Protein AF-R5MAY6-F1 (afdb_monomer)

pLDDT: mean 83.4, std 19.08, range [29.86, 98.5]

Solvent-accessible surface area (backbone atoms only — not comparable to full-atom values): 24246 Å² total; per-residue (Å²): 134,86,83,81,82,76,80,82,77,78,79,78,73,85,70,74,60,52,77,70,72,89,66,58,27,70,66,78,83,77,74,77,62,46,96,58,50,75,48,77,49,68,60,94,51,41,31,40,36,38,34,39,41,46,57,84,64,75,66,62,58,48,32,50,64,57,66,45,57,64,76,48,95,64,72,52,50,49,72,43,61,36,34,41,26,40,38,39,37,28,52,12,89,53,34,30,30,44,37,79,83,39,69,47,51,41,74,50,68,54,96,61,45,48,85,96,42,49,33,41,34,66,45,55,39,28,63,70,51,46,44,49,49,52,45,65,10,47,64,62,12,59,71,52,86,63,40,71,50,52,79,71,50,64,35,63,72,47,44,20,55,47,34,41,77,74,72,44,95,29,51,87,43,50,58,51,49,46,38,53,47,45,23,70,78,68,76,48,85,57,61,24,73,75,64,54,48,69,78,56,47,44,37,50,50,37,65,42,97,66,81,60,87,42,64,61,78,38,64,66,49,53,35,47,54,48,30,48,38,36,44,46,21,33,15,50,32,70,76,51,86,70,74,54,70,44,40,70,34,3,44,38,29,49,42,55,58,36,77,59,36,54,61,50,45,60,64,43,60,74,42,63,41,54,40,68,35,76,37,77,48,68,33,39,33,40,22,31,31,55,73,86,30,48,40,52,53,45,65,47,36,53,30,38,32,38,36,41,35,23,36,46,63,83,52,57,11,37,39,41,38,40,40,27,37,82,87,63,42,67,79,50,82,68,46,79,46,75,47,50,46,70,42,76,50,74,64,80,90,80,92,52,92,63,45,40,85,73,51,69,50,59,71,57,54,52,52,32,47,80,53,79,45,64,29,38,42,33,24,39,75,37,85,88,55,86,90,79,81,85,76,82,76,87,67,79,68,83,82,82,81,71,99,64,90,48,72,61,62,57,52,53,53,53,48,53,59,50,53,55,52,56,63,66,71,69,122

Radius of gyration: 37.01 Å; Cα contacts (8 Å, |Δi|>4): 805; chains: 1; bounding box: 106×39×111 Å

Sequence (427 aa):
MKKILVPVVIALTVVNVSAKGKWDAPYVISKEESSIERNITCEKKDCVETITIPADFKDKELTIKPSIFANENYVSMPGDTRNFSLKIINLSNNDYKYQDNSLYLKPVEDGKNYPGLVSYNNAKIPTFATMYRLYNSEPLKALYDGRNLTDDELKDESIEAKLRELGYSGISELDKYYVEYFNKNYNTNFTSLEDLTTPYINKIWTNISKASQTRETNNNLIEFHQNYFYNVLLTMKYNDKKNLDDNNYSVGAYSRKEGCYQDLNKNFNEITIPKTSETSLGAFSFHLNGPLTRNSYMGFSYGVEVGLTFDKVLKYGDVYVYYIDTLGNLLTDKVTMRNEVDKAYITEEKSFDGYKLVRVDGPKKGSFIEGVQEVYYMYDIDNTKTVSDIVPSDDIYTGITDNHFSLYALIVSFIILIGVKIKYARK

Secondary structure (DSSP, 8-state):
--------------------SSS-----PPPPPPS-EEEEEEETTEEEEEEEE-TT---SEEEE--EESTT------TT-EEEEEEEEEE-SS--EEEPTT--EEEE---SSEEEEEE-TTSPEEETTS-PBPPTT-HHHHHTTTTSPPPTTTTSHHHHHHHHHHTT--SGGGHHHHHHHHHHHHHT----SGGG--HHHHHHHS---SS----B---HHHHHHHHHHIIIIIEEEEES--SSTT-GGGBHHHHHTT-HHHHHHHHHHTT-EE-TTEEEEEEEEEEEE---S-SSSSTT----EEEEEEEEE---EEEEEEEEEETTS-BSSPPEEEEEETT-EEE------TTEEEEEEES-SEEE--SEEEEEEEEEEE-TTS--SS-PPP-------SSS---HHHHHHHHHHHHHHHHHHH--

Nearest PDB structures (foldseek):
  7yl5-assembly2_B  TM=6.125E-01  e=2.446E-08  Lactococcus lactis subsp. lactis
  7yl4-assembly2_B  TM=6.136E-01  e=7.611E-08  Lactococcus lactis subsp. lactis
  7yl6-assembly1_A  TM=6.130E-01  e=6.362E-08  Lactococcus lactis subsp. lactis
  2kvz-assembly1_A  TM=7.533E-01  e=1.545E-03  Listeria monocytogenes
  2kyw-assembly1_A  TM=7.098E-01  e=7.752E-03  Pediococcus pentosaceus ATCC 25745

Mean predicted aligned error: 11.33 Å

Foldseek 3Di:
DDDDDDDPDPPPPPLPAAPDDPLAFAADDADDADPWDWDWDDDPQEIEIEIEADQPDDDQKHKDKDKPLFPDPDFDFAFDKHKYKYKYFFQYQFKWFFDFPFKAKDWDADPAFDPPAAANNRGTHHPLQFFFFFQQQQLLCVLVVNDGHDLVCSDQVNSQVSCVVVPDPGLLCVQVSLQVVCCVPVVDDDSYPNSDDPVSVCSRQPADDDAHDHTRDHRRVRRSLRHCCQQQFKFKDFPDPPPRNDSCRGSSVCSRCHPRVVVVSVVRRPDMDHHSDMDMGGITIIGGNDDRHPYRRGSRRIIMIIMIMIGTDWAKAKEWEFEAELQGDGPDDIDIDMDTFQQKDAADDDDDPQKDFDDKDFDRIDTGDHYYGYIYGYIYGDPVDDPDDDDDDPDPPPPDDDDDPDVSVVSNVVSVVVVVVVVVVPD

Structure (mmCIF, N/CA/C/O backbone):
data_AF-R5MAY6-F1
#
_entry.id   AF-R5MAY6-F1
#
loop_
_atom_site.group_PDB
_atom_site.id
_atom_site.type_symbol
_atom_site.label_atom_id
_atom_site.label_alt_id
_atom_site.label_comp_id
_atom_site.label_asym_id
_atom_site.label_entity_id
_atom_site.label_seq_id
_atom_site.pdbx_PDB_ins_code
_atom_site.Cartn_x
_atom_site.Cartn_y
_atom_site.Cartn_z
_atom_site.occupancy
_atom_site.B_iso_or_equiv
_atom_site.auth_seq_id
_atom_site.auth_comp_id
_atom_site.auth_asym_id
_atom_site.auth_atom_id
_atom_site.pdbx_PDB_model_num
ATOM 1 N N . MET A 1 1 ? -62.553 -17.021 38.258 1.00 41.09 1 MET A N 1
ATOM 2 C CA . MET A 1 1 ? -61.870 -16.968 36.945 1.00 41.09 1 MET A CA 1
ATOM 3 C C . MET A 1 1 ? -60.371 -16.858 37.195 1.00 41.09 1 MET A C 1
ATOM 5 O O . MET A 1 1 ? -59.947 -15.886 37.806 1.00 41.09 1 MET A O 1
ATOM 9 N N . LYS A 1 2 ? -59.588 -17.883 36.833 1.00 32.78 2 LYS A N 1
ATOM 10 C CA . LYS A 1 2 ? -58.120 -17.872 36.959 1.00 32.78 2 LYS A CA 1
ATOM 11 C C . LYS A 1 2 ? -57.539 -16.969 35.864 1.00 32.78 2 LYS A C 1
ATOM 13 O O . LYS A 1 2 ? -57.816 -17.205 34.693 1.00 32.78 2 LYS A O 1
ATOM 18 N N . LYS A 1 3 ? -56.759 -15.949 36.238 1.00 35.44 3 LYS A N 1
ATOM 19 C CA . LYS A 1 3 ? -55.947 -15.175 35.289 1.00 35.44 3 LYS A CA 1
ATOM 20 C C . LYS A 1 3 ? -54.807 -16.071 34.809 1.00 35.44 3 LYS A C 1
ATOM 22 O O . LYS A 1 3 ? -53.979 -16.494 35.610 1.00 35.44 3 LYS A O 1
ATOM 27 N N . ILE A 1 4 ? -54.820 -16.396 33.522 1.00 32.91 4 ILE A N 1
ATOM 28 C CA . ILE A 1 4 ? -53.743 -17.113 32.846 1.00 32.91 4 ILE A CA 1
ATOM 29 C C . ILE A 1 4 ? -52.618 -16.104 32.611 1.00 32.91 4 ILE A C 1
ATOM 31 O O . ILE A 1 4 ? -52.811 -15.101 31.927 1.00 32.91 4 ILE A O 1
ATOM 35 N N . LEU A 1 5 ? -51.467 -16.353 33.233 1.00 32.38 5 LEU A N 1
ATOM 36 C CA . LEU A 1 5 ? -50.219 -15.654 32.957 1.00 32.38 5 LEU A CA 1
ATOM 37 C C . LEU A 1 5 ? -49.676 -16.227 31.640 1.00 32.38 5 LEU A C 1
ATOM 39 O O . LEU A 1 5 ? -49.327 -17.405 31.585 1.00 32.38 5 LEU A O 1
ATOM 43 N N . VAL A 1 6 ? -49.661 -15.430 30.574 1.00 29.89 6 VAL A N 1
ATOM 44 C CA . VAL A 1 6 ? -49.002 -15.804 29.316 1.00 29.89 6 VAL A CA 1
ATOM 45 C C . VAL A 1 6 ? -47.531 -15.407 29.454 1.00 29.89 6 VAL A C 1
ATOM 47 O O . VAL A 1 6 ? -47.264 -14.224 29.681 1.00 29.89 6 VAL A O 1
ATOM 50 N N . PRO A 1 7 ? -46.570 -16.341 29.365 1.00 34.84 7 PRO A N 1
ATOM 51 C CA . PRO A 1 7 ? -45.165 -15.976 29.376 1.00 34.84 7 PRO A CA 1
ATOM 52 C C . PRO A 1 7 ? -44.844 -15.284 28.048 1.00 34.84 7 PRO A C 1
ATOM 54 O O . PRO A 1 7 ? -45.077 -15.834 26.971 1.00 34.84 7 PRO A O 1
ATOM 57 N N . VAL A 1 8 ? -44.336 -14.055 28.128 1.00 32.28 8 VAL A N 1
ATOM 58 C CA . VAL A 1 8 ? -43.764 -13.351 26.979 1.00 32.28 8 VAL A CA 1
ATOM 59 C C . VAL A 1 8 ? -42.488 -14.094 26.601 1.00 32.28 8 VAL A C 1
ATOM 61 O O . VAL A 1 8 ? -41.467 -13.986 27.275 1.00 32.28 8 VAL A O 1
ATOM 64 N N . VAL A 1 9 ? -42.568 -14.896 25.544 1.00 29.86 9 VAL A N 1
ATOM 65 C CA . VAL A 1 9 ? -41.399 -15.482 24.891 1.00 29.86 9 VAL A CA 1
ATOM 66 C C . VAL A 1 9 ? -40.720 -14.346 24.134 1.00 29.86 9 VAL A C 1
ATOM 68 O O . VAL A 1 9 ? -41.188 -13.929 23.077 1.00 29.86 9 VAL A O 1
ATOM 71 N N . ILE A 1 10 ? -39.646 -13.800 24.706 1.00 37.09 10 ILE A N 1
ATOM 72 C CA . ILE A 1 10 ? -38.734 -12.920 23.976 1.00 37.09 10 ILE A CA 1
ATOM 73 C C . ILE A 1 10 ? -38.050 -13.815 22.946 1.00 37.09 10 ILE A C 1
ATOM 75 O O . ILE A 1 10 ? -37.197 -14.633 23.287 1.00 37.09 10 ILE A O 1
ATOM 79 N N . ALA A 1 11 ? -38.486 -13.718 21.693 1.00 31.45 11 ALA A N 1
ATOM 80 C CA . ALA A 1 11 ? -37.792 -14.342 20.585 1.00 31.45 11 ALA A CA 1
ATOM 81 C C . ALA A 1 11 ? -36.409 -13.686 20.479 1.00 31.45 11 ALA A C 1
ATOM 83 O O . ALA A 1 11 ? -36.288 -12.568 19.982 1.00 31.45 11 ALA A O 1
ATOM 84 N N . LEU A 1 12 ? -35.375 -14.366 20.981 1.00 36.62 12 LEU A N 1
ATOM 85 C CA . LEU A 1 12 ? -33.990 -14.071 20.633 1.00 36.62 12 LEU A CA 1
ATOM 86 C C . LEU A 1 12 ? -33.839 -14.363 19.139 1.00 36.62 12 LEU A C 1
ATOM 88 O O . LEU A 1 12 ? -33.581 -15.495 18.730 1.00 36.62 12 LEU A O 1
ATOM 92 N N . THR A 1 13 ? -34.056 -13.349 18.306 1.00 39.53 13 THR A N 1
ATOM 93 C CA . THR A 1 13 ? -33.547 -13.361 16.939 1.00 39.53 13 THR A CA 1
ATOM 94 C C . THR A 1 13 ? -32.044 -13.564 17.032 1.00 39.53 13 THR A C 1
ATOM 96 O O . THR A 1 13 ? -31.349 -12.765 17.656 1.00 39.53 13 THR A O 1
ATOM 99 N N . VAL A 1 14 ? -31.551 -14.660 16.458 1.00 39.59 14 VAL A N 1
ATOM 100 C CA . VAL A 1 14 ? -30.120 -14.941 16.354 1.00 39.59 14 VAL A CA 1
ATOM 101 C C . VAL A 1 14 ? -29.529 -13.894 15.414 1.00 39.59 14 VAL A C 1
ATOM 103 O O . VAL A 1 14 ? -29.540 -14.060 14.197 1.00 39.59 14 VAL A O 1
ATOM 106 N N . VAL A 1 15 ? -29.084 -12.770 15.971 1.00 41.41 15 VAL A N 1
ATOM 107 C CA . VAL A 1 15 ? -28.281 -11.795 15.239 1.00 41.41 15 VAL A CA 1
ATOM 108 C C . VAL A 1 15 ? -26.881 -12.388 15.158 1.00 41.41 15 VAL A C 1
ATOM 110 O O . VAL A 1 15 ? -26.143 -12.396 16.141 1.00 41.41 15 VAL A O 1
ATOM 113 N N . ASN A 1 16 ? -26.530 -12.937 13.996 1.00 41.28 16 ASN A N 1
ATOM 114 C CA . ASN A 1 16 ? -25.130 -13.177 13.669 1.00 41.28 16 ASN A CA 1
ATOM 115 C C . ASN A 1 16 ? -24.493 -11.807 13.437 1.00 41.28 16 ASN A C 1
ATOM 117 O O . ASN A 1 16 ? -24.582 -11.256 12.341 1.00 41.28 16 ASN A O 1
ATOM 121 N N . VAL A 1 17 ? -23.893 -11.249 14.486 1.00 47.84 17 VAL A N 1
ATOM 122 C CA . VAL A 1 17 ? -23.102 -10.021 14.403 1.00 47.84 17 VAL A CA 1
ATOM 123 C C . VAL A 1 17 ? -21.831 -10.365 13.632 1.00 47.84 17 VAL A C 1
ATOM 125 O O . VAL A 1 17 ? -20.884 -10.932 14.163 1.00 47.84 17 VAL A O 1
ATOM 128 N N . SER A 1 18 ? -21.856 -10.102 12.329 1.00 47.84 18 SER A N 1
ATOM 129 C CA . SER A 1 18 ? -20.727 -10.296 11.423 1.00 47.84 18 SER A CA 1
ATOM 130 C C . SER A 1 18 ? -20.177 -8.931 11.046 1.00 47.84 18 SER A C 1
ATOM 132 O O . SER A 1 18 ? -20.906 -8.134 10.468 1.00 47.84 18 SER A O 1
ATOM 134 N N . ALA A 1 19 ? -18.902 -8.664 11.315 1.00 52.28 19 ALA A N 1
ATOM 135 C CA . ALA A 1 19 ? -18.221 -7.451 10.859 1.00 52.28 19 ALA A CA 1
ATOM 136 C C . ALA A 1 19 ? -17.808 -7.536 9.373 1.00 52.28 19 ALA A C 1
ATOM 138 O O . ALA A 1 19 ? -16.688 -7.185 9.040 1.00 52.28 19 ALA A O 1
ATOM 139 N N . LYS A 1 20 ? -18.651 -8.090 8.487 1.00 55.72 20 LYS A N 1
ATOM 140 C CA . LYS A 1 20 ? -18.225 -8.433 7.116 1.00 55.72 20 LYS A CA 1
ATOM 141 C C . LYS A 1 20 ? -19.002 -7.689 6.048 1.00 55.72 20 LYS A C 1
ATOM 143 O O . LYS A 1 20 ? -20.234 -7.687 6.065 1.00 55.72 20 LYS A O 1
ATOM 148 N N . GLY A 1 21 ? -18.267 -7.189 5.056 1.00 65.31 21 GLY A N 1
ATOM 149 C CA . GLY A 1 21 ? -18.788 -6.826 3.742 1.00 65.31 21 GLY A CA 1
ATOM 150 C C . GLY A 1 21 ? -18.798 -5.334 3.437 1.00 65.31 21 GLY A C 1
ATOM 151 O O . GLY A 1 21 ? -18.724 -4.973 2.263 1.00 65.31 21 GLY A O 1
ATOM 152 N N . LYS A 1 22 ? -18.866 -4.447 4.439 1.00 78.06 22 LYS A N 1
ATOM 153 C CA . LYS A 1 22 ? -18.925 -2.999 4.168 1.00 78.06 22 LYS A CA 1
ATOM 154 C C . LYS A 1 22 ? -17.562 -2.434 3.789 1.00 78.06 22 LYS A C 1
ATOM 156 O O . LYS A 1 22 ? -17.477 -1.542 2.947 1.00 78.06 22 LYS A O 1
ATOM 161 N N . TRP A 1 23 ? -16.512 -2.925 4.437 1.00 86.75 23 TRP A N 1
ATOM 162 C CA . TRP A 1 23 ? -15.150 -2.422 4.271 1.00 86.75 23 TRP A CA 1
ATOM 163 C C . TRP A 1 23 ? -14.224 -3.378 3.522 1.00 86.75 23 TRP A C 1
ATOM 165 O O . TRP A 1 23 ? -13.060 -3.037 3.298 1.00 86.75 23 TRP A O 1
ATOM 175 N N . ASP A 1 24 ? -14.746 -4.524 3.091 1.00 89.62 24 ASP A N 1
ATOM 176 C CA . ASP A 1 24 ? -13.968 -5.586 2.472 1.00 89.62 24 ASP A CA 1
ATOM 177 C C . ASP A 1 24 ? -13.213 -5.088 1.234 1.00 89.62 24 ASP A C 1
ATOM 179 O O . ASP A 1 24 ? -13.765 -4.456 0.329 1.00 89.62 24 ASP A O 1
ATOM 183 N N . ALA A 1 25 ? -11.923 -5.397 1.195 1.00 90.69 25 ALA A N 1
ATOM 184 C CA . ALA A 1 25 ? -11.033 -5.117 0.084 1.00 90.69 25 ALA A CA 1
ATOM 185 C C . ALA A 1 25 ? -10.332 -6.408 -0.367 1.00 90.69 25 ALA A C 1
ATOM 187 O O . ALA A 1 25 ? -10.109 -7.319 0.440 1.00 90.69 25 ALA A O 1
ATOM 188 N N . PRO A 1 26 ? -9.933 -6.508 -1.645 1.00 88.25 26 PRO A N 1
ATOM 189 C CA . PRO A 1 26 ? -9.077 -7.597 -2.090 1.00 88.25 26 PRO A CA 1
ATOM 190 C C . PRO A 1 26 ? -7.760 -7.619 -1.309 1.00 88.25 26 PRO A C 1
ATOM 192 O O . PRO A 1 26 ? -7.149 -6.576 -1.065 1.00 88.25 26 PRO A O 1
ATOM 195 N N . TYR A 1 27 ? -7.292 -8.817 -0.961 1.00 90.12 27 TYR A N 1
ATOM 196 C CA . TYR A 1 27 ? -5.951 -8.969 -0.409 1.00 90.12 27 TYR A CA 1
ATOM 197 C C . TYR A 1 27 ? -4.897 -8.674 -1.468 1.00 90.12 27 TYR A C 1
ATOM 199 O O . TYR A 1 27 ? -4.999 -9.132 -2.609 1.00 90.12 27 TYR A O 1
ATOM 207 N N . VAL A 1 28 ? -3.851 -7.958 -1.064 1.00 87.75 28 VAL A N 1
ATOM 208 C CA . VAL A 1 28 ? -2.689 -7.690 -1.906 1.00 87.75 28 VAL A CA 1
ATOM 209 C C . VAL A 1 28 ? -1.516 -8.517 -1.397 1.00 87.75 28 VAL A C 1
ATOM 211 O O . VAL A 1 28 ? -0.995 -8.293 -0.301 1.00 87.75 28 VAL A O 1
ATOM 214 N N . ILE A 1 29 ? -1.090 -9.478 -2.219 1.00 87.94 29 ILE A N 1
ATOM 215 C CA . ILE A 1 29 ? 0.169 -10.189 -2.006 1.00 87.94 29 ILE A CA 1
ATOM 216 C C . ILE A 1 29 ? 1.286 -9.203 -2.310 1.00 87.94 29 ILE A C 1
ATOM 218 O O . ILE A 1 29 ? 1.374 -8.671 -3.417 1.00 87.94 29 ILE A O 1
ATOM 222 N N . SER A 1 30 ? 2.132 -8.952 -1.320 1.00 87.38 30 SER A N 1
ATOM 223 C CA . SER A 1 30 ? 3.231 -8.026 -1.497 1.00 87.38 30 SER A CA 1
ATOM 224 C C . SER A 1 30 ? 4.297 -8.640 -2.403 1.00 87.38 30 SER A C 1
ATOM 226 O O . SER A 1 30 ? 4.744 -9.764 -2.170 1.00 87.38 30 SER A O 1
ATOM 228 N N . LYS A 1 31 ? 4.690 -7.912 -3.457 1.00 90.31 31 LYS A N 1
ATOM 229 C CA . LYS A 1 31 ? 5.794 -8.326 -4.339 1.00 90.31 31 LYS A CA 1
ATOM 230 C C . LYS A 1 31 ? 7.089 -8.438 -3.530 1.00 90.31 31 LYS A C 1
ATOM 232 O O . LYS A 1 31 ? 7.216 -7.811 -2.479 1.00 90.31 31 LYS A O 1
ATOM 237 N N . GLU A 1 32 ? 8.044 -9.243 -3.974 1.00 92.12 32 GLU A N 1
ATOM 238 C CA . GLU A 1 32 ? 9.363 -9.256 -3.341 1.00 92.12 32 GLU A CA 1
ATOM 239 C C . GLU A 1 32 ? 10.028 -7.889 -3.533 1.00 92.12 32 GLU A C 1
ATOM 241 O O . GLU A 1 32 ? 9.921 -7.281 -4.599 1.00 92.12 32 GLU A O 1
ATOM 246 N N . GLU A 1 33 ? 10.635 -7.365 -2.471 1.00 93.12 33 GLU A N 1
ATOM 247 C CA . GLU A 1 33 ? 11.358 -6.105 -2.573 1.00 93.12 33 GLU A CA 1
ATOM 248 C C . GLU A 1 33 ? 12.656 -6.320 -3.346 1.00 93.12 33 GLU A C 1
ATOM 250 O O . GLU A 1 33 ? 13.331 -7.334 -3.168 1.00 93.12 33 GLU A O 1
ATOM 255 N N . SER A 1 34 ? 13.015 -5.363 -4.198 1.00 95.50 34 SER A N 1
ATOM 256 C CA . SER A 1 34 ? 14.278 -5.429 -4.923 1.00 95.50 34 SER A CA 1
ATOM 257 C C . SER A 1 34 ? 15.474 -5.415 -3.963 1.00 95.50 34 SER A C 1
ATOM 259 O O . SER A 1 34 ? 15.400 -4.911 -2.844 1.00 95.50 34 SER A O 1
ATOM 261 N N . SER A 1 35 ? 16.617 -5.940 -4.407 1.00 93.94 35 SER A N 1
ATOM 262 C CA . SER A 1 35 ? 17.871 -5.856 -3.645 1.00 93.94 35 SER A CA 1
ATOM 263 C C . SER A 1 35 ? 18.442 -4.433 -3.701 1.00 93.94 35 SER A C 1
ATOM 265 O O . SER A 1 35 ? 19.289 -4.124 -4.537 1.00 93.94 35 SER A O 1
ATOM 267 N N . ILE A 1 36 ? 17.933 -3.558 -2.832 1.00 94.31 36 ILE A N 1
ATOM 268 C CA . ILE A 1 36 ? 18.268 -2.130 -2.743 1.00 94.31 36 ILE A CA 1
ATOM 269 C C . ILE A 1 36 ? 18.676 -1.743 -1.320 1.00 94.31 36 ILE A C 1
ATOM 271 O O . ILE A 1 36 ? 18.209 -2.324 -0.337 1.00 94.31 36 ILE A O 1
ATOM 275 N N . GLU A 1 37 ? 19.540 -0.738 -1.202 1.00 94.62 37 GLU A N 1
ATOM 276 C CA . GLU A 1 37 ? 19.915 -0.180 0.097 1.00 94.62 37 GLU A CA 1
ATOM 277 C C . GLU A 1 37 ? 18.907 0.884 0.525 1.00 94.62 37 GLU A C 1
ATOM 279 O O . GLU A 1 37 ? 18.407 1.657 -0.297 1.00 94.62 37 GLU A O 1
ATOM 284 N N . ARG A 1 38 ? 18.616 0.937 1.826 1.00 93.19 38 ARG A N 1
ATOM 285 C CA . ARG A 1 38 ? 17.640 1.865 2.400 1.00 93.19 38 ARG A CA 1
ATOM 286 C C . ARG A 1 38 ? 18.192 2.509 3.653 1.00 93.19 38 ARG A C 1
ATOM 288 O O . ARG A 1 38 ? 18.801 1.843 4.490 1.00 93.19 38 ARG A O 1
ATOM 295 N N . ASN A 1 39 ? 17.936 3.799 3.794 1.00 94.12 39 ASN A N 1
ATOM 296 C CA . ASN A 1 39 ? 18.241 4.545 4.999 1.00 94.12 39 ASN A CA 1
ATOM 297 C C . ASN A 1 39 ? 17.124 5.544 5.282 1.00 94.12 39 ASN A C 1
ATOM 299 O O . ASN A 1 39 ? 16.858 6.427 4.468 1.00 94.12 39 ASN A O 1
ATOM 303 N N . ILE A 1 40 ? 16.506 5.440 6.453 1.00 91.31 40 ILE A N 1
ATOM 304 C CA . ILE A 1 40 ? 15.440 6.344 6.873 1.00 91.31 40 ILE A CA 1
ATOM 305 C C . ILE A 1 40 ? 15.969 7.351 7.889 1.00 91.31 40 ILE A C 1
ATOM 307 O O . ILE A 1 40 ? 16.591 6.994 8.887 1.00 91.31 40 ILE A O 1
ATOM 311 N N . THR A 1 41 ? 15.710 8.630 7.632 1.00 91.94 41 THR A N 1
ATOM 312 C CA . THR A 1 41 ? 15.956 9.710 8.591 1.00 91.94 41 THR A CA 1
ATOM 313 C C . THR A 1 41 ? 14.626 10.332 8.966 1.00 91.94 41 THR A C 1
ATOM 315 O O . THR A 1 41 ? 13.885 10.759 8.085 1.00 91.94 41 THR A O 1
ATOM 318 N N . CYS A 1 42 ? 14.336 10.412 10.260 1.00 88.44 42 CYS A N 1
ATOM 319 C CA . CYS A 1 42 ? 13.127 11.054 10.759 1.00 88.44 42 CYS A CA 1
ATOM 320 C C . CYS A 1 42 ? 13.482 12.246 11.645 1.00 88.44 42 CYS A C 1
ATOM 322 O O . CYS A 1 42 ? 14.201 12.103 12.634 1.00 88.44 42 CYS A O 1
ATOM 324 N N . GLU A 1 43 ? 12.921 13.409 11.328 1.00 87.75 43 GLU A N 1
ATOM 325 C CA . GLU A 1 43 ? 12.894 14.562 12.217 1.00 87.75 43 GLU A CA 1
ATOM 326 C C . GLU A 1 43 ? 11.456 14.762 12.710 1.00 87.75 43 GLU A C 1
ATOM 328 O O . GLU A 1 43 ? 10.561 15.179 11.976 1.00 87.75 43 GLU A O 1
ATOM 333 N N . LYS A 1 44 ? 11.212 14.449 13.986 1.00 84.50 44 LYS A N 1
ATOM 334 C CA . LYS A 1 44 ? 9.875 14.480 14.603 1.00 84.50 44 LYS A CA 1
ATOM 335 C C . LYS A 1 44 ? 8.860 13.607 13.849 1.00 84.50 44 LYS A C 1
ATOM 337 O O . LYS A 1 44 ? 8.838 12.402 14.052 1.00 84.50 44 LYS A O 1
ATOM 342 N N . LYS A 1 45 ? 7.976 14.225 13.061 1.00 85.12 45 LYS A N 1
ATOM 343 C CA . LYS A 1 45 ? 6.854 13.591 12.352 1.00 85.12 45 LYS A CA 1
ATOM 344 C C . LYS A 1 45 ? 7.092 13.525 10.843 1.00 85.12 45 LYS A C 1
ATOM 346 O O . LYS A 1 45 ? 6.203 13.093 10.114 1.00 85.12 45 LYS A O 1
ATOM 351 N N . ASP A 1 46 ? 8.264 13.954 10.392 1.00 90.81 46 ASP A N 1
ATOM 352 C CA . ASP A 1 46 ? 8.653 14.014 8.995 1.00 90.81 46 ASP A CA 1
ATOM 353 C C . ASP A 1 46 ? 9.823 13.050 8.781 1.00 90.81 46 ASP A C 1
ATOM 355 O O . ASP A 1 46 ? 10.911 13.233 9.326 1.00 90.81 46 ASP A O 1
ATOM 359 N N . CYS A 1 47 ? 9.579 11.995 8.014 1.00 91.75 47 CYS A N 1
ATOM 360 C CA . CYS A 1 47 ? 10.567 10.998 7.643 1.00 91.75 47 CYS A CA 1
ATOM 361 C C . CYS A 1 47 ? 10.892 11.111 6.156 1.00 91.75 47 CYS A C 1
ATOM 363 O O . CYS A 1 47 ? 10.012 11.318 5.315 1.00 91.75 47 CYS A O 1
ATOM 365 N N . VAL A 1 48 ? 12.167 10.938 5.831 1.00 94.69 48 VAL A N 1
ATOM 366 C CA . VAL A 1 48 ? 12.647 10.776 4.464 1.00 94.69 48 VAL A CA 1
ATOM 367 C C . VAL A 1 48 ? 13.394 9.459 4.403 1.00 94.69 48 VAL A C 1
ATOM 369 O O . VAL A 1 48 ? 14.399 9.273 5.094 1.00 94.69 48 VAL A O 1
ATOM 372 N N . GLU A 1 49 ? 12.908 8.547 3.573 1.00 94.69 49 GLU A N 1
ATOM 373 C CA . GLU A 1 49 ? 13.630 7.326 3.257 1.00 94.69 49 GLU A CA 1
ATOM 374 C C . GLU A 1 49 ? 14.431 7.522 1.975 1.00 94.69 49 GLU A C 1
ATOM 376 O O . GLU A 1 49 ? 13.900 7.859 0.916 1.00 94.69 49 GLU A O 1
ATOM 381 N N . THR A 1 50 ? 15.741 7.350 2.104 1.00 96.75 50 THR A N 1
ATOM 382 C CA . THR A 1 50 ? 16.673 7.335 0.987 1.00 96.75 50 THR A CA 1
ATOM 383 C C . THR A 1 50 ? 16.848 5.901 0.521 1.00 96.75 50 THR A C 1
ATOM 385 O O . THR A 1 50 ? 17.280 5.045 1.292 1.00 96.75 50 THR A O 1
ATOM 388 N N . ILE A 1 51 ? 16.523 5.659 -0.740 1.00 96.81 51 ILE A N 1
ATOM 389 C CA . ILE A 1 51 ? 16.671 4.383 -1.428 1.00 96.81 51 ILE A CA 1
ATOM 390 C C . ILE A 1 51 ? 17.829 4.520 -2.404 1.00 96.81 51 ILE A C 1
ATOM 392 O O . ILE A 1 51 ? 17.809 5.415 -3.247 1.00 96.81 51 ILE A O 1
ATOM 396 N N . THR A 1 52 ? 18.802 3.620 -2.332 1.00 97.88 52 THR A N 1
ATOM 397 C CA . THR A 1 52 ? 19.919 3.574 -3.276 1.00 97.88 52 THR A CA 1
ATOM 398 C C . THR A 1 52 ? 19.809 2.315 -4.126 1.00 97.88 52 THR A C 1
ATOM 400 O O . THR A 1 52 ? 19.915 1.194 -3.625 1.00 97.88 52 THR A O 1
ATOM 403 N N . ILE A 1 53 ? 19.603 2.506 -5.429 1.00 97.94 53 ILE A N 1
ATOM 404 C CA . ILE A 1 53 ? 19.635 1.433 -6.426 1.00 97.94 53 ILE A CA 1
ATOM 405 C C . ILE A 1 53 ? 21.105 1.209 -6.801 1.00 97.94 53 ILE A C 1
ATOM 407 O O . ILE A 1 53 ? 21.742 2.159 -7.273 1.00 97.94 53 ILE A O 1
ATOM 411 N N . PRO A 1 54 ? 21.662 -0.001 -6.612 1.00 97.12 54 PRO A N 1
ATOM 412 C CA . PRO A 1 54 ? 23.080 -0.241 -6.839 1.00 97.12 54 PRO A CA 1
ATOM 413 C C . PRO A 1 54 ? 23.437 -0.208 -8.332 1.00 97.12 54 PRO A C 1
ATOM 415 O O . PRO A 1 54 ? 22.597 -0.416 -9.210 1.00 97.12 54 PRO A O 1
ATOM 418 N N . ALA A 1 55 ? 24.706 0.072 -8.637 1.00 96.12 55 ALA A N 1
ATOM 419 C CA . ALA A 1 55 ? 25.172 0.267 -10.013 1.00 96.12 55 ALA A CA 1
ATOM 420 C C . ALA A 1 55 ? 25.023 -0.985 -10.898 1.00 96.12 55 ALA A C 1
ATOM 422 O O . ALA A 1 55 ? 24.827 -0.878 -12.110 1.00 96.12 55 ALA A O 1
ATOM 423 N N . ASP A 1 56 ? 25.099 -2.171 -10.295 1.00 93.69 56 ASP A N 1
ATOM 424 C CA . ASP A 1 56 ? 24.972 -3.475 -10.943 1.00 93.69 56 ASP A CA 1
ATOM 425 C C . ASP A 1 56 ? 23.536 -4.027 -10.950 1.00 93.69 56 ASP A C 1
ATOM 427 O O . ASP A 1 56 ? 23.321 -5.133 -11.454 1.00 93.69 56 ASP A O 1
ATOM 431 N N . PHE A 1 57 ? 22.554 -3.256 -10.468 1.00 94.75 57 PHE A N 1
ATOM 432 C CA . PHE A 1 57 ? 21.141 -3.627 -10.495 1.00 94.75 57 PHE A CA 1
ATOM 433 C C . PHE A 1 57 ? 20.641 -3.790 -11.940 1.00 94.75 57 PHE A C 1
ATOM 435 O O . PHE A 1 57 ? 20.733 -2.870 -12.761 1.00 94.75 57 PHE A O 1
ATOM 442 N N . LYS A 1 58 ? 20.128 -4.983 -12.266 1.00 89.25 58 LYS A N 1
ATOM 443 C CA . LYS A 1 58 ? 19.775 -5.405 -13.639 1.00 89.25 58 LYS A CA 1
ATOM 444 C C . LYS A 1 58 ? 18.330 -5.859 -13.804 1.00 89.25 58 LYS A C 1
ATOM 446 O O . LYS A 1 58 ? 17.946 -6.196 -14.930 1.00 89.25 58 LYS A O 1
ATOM 451 N N . ASP A 1 59 ? 17.561 -5.888 -12.723 1.00 93.31 59 ASP A N 1
ATOM 452 C CA . ASP A 1 59 ? 16.212 -6.434 -12.742 1.00 93.31 59 ASP A CA 1
ATOM 453 C C . ASP A 1 59 ? 15.296 -5.593 -13.634 1.00 93.31 59 ASP A C 1
ATOM 455 O O . ASP A 1 59 ? 15.485 -4.390 -13.834 1.00 93.31 59 ASP A O 1
ATOM 459 N N . LYS A 1 60 ? 14.304 -6.261 -14.227 1.00 93.88 60 LYS A N 1
ATOM 460 C CA . LYS A 1 60 ? 13.314 -5.599 -15.085 1.00 93.88 60 LYS A CA 1
ATOM 461 C C . LYS A 1 60 ? 12.286 -4.808 -14.281 1.00 93.88 60 LYS A C 1
ATOM 463 O O . LYS A 1 60 ? 11.663 -3.913 -14.839 1.00 93.88 60 LYS A O 1
ATOM 468 N N . GLU A 1 61 ? 12.140 -5.131 -13.003 1.00 96.31 61 GLU A N 1
ATOM 469 C CA . GLU A 1 61 ? 11.239 -4.471 -12.070 1.00 96.31 61 GLU A CA 1
ATOM 470 C C . GLU A 1 61 ? 12.044 -3.985 -10.860 1.00 96.31 61 GLU A C 1
ATOM 472 O O . GLU A 1 61 ? 12.820 -4.735 -10.267 1.00 96.31 61 GLU A O 1
ATOM 477 N N . LEU A 1 62 ? 11.831 -2.728 -10.487 1.00 97.12 62 LEU A N 1
ATOM 478 C CA . LEU A 1 62 ? 12.258 -2.149 -9.223 1.00 97.12 62 LEU A CA 1
ATOM 479 C C . LEU A 1 62 ? 11.033 -2.077 -8.311 1.00 97.12 62 LEU A C 1
ATOM 481 O O . LEU A 1 62 ? 10.134 -1.275 -8.551 1.00 97.12 62 LEU A O 1
ATOM 485 N N . THR A 1 63 ? 10.994 -2.896 -7.266 1.00 97.25 63 THR A N 1
ATOM 486 C CA . THR A 1 63 ? 9.934 -2.876 -6.255 1.00 97.25 63 THR A CA 1
ATOM 487 C C . THR A 1 63 ? 10.469 -2.271 -4.965 1.00 97.25 63 THR A C 1
ATOM 489 O O . THR A 1 63 ? 11.477 -2.729 -4.430 1.00 97.25 63 THR A O 1
ATOM 492 N N . ILE A 1 64 ? 9.772 -1.251 -4.469 1.00 95.56 64 ILE A N 1
ATOM 493 C CA . ILE A 1 64 ? 10.081 -0.493 -3.253 1.00 95.56 64 ILE A CA 1
ATOM 494 C C . ILE A 1 64 ? 8.961 -0.746 -2.242 1.00 95.56 64 ILE A C 1
ATOM 496 O O . ILE A 1 64 ? 7.789 -0.549 -2.579 1.00 95.56 64 ILE A O 1
ATOM 500 N N . LYS A 1 65 ? 9.307 -1.180 -1.020 1.00 93.50 65 LYS A N 1
ATOM 501 C CA . LYS A 1 65 ? 8.324 -1.573 0.006 1.00 93.50 65 LYS A CA 1
ATOM 502 C C . LYS A 1 65 ? 8.612 -1.003 1.398 1.00 93.50 65 LYS A C 1
ATOM 504 O O . LYS A 1 65 ? 8.928 -1.757 2.325 1.00 93.50 65 LYS A O 1
ATOM 509 N N . PRO A 1 66 ? 8.503 0.316 1.591 1.00 87.81 66 PRO A N 1
ATOM 510 C CA . PRO A 1 66 ? 8.645 0.899 2.911 1.00 87.81 66 PRO A CA 1
ATOM 511 C C . PRO A 1 66 ? 7.502 0.452 3.830 1.00 87.81 66 PRO A C 1
ATOM 513 O O . PRO A 1 66 ? 6.319 0.496 3.482 1.00 87.81 66 PRO A O 1
ATOM 516 N N . SER A 1 67 ? 7.873 0.025 5.034 1.00 83.62 67 SER A N 1
ATOM 517 C CA . SER A 1 67 ? 6.936 -0.209 6.132 1.00 83.62 67 SER A CA 1
ATOM 518 C C . SER A 1 67 ? 6.992 0.984 7.067 1.00 83.62 67 SER A C 1
ATOM 520 O O . SER A 1 67 ? 7.993 1.201 7.747 1.00 83.62 67 SER A O 1
ATOM 522 N N . ILE A 1 68 ? 5.919 1.764 7.091 1.00 84.12 68 ILE A N 1
ATOM 523 C CA . ILE A 1 68 ? 5.866 3.018 7.833 1.00 84.12 68 ILE A CA 1
ATOM 524 C C . ILE A 1 68 ? 5.075 2.793 9.119 1.00 84.12 68 ILE A C 1
ATOM 526 O O . ILE A 1 68 ? 4.032 2.132 9.117 1.00 84.12 68 ILE A O 1
ATOM 530 N N . PHE A 1 69 ? 5.576 3.339 10.223 1.00 78.75 69 PHE A N 1
ATOM 531 C CA . PHE A 1 69 ? 4.966 3.266 11.551 1.00 78.75 69 PHE A CA 1
ATOM 532 C C . PHE A 1 69 ? 4.980 1.888 12.226 1.00 78.75 69 PHE A C 1
ATOM 534 O O . PHE A 1 69 ? 4.553 1.769 13.371 1.00 78.75 69 PHE A O 1
ATOM 541 N N . ALA A 1 70 ? 5.558 0.865 11.585 1.00 73.19 70 ALA A N 1
ATOM 542 C CA . ALA A 1 70 ? 5.637 -0.490 12.124 1.00 73.19 70 ALA A CA 1
ATOM 543 C C . ALA A 1 70 ? 6.325 -0.525 13.504 1.00 73.19 70 ALA A C 1
ATOM 545 O O . ALA A 1 70 ? 7.536 -0.341 13.614 1.00 73.19 70 ALA A O 1
ATOM 546 N N . ASN A 1 71 ? 5.546 -0.810 14.554 1.00 64.88 71 ASN A N 1
ATOM 547 C CA . ASN A 1 71 ? 6.015 -0.924 15.941 1.00 64.88 71 ASN A CA 1
ATOM 548 C C . ASN A 1 71 ? 6.737 0.325 16.476 1.00 64.88 71 ASN A C 1
ATOM 550 O O . ASN A 1 71 ? 7.668 0.223 17.280 1.00 64.88 71 ASN A O 1
ATOM 554 N N . GLU A 1 72 ? 6.309 1.517 16.063 1.00 63.84 72 GLU A N 1
ATOM 555 C CA . GLU A 1 72 ? 6.838 2.744 16.647 1.00 63.84 72 GLU A CA 1
ATOM 556 C C . GLU A 1 72 ? 6.416 2.873 18.119 1.00 63.84 72 GLU A C 1
ATOM 558 O O . GLU A 1 72 ? 5.231 2.874 18.448 1.00 63.84 72 GLU A O 1
ATOM 563 N N . ASN A 1 73 ? 7.384 3.077 19.021 1.00 61.69 73 ASN A N 1
ATOM 564 C CA . ASN A 1 73 ? 7.142 3.405 20.438 1.00 61.69 73 ASN A CA 1
ATOM 565 C C . ASN A 1 73 ? 6.522 4.809 20.635 1.00 61.69 73 ASN A C 1
ATOM 567 O O . ASN A 1 73 ? 6.574 5.374 21.730 1.00 61.69 73 ASN A O 1
ATOM 571 N N . TYR A 1 74 ? 5.983 5.412 19.572 1.00 68.50 74 TYR A N 1
ATOM 572 C CA . TYR A 1 74 ? 5.437 6.756 19.577 1.00 68.50 74 TYR A CA 1
ATOM 573 C C . TYR A 1 74 ? 3.923 6.731 19.782 1.00 68.50 74 TYR A C 1
ATOM 575 O O . TYR A 1 74 ? 3.163 6.129 19.024 1.00 68.50 74 TYR A O 1
ATOM 583 N N . VAL A 1 75 ? 3.464 7.478 20.782 1.00 69.06 75 VAL A N 1
ATOM 584 C CA . VAL A 1 75 ? 2.038 7.664 21.046 1.00 69.06 75 VAL A CA 1
ATOM 585 C C . VAL A 1 75 ? 1.455 8.635 20.024 1.00 69.06 75 VAL A C 1
ATOM 587 O O . VAL A 1 75 ? 1.693 9.838 20.104 1.00 69.06 75 VAL A O 1
ATOM 590 N N . SER A 1 76 ? 0.679 8.124 19.071 1.00 75.69 76 SER A N 1
ATOM 591 C CA . SER A 1 76 ? -0.022 8.970 18.102 1.00 75.69 76 SER A CA 1
ATOM 592 C C . SER A 1 76 ? -1.376 9.436 18.645 1.00 75.69 76 SER A C 1
ATOM 594 O O . SER A 1 76 ? -2.090 8.670 19.295 1.00 75.69 76 SER A O 1
ATOM 596 N N . MET A 1 77 ? -1.721 10.699 18.395 1.00 76.12 77 MET A N 1
ATOM 597 C CA . MET A 1 77 ? -2.994 11.308 18.805 1.00 76.12 77 MET A CA 1
ATOM 598 C C . MET A 1 77 ? -3.856 11.665 17.587 1.00 76.12 77 MET A C 1
ATOM 600 O O . MET A 1 77 ? -3.300 11.949 16.529 1.00 76.12 77 MET A O 1
ATOM 604 N N . PRO A 1 78 ? -5.194 11.717 17.714 1.00 79.00 78 PRO A N 1
ATOM 605 C CA . PRO A 1 78 ? -6.042 12.300 16.677 1.00 79.00 78 PRO A CA 1
ATOM 606 C C . PRO A 1 78 ? -5.576 13.711 16.289 1.00 79.00 78 PRO A C 1
ATOM 608 O O . PRO A 1 78 ? -5.197 14.503 17.156 1.00 79.00 78 PRO A O 1
ATOM 611 N N . GLY A 1 79 ? -5.571 14.003 14.991 1.00 83.25 79 GLY A N 1
ATOM 612 C CA . GLY A 1 79 ? -4.991 15.212 14.403 1.00 83.25 79 GLY A CA 1
ATOM 613 C C . GLY A 1 79 ? -3.492 15.110 14.096 1.00 83.25 79 GLY A C 1
ATOM 614 O O . GLY A 1 79 ? -2.941 15.968 13.398 1.00 83.25 79 GLY A O 1
ATOM 615 N N . ASP A 1 80 ? -2.804 14.067 14.571 1.00 86.50 80 ASP A N 1
ATOM 616 C CA . ASP A 1 80 ? -1.418 13.835 14.191 1.00 86.50 80 ASP A CA 1
ATOM 617 C C . ASP A 1 80 ? -1.312 13.519 12.706 1.00 86.50 80 ASP A C 1
ATOM 619 O O . ASP A 1 80 ? -1.964 12.618 12.188 1.00 86.50 80 ASP A O 1
ATOM 623 N N . THR A 1 81 ? -0.397 14.223 12.046 1.00 90.44 81 THR A N 1
ATOM 624 C CA . THR A 1 81 ? 0.027 13.900 10.686 1.00 90.44 81 THR A CA 1
ATOM 625 C C . THR A 1 81 ? 1.473 13.452 10.721 1.00 90.44 81 THR A C 1
ATOM 627 O O . THR A 1 81 ? 2.301 14.086 11.380 1.00 90.44 81 THR A O 1
ATOM 630 N N . ARG A 1 82 ? 1.776 12.370 10.017 1.00 89.81 82 ARG A N 1
ATOM 631 C CA . ARG A 1 82 ? 3.128 11.918 9.722 1.00 89.81 82 ARG A CA 1
ATOM 632 C C . ARG A 1 82 ? 3.375 12.049 8.237 1.00 89.81 82 ARG A C 1
ATOM 634 O O . ARG A 1 82 ? 2.551 11.621 7.439 1.00 89.81 82 ARG A O 1
ATOM 641 N N . ASN A 1 83 ? 4.499 12.638 7.875 1.00 93.31 83 ASN A N 1
ATOM 642 C CA . ASN A 1 83 ? 4.895 12.771 6.486 1.00 93.31 83 ASN A CA 1
ATOM 643 C C . ASN A 1 83 ? 6.029 11.796 6.211 1.00 93.31 83 ASN A C 1
ATOM 645 O O . ASN A 1 83 ? 6.987 11.720 6.976 1.00 93.31 83 ASN A O 1
ATOM 649 N N . PHE A 1 84 ? 5.919 11.075 5.109 1.00 93.25 84 PHE A N 1
ATOM 650 C CA . PHE A 1 84 ? 6.935 10.156 4.639 1.00 93.25 84 PHE A CA 1
ATOM 651 C C . PHE A 1 84 ? 7.251 10.484 3.183 1.00 93.25 84 PHE A C 1
ATOM 653 O O . PHE A 1 84 ? 6.365 10.427 2.337 1.00 93.25 84 PHE A O 1
ATOM 660 N N . SER A 1 85 ? 8.487 10.872 2.892 1.00 95.25 85 SER A N 1
ATOM 661 C CA . SER A 1 85 ? 8.943 11.174 1.528 1.00 95.25 85 SER A CA 1
ATOM 662 C C . SER A 1 85 ? 9.989 10.158 1.089 1.00 95.25 85 SER A C 1
ATOM 664 O O . SER A 1 85 ? 10.699 9.598 1.926 1.00 95.25 85 SER A O 1
ATOM 666 N N . LEU A 1 86 ? 10.123 9.961 -0.221 1.00 95.56 86 LEU A N 1
ATOM 667 C CA . LEU A 1 86 ? 11.139 9.075 -0.784 1.00 95.56 86 LEU A CA 1
ATOM 668 C C . LEU A 1 86 ? 12.173 9.886 -1.554 1.00 95.56 86 LEU A C 1
ATOM 670 O O . LEU A 1 86 ? 11.831 10.713 -2.398 1.00 95.56 86 LEU A O 1
ATOM 674 N N . LYS A 1 87 ? 13.444 9.591 -1.310 1.00 97.19 87 LYS A N 1
ATOM 675 C CA . LYS A 1 87 ? 14.568 10.053 -2.119 1.00 97.19 87 LYS A CA 1
ATOM 676 C C . LYS A 1 87 ? 15.217 8.835 -2.757 1.00 97.19 87 LYS A C 1
ATOM 678 O O . LYS A 1 87 ? 15.781 8.003 -2.062 1.00 97.19 87 LYS A O 1
ATOM 683 N N . ILE A 1 88 ? 15.138 8.722 -4.073 1.00 97.81 88 ILE A N 1
ATOM 684 C CA . ILE A 1 88 ? 15.671 7.586 -4.821 1.00 97.81 88 ILE A CA 1
ATOM 685 C C . ILE A 1 88 ? 16.955 8.021 -5.521 1.00 97.81 88 ILE A C 1
ATOM 687 O O . ILE A 1 88 ? 16.931 8.891 -6.388 1.00 97.81 88 ILE A O 1
ATOM 691 N N . ILE A 1 89 ? 18.072 7.403 -5.154 1.00 98.31 89 ILE A N 1
ATOM 692 C CA . ILE A 1 89 ? 19.379 7.562 -5.786 1.00 98.31 89 ILE A CA 1
ATOM 693 C C . ILE A 1 89 ? 19.585 6.360 -6.706 1.00 98.31 89 ILE A C 1
ATOM 695 O O . ILE A 1 89 ? 19.779 5.234 -6.249 1.00 98.31 89 ILE A O 1
ATOM 699 N N . ASN A 1 90 ? 19.537 6.588 -8.014 1.00 98.19 90 ASN A N 1
ATOM 700 C CA . ASN A 1 90 ? 19.736 5.544 -9.007 1.00 98.19 90 ASN A CA 1
ATOM 701 C C . ASN A 1 90 ? 21.183 5.542 -9.494 1.00 98.19 90 ASN A C 1
ATOM 703 O O . ASN A 1 90 ? 21.545 6.372 -10.324 1.00 98.19 90 ASN A O 1
ATOM 707 N N . LEU A 1 91 ? 22.007 4.609 -9.011 1.00 97.94 91 LEU A N 1
ATOM 708 C CA . LEU A 1 91 ? 23.389 4.451 -9.481 1.00 97.94 91 LEU A CA 1
ATOM 709 C C . LEU A 1 91 ? 23.496 3.522 -10.697 1.00 97.94 91 LEU A C 1
ATOM 711 O O . LEU A 1 91 ? 24.557 3.443 -11.316 1.00 97.94 91 LEU A O 1
ATOM 715 N N . SER A 1 92 ? 22.419 2.810 -11.040 1.00 95.69 92 SER A N 1
ATOM 716 C CA . SER A 1 92 ? 22.396 1.913 -12.195 1.00 95.69 92 SER A CA 1
ATOM 717 C C . SER A 1 92 ? 22.396 2.695 -13.512 1.00 95.69 92 SER A C 1
ATOM 719 O O . SER A 1 92 ? 22.029 3.871 -13.574 1.00 95.69 92 SER A O 1
ATOM 721 N N . ASN A 1 93 ? 22.764 2.015 -14.600 1.00 91.38 93 ASN A N 1
ATOM 722 C CA . ASN A 1 93 ? 22.671 2.558 -15.961 1.00 91.38 93 ASN A CA 1
ATOM 723 C C . ASN A 1 93 ? 21.272 2.357 -16.589 1.00 91.38 93 ASN A C 1
ATOM 725 O O . ASN A 1 93 ? 21.123 2.443 -17.807 1.00 91.38 93 ASN A O 1
ATOM 729 N N . ASN A 1 94 ? 20.253 2.055 -15.780 1.00 93.38 94 ASN A N 1
ATOM 730 C CA . ASN A 1 94 ? 18.894 1.782 -16.238 1.00 93.38 94 ASN A CA 1
ATOM 731 C C . ASN A 1 94 ? 17.949 2.908 -15.819 1.00 93.38 94 ASN A C 1
ATOM 733 O O . ASN A 1 94 ? 17.982 3.354 -14.673 1.00 93.38 94 ASN A O 1
ATOM 737 N N . ASP A 1 95 ? 17.088 3.327 -16.740 1.00 95.81 95 ASP A N 1
ATOM 738 C CA . ASP A 1 95 ? 15.949 4.186 -16.432 1.00 95.81 95 ASP A CA 1
ATOM 739 C C . ASP A 1 95 ? 14.778 3.312 -15.959 1.00 95.81 95 ASP A C 1
ATOM 741 O O . ASP A 1 95 ? 14.566 2.218 -16.492 1.00 95.81 95 ASP A O 1
ATOM 745 N N . TYR A 1 96 ? 13.991 3.800 -15.001 1.00 97.88 96 TYR A N 1
ATOM 746 C CA . TYR A 1 96 ? 12.756 3.151 -14.555 1.00 97.88 96 TYR A CA 1
ATOM 747 C C . TYR A 1 96 ? 11.572 4.109 -14.674 1.00 97.88 96 TYR A C 1
ATOM 749 O O . TYR A 1 96 ? 11.723 5.324 -14.548 1.00 97.88 96 TYR A O 1
ATOM 757 N N . LYS A 1 97 ? 10.381 3.568 -14.902 1.00 97.88 97 LYS A N 1
ATOM 758 C CA . LYS A 1 97 ? 9.115 4.313 -14.912 1.00 97.88 97 LYS A CA 1
ATOM 759 C C . LYS A 1 97 ? 8.117 3.629 -13.997 1.00 97.88 97 LYS A C 1
ATOM 761 O O . LYS A 1 97 ? 8.153 2.410 -13.885 1.00 97.88 97 LYS A O 1
ATOM 766 N N . TYR A 1 98 ? 7.240 4.385 -13.351 1.00 97.88 98 TYR A N 1
ATOM 767 C CA . TYR A 1 98 ? 6.222 3.794 -12.486 1.00 97.88 98 TYR A CA 1
ATOM 768 C C . TYR A 1 98 ? 5.358 2.788 -13.263 1.00 97.88 98 TYR A C 1
ATOM 770 O O . TYR A 1 98 ? 4.957 3.037 -14.403 1.00 97.88 98 TYR A O 1
ATOM 778 N N . GLN A 1 99 ? 5.117 1.630 -12.650 1.00 96.69 99 GLN A N 1
ATOM 779 C CA . GLN A 1 99 ? 4.213 0.613 -13.164 1.00 96.69 99 GLN A CA 1
ATOM 780 C C . GLN A 1 99 ? 2.787 1.024 -12.795 1.00 96.69 99 GLN A C 1
ATOM 782 O O . GLN A 1 99 ? 2.458 1.149 -11.613 1.00 96.69 99 GLN A O 1
ATOM 787 N N . ASP A 1 100 ? 1.947 1.229 -13.808 1.00 95.00 100 ASP A N 1
ATOM 788 C CA . ASP A 1 100 ? 0.563 1.666 -13.627 1.00 95.00 100 ASP A CA 1
ATOM 789 C C . ASP A 1 100 ? -0.192 0.759 -12.641 1.00 95.00 100 ASP A C 1
ATOM 791 O O . ASP A 1 100 ? -0.100 -0.470 -12.707 1.00 95.00 100 ASP A O 1
ATOM 795 N N . ASN A 1 101 ? -0.939 1.373 -11.718 1.00 92.06 101 ASN A N 1
ATOM 796 C CA . ASN A 1 101 ? -1.685 0.698 -10.652 1.00 92.06 101 ASN A CA 1
ATOM 797 C C . ASN A 1 101 ? -0.834 -0.168 -9.697 1.00 92.06 101 ASN A C 1
ATOM 799 O O . ASN A 1 101 ? -1.384 -1.050 -9.027 1.00 92.06 101 ASN A O 1
ATOM 803 N N . SER A 1 102 ? 0.485 0.053 -9.620 1.00 94.50 102 SER A N 1
ATOM 804 C CA . SER A 1 102 ? 1.357 -0.702 -8.707 1.00 94.50 102 SER A CA 1
ATOM 805 C C . SER A 1 102 ? 1.330 -0.204 -7.263 1.00 94.50 102 SER A C 1
ATOM 807 O O . SER A 1 102 ? 1.684 -0.974 -6.370 1.00 94.50 102 SER A O 1
ATOM 809 N N . LEU A 1 103 ? 0.878 1.034 -7.013 1.00 94.19 103 LEU A N 1
ATOM 810 C CA . LEU A 1 103 ? 0.665 1.525 -5.657 1.00 94.19 103 LEU A CA 1
ATOM 811 C C . LEU A 1 103 ? -0.336 0.622 -4.941 1.00 94.19 103 LEU A C 1
ATOM 813 O O . LEU A 1 103 ? -1.493 0.501 -5.360 1.00 94.19 103 LEU A O 1
ATOM 817 N N . TYR A 1 104 ? 0.093 0.079 -3.810 1.00 92.81 104 TYR A N 1
ATOM 818 C CA . TYR A 1 104 ? -0.794 -0.534 -2.838 1.00 92.81 104 TYR A CA 1
ATOM 819 C C . TYR A 1 104 ? -0.456 -0.061 -1.429 1.00 92.81 104 TYR A C 1
ATOM 821 O O . TYR A 1 104 ? 0.684 0.289 -1.119 1.00 92.81 104 TYR A O 1
ATOM 829 N N . LEU A 1 105 ? -1.473 -0.086 -0.575 1.00 93.44 105 LEU A N 1
ATOM 830 C CA . LEU A 1 105 ? -1.350 0.124 0.857 1.00 93.44 105 LEU A CA 1
ATOM 831 C C . LEU A 1 105 ? -1.971 -1.079 1.545 1.00 93.44 105 LEU A C 1
ATOM 833 O O . LEU A 1 105 ? -3.039 -1.540 1.143 1.00 93.44 105 LEU A O 1
ATOM 837 N N . LYS A 1 106 ? -1.333 -1.580 2.593 1.00 91.38 106 LYS A N 1
ATOM 838 C CA . LYS A 1 106 ? -1.967 -2.561 3.469 1.00 91.38 106 LYS A CA 1
ATOM 839 C C . LYS A 1 106 ? -1.478 -2.422 4.905 1.00 91.38 106 LYS A C 1
ATOM 841 O O . LYS A 1 106 ? -0.384 -1.898 5.116 1.00 91.38 106 LYS A O 1
ATOM 846 N N . PRO A 1 107 ? -2.252 -2.893 5.895 1.00 92.25 107 PRO A N 1
ATOM 847 C CA . PRO A 1 107 ? -1.745 -3.047 7.250 1.00 92.25 107 PRO A CA 1
ATOM 848 C C . PRO A 1 107 ? -0.466 -3.892 7.259 1.00 92.25 107 PRO A C 1
ATOM 850 O O . PRO A 1 107 ? -0.359 -4.867 6.512 1.00 92.25 107 PRO A O 1
ATOM 853 N N . VAL A 1 108 ? 0.489 -3.529 8.113 1.00 91.12 108 VAL A N 1
ATOM 854 C CA . VAL A 1 108 ? 1.670 -4.363 8.371 1.00 91.12 108 VAL A CA 1
ATOM 855 C C . VAL A 1 108 ? 1.234 -5.664 9.041 1.00 91.12 108 VAL A C 1
ATOM 857 O O . VAL A 1 108 ? 0.443 -5.656 9.984 1.00 91.12 108 VAL A O 1
ATOM 860 N N . GLU A 1 109 ? 1.783 -6.778 8.566 1.00 89.12 109 GLU A N 1
ATOM 861 C CA . GLU A 1 109 ? 1.561 -8.113 9.119 1.00 89.12 109 GLU A CA 1
ATOM 862 C C . GLU A 1 109 ? 2.788 -8.569 9.920 1.00 89.12 109 GLU A C 1
ATOM 864 O O . GLU A 1 109 ? 3.914 -8.158 9.648 1.00 89.12 109 GLU A O 1
ATOM 869 N N . ASP A 1 110 ? 2.578 -9.440 10.907 1.00 85.81 110 ASP A N 1
ATOM 870 C CA . ASP A 1 110 ? 3.648 -10.024 11.724 1.00 85.81 110 ASP A CA 1
ATOM 871 C C . ASP A 1 110 ? 3.362 -11.508 12.006 1.00 85.81 110 ASP A C 1
ATOM 873 O O . ASP A 1 110 ? 2.217 -11.978 11.954 1.00 85.81 110 ASP A O 1
ATOM 877 N N . GLY A 1 111 ? 4.413 -12.264 12.328 1.00 87.44 111 GLY A N 1
ATOM 878 C CA . GLY A 1 111 ? 4.325 -13.659 12.746 1.00 87.44 111 GLY A CA 1
ATOM 879 C C . GLY A 1 111 ? 3.496 -13.851 14.020 1.00 87.44 111 GLY A C 1
ATOM 880 O O . GLY A 1 111 ? 2.853 -14.892 14.165 1.00 87.44 111 GLY A O 1
ATOM 881 N N . LYS A 1 112 ? 3.446 -12.850 14.912 1.00 92.25 112 LYS A N 1
ATOM 882 C CA . LYS A 1 112 ? 2.562 -12.838 16.088 1.00 92.25 112 LYS A CA 1
ATOM 883 C C . LYS A 1 112 ? 1.226 -12.171 15.746 1.00 92.25 112 LYS A C 1
ATOM 885 O O . LYS A 1 112 ? 1.088 -10.950 15.784 1.00 92.25 112 LYS A O 1
ATOM 890 N N . ASN A 1 113 ? 0.229 -12.990 15.427 1.00 94.00 113 ASN A N 1
ATOM 891 C CA . ASN A 1 113 ? -1.115 -12.563 15.028 1.00 94.00 113 ASN A CA 1
ATOM 892 C C . ASN A 1 113 ? -2.207 -13.367 15.746 1.00 94.00 113 ASN A C 1
ATOM 894 O O . ASN A 1 113 ? -1.935 -14.403 16.356 1.00 94.00 113 ASN A O 1
ATOM 898 N N . TYR A 1 114 ? -3.439 -12.865 15.679 1.00 92.75 114 TYR A N 1
ATOM 899 C CA . TYR A 1 114 ? -4.619 -13.576 16.165 1.00 92.75 114 TYR A CA 1
ATOM 900 C C . TYR A 1 114 ? -4.984 -14.722 15.204 1.00 92.75 114 TYR A C 1
ATOM 902 O O . TYR A 1 114 ? -5.265 -14.462 14.030 1.00 92.75 114 TYR A O 1
ATOM 910 N N . PRO A 1 115 ? -5.000 -15.990 15.660 1.00 91.44 115 PRO A N 1
ATOM 911 C CA . PRO A 1 115 ? -5.289 -17.125 14.789 1.00 91.44 115 PRO A CA 1
ATOM 912 C C . PRO A 1 115 ? -6.679 -17.029 14.152 1.00 91.44 115 PRO A C 1
ATOM 914 O O . PRO A 1 115 ? -7.683 -16.922 14.850 1.00 91.44 115 PRO A O 1
ATOM 917 N N . GLY A 1 116 ? -6.734 -17.105 12.821 1.00 88.69 116 GLY A N 1
ATOM 918 C CA . GLY A 1 116 ? -7.989 -17.095 12.060 1.00 88.69 116 GLY A CA 1
ATOM 919 C C . GLY A 1 116 ? -8.680 -15.733 11.956 1.00 88.69 116 GLY A C 1
ATOM 920 O O . GLY A 1 116 ? -9.725 -15.659 11.314 1.00 88.69 116 GLY A O 1
ATOM 921 N N . LEU A 1 117 ? -8.106 -14.675 12.538 1.00 91.56 117 LEU A N 1
ATOM 922 C CA . LEU A 1 117 ? -8.643 -13.320 12.460 1.00 91.56 117 LEU A CA 1
ATOM 923 C C . LEU A 1 117 ? -7.945 -12.527 11.353 1.00 91.56 117 LEU A C 1
ATOM 925 O O . LEU A 1 117 ? -6.710 -12.496 11.275 1.00 91.56 117 LEU A O 1
ATOM 929 N N . VAL A 1 118 ? -8.735 -11.866 10.512 1.00 91.25 118 VAL A N 1
ATOM 930 C CA . VAL A 1 118 ? -8.239 -11.077 9.382 1.00 91.25 118 VAL A CA 1
ATOM 931 C C . VAL A 1 118 ? -8.862 -9.688 9.378 1.00 91.25 118 VAL A C 1
ATOM 933 O O . VAL A 1 118 ? -9.967 -9.500 9.866 1.00 91.25 118 VAL A O 1
ATOM 936 N N . SER A 1 119 ? -8.135 -8.708 8.850 1.00 90.75 119 SER A N 1
ATOM 937 C CA . SER A 1 119 ? -8.627 -7.340 8.681 1.00 90.75 119 SER A CA 1
ATOM 938 C C . SER A 1 119 ? -9.445 -7.200 7.391 1.00 90.75 119 SER A C 1
ATOM 940 O O . SER A 1 119 ? -9.557 -8.140 6.607 1.00 90.75 119 SER A O 1
ATOM 942 N N . TYR A 1 120 ? -9.963 -6.000 7.140 1.00 91.19 120 TYR A N 1
ATOM 943 C CA . TYR A 1 120 ? -10.823 -5.634 6.014 1.00 91.19 120 TYR A CA 1
ATOM 944 C C . TYR A 1 120 ? -10.273 -6.056 4.641 1.00 91.19 120 TYR A C 1
ATOM 946 O O . TYR A 1 120 ? -11.036 -6.294 3.717 1.00 91.19 120 TYR A O 1
ATOM 954 N N . ASN A 1 121 ? -8.954 -6.164 4.474 1.00 90.88 121 ASN A N 1
ATOM 955 C CA . ASN A 1 121 ? -8.325 -6.613 3.231 1.00 90.88 121 ASN A CA 1
ATOM 956 C C . ASN A 1 121 ? -7.857 -8.079 3.272 1.00 90.88 121 ASN A C 1
ATOM 958 O O . ASN A 1 121 ? -7.021 -8.477 2.471 1.00 90.88 121 ASN A O 1
ATOM 962 N N . ASN A 1 122 ? -8.353 -8.883 4.212 1.00 91.19 122 ASN A N 1
ATOM 963 C CA . ASN A 1 122 ? -7.925 -10.253 4.518 1.00 91.19 122 ASN A CA 1
ATOM 964 C C . ASN A 1 122 ? -6.468 -10.411 5.014 1.00 91.19 122 ASN A C 1
ATOM 966 O O . ASN A 1 122 ? -5.962 -11.534 5.065 1.00 91.19 122 ASN A O 1
ATOM 970 N N . ALA A 1 123 ? -5.783 -9.327 5.398 1.00 91.44 123 ALA A N 1
ATOM 971 C CA . ALA A 1 123 ? -4.468 -9.409 6.041 1.00 91.44 123 ALA A CA 1
ATOM 972 C C . ALA A 1 123 ? -4.585 -9.942 7.478 1.00 91.44 123 ALA A C 1
ATOM 974 O O . ALA A 1 123 ? -5.571 -9.666 8.167 1.00 91.44 123 ALA A O 1
ATOM 975 N N . LYS A 1 124 ? -3.573 -10.672 7.962 1.00 93.12 124 LYS A N 1
ATOM 976 C CA . LYS A 1 124 ? -3.557 -11.150 9.356 1.00 93.12 124 LYS A CA 1
ATOM 977 C C . LYS A 1 124 ? -3.477 -9.973 10.321 1.00 93.12 124 LYS A C 1
ATOM 979 O O . LYS A 1 124 ? -2.683 -9.063 10.107 1.00 93.12 124 LYS A O 1
ATOM 984 N N . ILE A 1 125 ? -4.230 -10.022 11.420 1.00 92.12 125 ILE A N 1
ATOM 985 C CA . ILE A 1 125 ? -4.186 -8.965 12.442 1.00 92.12 125 ILE A CA 1
ATOM 986 C C . ILE A 1 125 ? -3.073 -9.254 13.460 1.00 92.12 125 ILE A C 1
ATOM 988 O O . ILE A 1 125 ? -3.170 -10.245 14.196 1.00 92.12 125 ILE A O 1
ATOM 992 N N . PRO A 1 126 ? -2.035 -8.402 13.565 1.00 91.44 126 PRO A N 1
ATOM 993 C CA . PRO A 1 126 ? -0.976 -8.578 14.552 1.00 91.44 126 PRO A CA 1
ATOM 994 C C . PRO A 1 126 ? -1.462 -8.353 15.985 1.00 91.44 126 PRO A C 1
ATOM 996 O O . PRO A 1 126 ? -2.253 -7.448 16.249 1.00 91.44 126 PRO A O 1
ATOM 999 N N . THR A 1 127 ? -0.909 -9.088 16.952 1.00 89.75 127 THR A N 1
ATOM 1000 C CA . THR A 1 127 ? -1.276 -8.928 18.376 1.00 89.75 127 THR A CA 1
ATOM 1001 C C . THR A 1 127 ? -0.785 -7.617 18.993 1.00 89.75 127 THR A C 1
ATOM 1003 O O . THR A 1 127 ? -1.244 -7.218 20.063 1.00 89.75 127 THR A O 1
ATOM 1006 N N . PHE A 1 128 ? 0.186 -6.940 18.367 1.00 85.56 128 PHE A N 1
ATOM 1007 C CA . PHE A 1 128 ? 0.597 -5.607 18.817 1.00 85.56 128 PHE A CA 1
ATOM 1008 C C . PHE A 1 128 ? -0.497 -4.569 18.549 1.00 85.56 128 PHE A C 1
ATOM 1010 O O . PHE A 1 128 ? -0.658 -3.636 19.338 1.00 85.56 128 PHE A O 1
ATOM 1017 N N . ALA A 1 129 ? -1.292 -4.782 17.500 1.00 86.00 129 ALA A N 1
ATOM 1018 C CA . ALA A 1 129 ? -2.299 -3.864 17.008 1.00 86.00 129 ALA A CA 1
ATOM 1019 C C . ALA A 1 129 ? -3.669 -4.148 17.652 1.00 86.00 129 ALA A C 1
ATOM 1021 O O . ALA A 1 129 ? -4.698 -4.281 16.997 1.00 86.00 129 ALA A O 1
ATOM 1022 N N . THR A 1 130 ? -3.685 -4.260 18.977 1.00 87.38 130 THR A N 1
ATOM 1023 C CA . THR A 1 130 ? -4.908 -4.481 19.756 1.00 87.38 130 THR A CA 1
ATOM 1024 C C . THR A 1 130 ? -5.257 -3.207 20.499 1.00 87.38 130 THR A C 1
ATOM 1026 O O . THR A 1 130 ? -4.451 -2.710 21.287 1.00 87.38 130 THR A O 1
ATOM 1029 N N . MET A 1 131 ? -6.458 -2.682 20.263 1.00 85.62 131 MET A N 1
ATOM 1030 C CA . MET A 1 131 ? -6.970 -1.540 21.023 1.00 85.62 131 MET A CA 1
ATOM 1031 C C . MET A 1 131 ? -7.327 -1.934 22.462 1.00 85.62 131 MET A C 1
ATOM 1033 O O . MET A 1 131 ? -7.554 -3.105 22.780 1.00 85.62 131 MET A O 1
ATOM 1037 N N . TYR A 1 132 ? -7.394 -0.933 23.335 1.00 87.25 132 TYR A N 1
ATOM 1038 C CA . TYR A 1 132 ? -7.754 -1.104 24.739 1.00 87.25 132 TYR A CA 1
ATOM 1039 C C . TYR A 1 132 ? -9.260 -0.940 24.953 1.00 87.25 132 TYR A C 1
ATOM 1041 O O . TYR A 1 132 ? -9.897 -0.084 24.334 1.00 87.25 132 TYR A O 1
ATOM 1049 N N . ARG A 1 133 ? -9.824 -1.701 25.894 1.00 89.88 133 ARG A N 1
ATOM 1050 C CA . ARG A 1 133 ? -11.172 -1.437 26.413 1.00 89.88 133 ARG A CA 1
ATOM 1051 C C . ARG A 1 133 ? -11.168 -0.143 27.197 1.00 89.88 133 ARG A C 1
ATOM 1053 O O . ARG A 1 133 ? -10.235 0.110 27.953 1.00 89.88 133 ARG A O 1
ATOM 1060 N N . LEU A 1 134 ? -12.208 0.669 27.072 1.00 88.75 134 LEU A N 1
ATOM 1061 C CA . LEU A 1 134 ? -12.262 1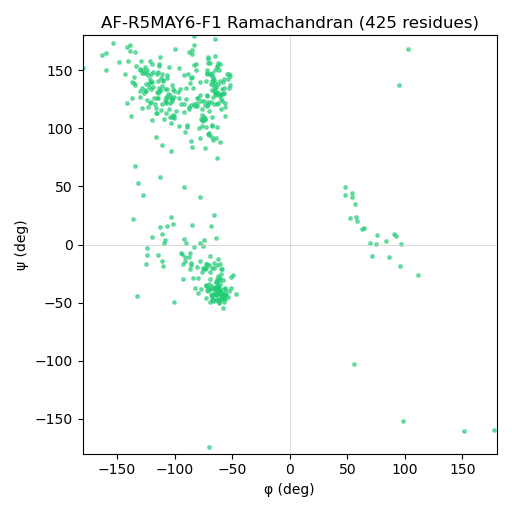.944 27.781 1.00 88.75 134 LEU A CA 1
ATOM 1062 C C . LEU A 1 134 ? -13.141 1.844 29.023 1.00 88.75 134 LEU A C 1
ATOM 1064 O O . LEU A 1 134 ? -14.287 1.408 28.949 1.00 88.75 134 LEU A O 1
ATOM 1068 N N . TYR A 1 135 ? -12.627 2.333 30.153 1.00 89.12 135 TYR A N 1
ATOM 1069 C CA . TYR A 1 135 ? -13.348 2.356 31.430 1.00 89.12 135 TYR A CA 1
ATOM 1070 C C . TYR A 1 135 ? -14.661 3.144 31.384 1.00 89.12 135 TYR A C 1
ATOM 1072 O O . TYR A 1 135 ? -15.522 2.981 32.245 1.00 89.12 135 TYR A O 1
ATOM 1080 N N . ASN A 1 136 ? -14.795 4.048 30.416 1.00 90.00 136 ASN A N 1
ATOM 1081 C CA . ASN A 1 136 ? -15.970 4.878 30.209 1.00 90.00 136 ASN A CA 1
ATOM 1082 C C . ASN A 1 136 ? -16.729 4.550 28.911 1.00 90.00 136 ASN A C 1
ATOM 1084 O O . ASN A 1 136 ? -17.591 5.335 28.514 1.00 90.00 136 ASN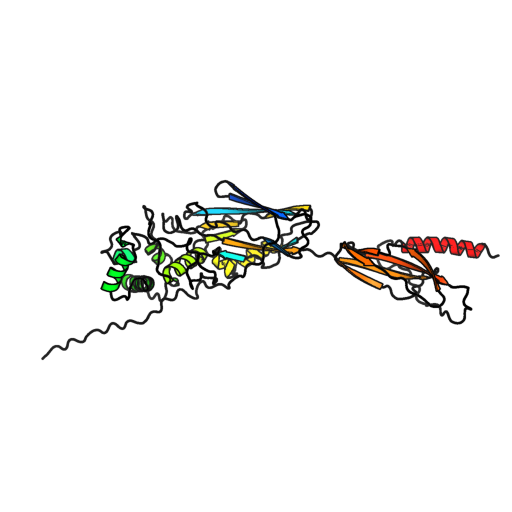 A O 1
ATOM 1088 N N . SER A 1 137 ? -16.447 3.402 28.285 1.00 92.69 137 SER A N 1
ATOM 1089 C CA . SER A 1 137 ? -17.243 2.874 27.173 1.00 92.69 137 SER A CA 1
ATOM 1090 C C . SER A 1 137 ? -18.702 2.721 27.604 1.00 92.69 137 SER A C 1
ATOM 1092 O O . SER A 1 137 ? -18.992 2.027 28.576 1.00 92.69 137 SER A O 1
ATOM 1094 N N . GLU A 1 138 ? -19.629 3.381 26.913 1.00 95.50 138 GLU A N 1
ATOM 1095 C CA . GLU A 1 138 ? -21.030 3.476 27.334 1.00 95.50 138 GLU A CA 1
ATOM 1096 C C . GLU A 1 138 ? -21.713 2.105 27.522 1.00 95.50 138 GLU A C 1
ATOM 1098 O O . GLU A 1 138 ? -22.308 1.903 28.586 1.00 95.50 138 GLU A O 1
ATOM 1103 N N . PRO A 1 139 ? -21.564 1.127 26.600 1.00 97.12 139 PRO A N 1
ATOM 1104 C CA . PRO A 1 139 ? -22.103 -0.215 26.813 1.00 97.12 139 PRO A CA 1
ATOM 1105 C C . PRO A 1 139 ? -21.478 -0.920 28.025 1.00 97.12 139 PRO A C 1
ATOM 1107 O O . PRO A 1 139 ? -22.196 -1.558 28.793 1.00 97.12 139 PRO A O 1
ATOM 1110 N N . LEU A 1 140 ? -20.165 -0.787 28.254 1.00 96.62 140 LEU A N 1
ATOM 1111 C CA . LEU A 1 140 ? -19.508 -1.407 29.415 1.00 96.62 140 LEU A CA 1
ATOM 1112 C C . LEU A 1 140 ? -19.954 -0.769 30.728 1.00 96.62 140 LEU A C 1
ATOM 1114 O O . LEU A 1 140 ? -20.262 -1.477 31.682 1.00 96.62 140 LEU A O 1
ATOM 1118 N N . LYS A 1 141 ? -20.061 0.562 30.775 1.00 97.00 141 LYS A N 1
ATOM 1119 C CA . LYS A 1 141 ? -20.588 1.282 31.940 1.00 97.00 141 LYS A CA 1
ATOM 1120 C C . LYS A 1 141 ? -21.988 0.804 32.308 1.00 97.00 141 LYS A C 1
ATOM 1122 O O . LYS A 1 141 ? -22.307 0.715 33.488 1.00 97.00 141 LYS A O 1
ATOM 1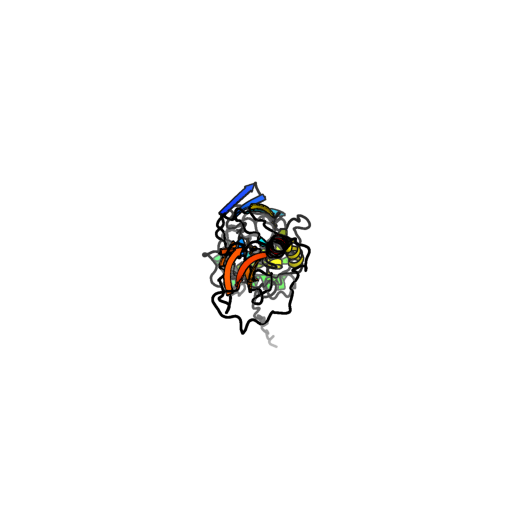127 N N . ALA A 1 142 ? -22.825 0.487 31.323 1.00 97.69 142 ALA A N 1
ATOM 1128 C CA . ALA A 1 142 ? -24.177 0.001 31.573 1.00 97.69 142 ALA A CA 1
ATOM 1129 C C . ALA A 1 142 ? -24.229 -1.372 32.271 1.00 97.69 142 ALA A C 1
ATOM 1131 O O . ALA A 1 142 ? -25.227 -1.660 32.925 1.00 97.69 142 ALA A O 1
ATOM 1132 N N . LEU A 1 143 ? -23.156 -2.174 32.214 1.00 97.31 143 LEU A N 1
ATOM 1133 C CA . LEU A 1 143 ? -23.016 -3.402 33.014 1.00 97.31 143 LEU A CA 1
ATOM 1134 C C . LEU A 1 143 ? -22.746 -3.119 34.507 1.00 97.31 143 LEU A C 1
ATOM 1136 O O . LEU A 1 143 ? -22.903 -4.008 35.343 1.00 97.31 143 LEU A O 1
ATOM 1140 N N . TYR A 1 144 ? -22.343 -1.888 34.838 1.00 96.94 144 TYR A N 1
ATOM 1141 C CA . TYR A 1 144 ? -21.932 -1.440 36.170 1.00 96.94 144 TYR A CA 1
ATOM 1142 C C . TYR A 1 144 ? -22.629 -0.125 36.547 1.00 96.94 144 TYR A C 1
ATOM 1144 O O . TYR A 1 144 ? -21.977 0.862 36.883 1.00 96.94 144 TYR A O 1
ATOM 1152 N N . ASP A 1 145 ? -23.959 -0.083 36.452 1.00 94.25 145 ASP A N 1
ATOM 1153 C CA . ASP A 1 145 ? -24.798 1.039 36.915 1.00 94.25 145 ASP A CA 1
ATOM 1154 C C . ASP A 1 145 ? -24.463 2.412 36.294 1.00 94.25 145 ASP A C 1
ATOM 1156 O O . ASP A 1 145 ? -24.736 3.468 36.866 1.00 94.25 145 ASP A O 1
ATOM 1160 N N . GLY A 1 146 ? -23.843 2.431 35.113 1.00 94.44 146 GLY A N 1
ATOM 1161 C CA . GLY A 1 146 ? -23.527 3.657 34.379 1.00 94.44 146 GLY A CA 1
ATOM 1162 C C . GLY A 1 146 ? -22.333 4.450 34.924 1.00 94.44 146 GLY A C 1
ATOM 1163 O O . GLY A 1 146 ? -22.074 5.557 34.434 1.00 94.44 146 GLY A O 1
ATOM 1164 N N . ARG A 1 147 ? -21.577 3.920 35.896 1.00 94.75 147 ARG A N 1
ATOM 1165 C CA . ARG A 1 147 ? -20.325 4.538 36.375 1.00 94.75 147 ARG A CA 1
ATOM 1166 C C . ARG A 1 147 ? -19.119 4.087 35.556 1.00 94.75 147 ARG A C 1
ATOM 1168 O O . ARG A 1 147 ? -19.185 3.134 34.795 1.00 94.75 147 ARG A O 1
ATOM 1175 N N . ASN A 1 148 ? -18.010 4.803 35.714 1.00 93.50 148 ASN A N 1
ATOM 1176 C CA . ASN A 1 148 ? -16.728 4.399 35.145 1.00 93.50 148 ASN A CA 1
ATOM 1177 C C . ASN A 1 148 ? -16.231 3.104 35.811 1.00 93.50 148 ASN A C 1
ATOM 1179 O O . ASN A 1 148 ? -16.37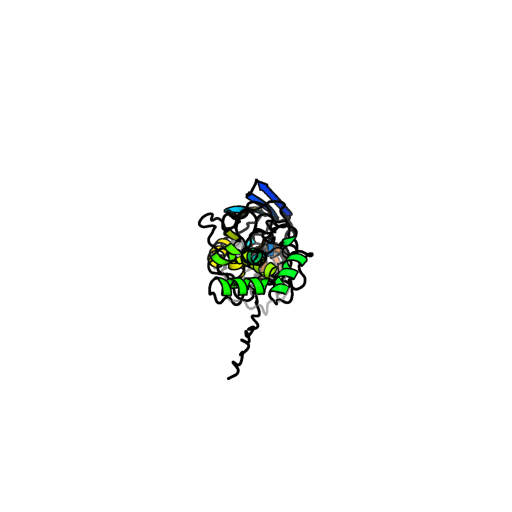7 2.934 37.027 1.00 93.50 148 ASN A O 1
ATOM 1183 N N . LEU A 1 149 ? -15.634 2.225 35.010 1.00 93.81 149 LEU A N 1
ATOM 1184 C CA . LEU A 1 149 ? -15.073 0.952 35.452 1.00 93.81 149 LEU A CA 1
ATOM 1185 C C . LEU A 1 149 ? -13.653 1.130 36.008 1.00 93.81 149 LEU A C 1
ATOM 1187 O O . LEU A 1 149 ? -12.922 2.059 35.657 1.00 93.81 149 LEU A O 1
ATOM 1191 N N . THR A 1 150 ? -13.256 0.215 36.880 1.00 93.06 150 THR A N 1
ATOM 1192 C CA . THR A 1 150 ? -11.866 0.035 37.316 1.00 93.06 150 THR A CA 1
ATOM 1193 C C . THR A 1 150 ? -11.091 -0.860 36.344 1.00 93.06 150 THR A C 1
ATOM 1195 O O . THR A 1 150 ? -11.678 -1.535 35.499 1.00 93.06 150 THR A O 1
ATOM 1198 N N . ASP A 1 151 ? -9.762 -0.896 36.472 1.00 89.62 151 ASP A N 1
ATOM 1199 C CA . ASP A 1 151 ? -8.919 -1.746 35.618 1.00 89.62 151 ASP A CA 1
ATOM 1200 C C . ASP A 1 151 ? -9.229 -3.249 35.832 1.00 89.62 151 ASP A C 1
ATOM 1202 O O . ASP A 1 151 ? -9.174 -4.027 34.882 1.00 89.62 151 ASP A O 1
ATOM 1206 N N . ASP A 1 152 ? -9.639 -3.650 37.045 1.00 94.50 152 ASP A N 1
ATOM 1207 C CA . ASP A 1 152 ? -10.083 -5.019 37.355 1.00 94.50 152 ASP A CA 1
ATOM 1208 C C . ASP A 1 152 ? -11.464 -5.349 36.771 1.00 94.50 152 ASP A C 1
ATOM 1210 O O . ASP A 1 152 ? -11.699 -6.468 36.316 1.00 94.50 152 ASP A O 1
ATOM 1214 N N . GLU A 1 153 ? -12.379 -4.379 36.731 1.00 96.38 153 GLU A N 1
ATOM 1215 C CA . GLU A 1 153 ? -13.710 -4.558 36.133 1.00 96.38 153 GLU A CA 1
ATOM 1216 C C . GLU A 1 153 ? -13.671 -4.627 34.605 1.00 96.38 153 GLU A C 1
ATOM 1218 O O . GLU A 1 153 ? -14.594 -5.155 33.997 1.00 96.38 153 GLU A O 1
ATOM 1223 N N . LEU A 1 154 ? -12.605 -4.125 33.975 1.00 94.75 154 LEU A N 1
ATOM 1224 C CA . LEU A 1 154 ? -12.399 -4.233 32.530 1.00 94.75 154 LEU A CA 1
ATOM 1225 C C . LEU A 1 154 ? -11.903 -5.612 32.076 1.00 94.75 154 LEU A C 1
ATOM 1227 O O . LEU A 1 154 ? -11.908 -5.879 30.871 1.00 94.75 154 LEU A O 1
ATOM 1231 N N . LYS A 1 155 ? -11.433 -6.460 32.999 1.00 96.44 155 LYS A N 1
ATOM 1232 C CA . LYS A 1 155 ? -10.938 -7.808 32.686 1.00 96.44 155 LYS A CA 1
ATOM 1233 C C . LYS A 1 155 ? -12.074 -8.732 32.248 1.00 96.44 155 LYS A C 1
ATOM 1235 O O . LYS A 1 155 ? -13.236 -8.518 32.598 1.00 96.44 155 LYS A O 1
ATOM 1240 N N . ASP A 1 156 ? -11.716 -9.765 31.490 1.00 97.94 156 ASP A N 1
ATOM 1241 C CA . ASP A 1 156 ? -12.664 -10.715 30.901 1.00 97.94 156 ASP A CA 1
ATOM 1242 C C . ASP A 1 156 ? -13.560 -11.355 31.957 1.00 97.94 156 ASP A C 1
ATOM 1244 O O . ASP A 1 156 ? -14.769 -11.405 31.763 1.00 97.94 156 ASP A O 1
ATOM 1248 N N . GLU A 1 157 ? -13.001 -11.771 33.096 1.00 97.38 157 GLU A N 1
ATOM 1249 C CA . GLU A 1 157 ? -13.750 -12.471 34.144 1.00 97.38 157 GLU A CA 1
ATOM 1250 C C . GLU A 1 157 ? -14.859 -11.592 34.740 1.00 97.38 157 GLU A C 1
ATOM 1252 O O . GLU A 1 157 ? -15.974 -12.057 34.990 1.00 97.38 157 GLU A O 1
ATOM 1257 N N . SER A 1 158 ? -14.561 -10.306 34.936 1.00 97.94 158 SER A N 1
ATOM 1258 C CA . SER A 1 158 ? -15.488 -9.323 35.497 1.00 97.94 158 SER A CA 1
ATOM 1259 C C . SER A 1 158 ? -16.629 -9.012 34.526 1.00 97.94 158 SER A C 1
ATOM 1261 O O . SER A 1 158 ? -17.801 -9.082 34.907 1.00 97.94 158 SER A O 1
ATOM 1263 N N . ILE A 1 159 ? -16.295 -8.708 33.266 1.00 98.25 159 ILE A N 1
ATOM 1264 C CA . ILE A 1 159 ? -17.283 -8.413 32.219 1.00 98.25 159 ILE A CA 1
ATOM 1265 C C . ILE A 1 159 ? -18.140 -9.648 31.940 1.00 98.25 159 ILE A C 1
ATOM 1267 O O . ILE A 1 159 ? -19.362 -9.542 31.845 1.00 98.25 159 ILE A O 1
ATOM 1271 N N . GLU A 1 160 ? -17.524 -10.826 31.850 1.00 98.38 160 GLU A N 1
ATOM 1272 C CA . GLU A 1 160 ? -18.222 -12.082 31.602 1.00 98.38 160 GLU A CA 1
ATOM 1273 C C . GLU A 1 160 ? -19.279 -12.368 32.671 1.00 98.38 160 GLU A C 1
ATOM 1275 O O . GLU A 1 160 ? -20.402 -12.738 32.324 1.00 98.38 160 GLU A O 1
ATOM 1280 N N . ALA A 1 161 ? -18.968 -12.155 33.953 1.00 98.31 161 ALA A N 1
ATOM 1281 C CA . ALA A 1 161 ? -19.945 -12.328 35.024 1.00 98.31 161 ALA A CA 1
ATOM 1282 C C . ALA A 1 161 ? -21.199 -11.463 34.793 1.00 98.31 161 ALA A C 1
ATOM 1284 O O . ALA A 1 161 ? -22.321 -11.960 34.906 1.00 98.31 161 ALA A O 1
ATOM 1285 N N . LYS A 1 162 ? -21.019 -10.202 34.376 1.00 98.38 162 LYS A N 1
ATOM 1286 C CA . LYS A 1 162 ? -22.130 -9.292 34.058 1.00 98.38 162 LYS A CA 1
ATOM 1287 C C . LYS A 1 162 ? -22.887 -9.660 32.790 1.00 98.38 162 LYS A C 1
ATOM 1289 O O . LYS A 1 162 ? -24.112 -9.577 32.768 1.00 98.38 162 LYS A O 1
ATOM 1294 N N . LEU A 1 163 ? -22.195 -10.127 31.759 1.00 98.50 163 LEU A N 1
ATOM 1295 C CA . LEU A 1 163 ? -22.836 -10.642 30.551 1.00 98.50 163 LEU A CA 1
ATOM 1296 C C . LEU A 1 163 ? -23.716 -11.864 30.863 1.00 98.50 163 LEU A C 1
ATOM 1298 O O . LEU A 1 163 ? -24.853 -11.944 30.395 1.00 98.50 163 LEU A O 1
ATOM 1302 N N . ARG A 1 164 ? -23.241 -12.781 31.714 1.00 98.25 164 ARG A N 1
ATOM 1303 C CA . ARG A 1 164 ? -24.008 -13.965 32.135 1.00 98.25 164 ARG A CA 1
ATOM 1304 C C . ARG A 1 164 ? -25.263 -13.604 32.932 1.00 98.25 164 ARG A C 1
ATOM 1306 O O . ARG A 1 164 ? -26.302 -14.220 32.709 1.00 98.25 164 ARG A O 1
ATOM 1313 N N . GLU A 1 165 ? -25.205 -12.589 33.800 1.00 97.94 165 GLU A N 1
ATOM 1314 C CA . GLU A 1 165 ? -26.388 -12.055 34.507 1.00 97.94 165 GLU A CA 1
ATOM 1315 C C . GLU A 1 165 ? -27.480 -11.564 33.534 1.00 97.94 165 GLU A C 1
ATOM 1317 O O . GLU A 1 165 ? -28.669 -11.660 33.836 1.00 97.94 165 GLU A O 1
ATOM 1322 N N . LEU A 1 166 ? -27.085 -11.079 32.351 1.00 97.25 166 LEU A N 1
ATOM 1323 C CA . LEU A 1 166 ? -27.984 -10.608 31.292 1.00 97.25 166 LEU A CA 1
ATOM 1324 C C . LEU A 1 166 ? -28.399 -11.700 30.288 1.00 97.25 166 LEU A C 1
ATOM 1326 O O . LEU A 1 166 ? -29.155 -11.412 29.361 1.00 97.25 166 LEU A O 1
ATOM 1330 N N . GLY A 1 167 ? -27.945 -12.944 30.473 1.00 97.62 167 GLY A N 1
ATOM 1331 C CA . GLY A 1 167 ? -28.315 -14.091 29.638 1.00 97.62 167 GLY A CA 1
ATOM 1332 C C . GLY A 1 167 ? -27.403 -14.357 28.435 1.00 97.62 167 GLY A C 1
ATOM 1333 O O . GLY A 1 167 ? -27.740 -15.210 27.615 1.00 97.62 167 GLY A O 1
ATOM 1334 N N . TYR A 1 168 ? -26.258 -13.680 28.329 1.00 98.00 168 TYR A N 1
ATOM 1335 C CA . TYR A 1 168 ? -25.240 -13.988 27.320 1.00 98.00 168 TYR A CA 1
ATOM 1336 C C . TYR A 1 168 ? -24.360 -15.171 27.758 1.00 98.00 168 TYR A C 1
ATOM 1338 O O . TYR A 1 168 ? -24.188 -15.463 28.944 1.00 98.00 168 TYR A O 1
ATOM 1346 N N . SER A 1 169 ? -23.772 -15.856 26.783 1.00 96.50 169 SER A N 1
ATOM 1347 C CA . SER A 1 169 ? -22.941 -17.052 26.967 1.00 96.50 169 SER A CA 1
ATOM 1348 C C . SER A 1 169 ? -21.551 -16.777 27.546 1.00 96.50 169 SER A C 1
ATOM 1350 O O . SER A 1 169 ? -20.967 -17.694 28.130 1.00 96.50 169 SER A O 1
ATOM 1352 N N . GLY A 1 170 ? -21.037 -15.549 27.432 1.00 96.00 170 GLY A N 1
ATOM 1353 C CA . GLY A 1 170 ? -19.772 -15.109 28.024 1.00 96.00 170 GLY A CA 1
ATOM 1354 C C . GLY A 1 170 ? -19.093 -13.993 27.228 1.00 96.00 170 GLY A C 1
ATOM 1355 O O . GLY A 1 170 ? -19.742 -13.324 26.421 1.00 96.00 170 GLY A O 1
ATOM 1356 N N . ILE A 1 171 ? -17.783 -13.803 27.431 1.00 96.50 171 ILE A N 1
ATOM 1357 C CA . ILE A 1 171 ? -17.009 -12.722 26.783 1.00 96.50 171 ILE A CA 1
ATOM 1358 C C . ILE A 1 171 ? -17.011 -12.785 25.242 1.00 96.50 171 ILE A C 1
ATOM 1360 O O . ILE A 1 171 ? -16.896 -11.762 24.561 1.00 96.50 171 ILE A O 1
ATOM 1364 N N . SER A 1 172 ? -17.209 -13.975 24.671 1.00 95.38 172 SER A N 1
ATOM 1365 C CA . SER A 1 172 ? -17.311 -14.182 23.222 1.00 95.38 172 SER A CA 1
ATOM 1366 C C . SER A 1 172 ? -18.535 -13.524 22.579 1.00 95.38 172 SER A C 1
ATOM 1368 O O . SER A 1 172 ? -18.551 -13.406 21.364 1.00 95.38 172 SER A O 1
ATOM 1370 N N . GLU A 1 173 ? -19.543 -13.115 23.360 1.00 96.94 173 GLU A N 1
ATOM 1371 C CA . GLU A 1 173 ? -20.728 -12.382 22.877 1.00 96.94 173 GLU A CA 1
ATOM 1372 C C . GLU A 1 173 ? -20.710 -10.888 23.267 1.00 96.94 173 GLU A C 1
ATOM 1374 O O . GLU A 1 173 ? -21.742 -10.216 23.211 1.00 96.94 173 GLU A O 1
ATOM 1379 N N . LEU A 1 174 ? -19.560 -10.335 23.673 1.00 97.69 174 LEU A N 1
ATOM 1380 C CA . LEU A 1 174 ? -19.444 -8.915 24.035 1.00 97.69 174 LEU A CA 1
ATOM 1381 C C . LEU A 1 174 ? -19.807 -7.969 22.870 1.00 97.69 174 LEU A C 1
ATOM 1383 O O . LEU A 1 174 ? -20.460 -6.947 23.071 1.00 97.69 174 LEU A O 1
ATOM 1387 N N . ASP A 1 175 ? -19.423 -8.326 21.649 1.00 96.25 175 ASP A N 1
ATOM 1388 C CA . ASP A 1 175 ? -19.793 -7.652 20.402 1.00 96.25 175 ASP A CA 1
ATOM 1389 C C . ASP A 1 175 ? -21.311 -7.633 20.176 1.00 96.25 175 ASP A C 1
ATOM 1391 O O . ASP A 1 175 ? -21.891 -6.587 19.871 1.00 96.25 175 ASP A O 1
ATOM 1395 N N . LYS A 1 176 ? -21.972 -8.774 20.395 1.00 96.94 176 LYS A N 1
ATOM 1396 C CA . LYS A 1 176 ? -23.428 -8.891 20.315 1.00 96.94 176 LYS A CA 1
ATOM 1397 C C . LYS A 1 176 ? -24.113 -8.031 21.366 1.00 96.94 176 LYS A C 1
ATOM 1399 O O . LYS A 1 176 ? -25.044 -7.297 21.035 1.00 96.94 176 LYS A O 1
ATOM 1404 N N . TYR A 1 177 ? -23.602 -8.046 22.597 1.00 98.31 177 TYR A N 1
ATOM 1405 C CA . TYR A 1 177 ? -24.078 -7.158 23.651 1.00 98.31 177 TYR A CA 1
ATOM 1406 C C . TYR A 1 177 ? -23.988 -5.681 23.241 1.00 98.31 177 TYR A C 1
ATOM 1408 O O . TYR A 1 177 ? -24.940 -4.939 23.472 1.00 98.31 177 TYR A O 1
ATOM 1416 N N . TYR A 1 178 ? -22.905 -5.237 22.591 1.00 97.62 178 TYR A N 1
ATOM 1417 C CA . TYR A 1 178 ? -22.788 -3.843 22.134 1.00 97.62 178 TYR A CA 1
ATOM 1418 C C . TYR A 1 178 ? -23.873 -3.474 21.117 1.00 97.62 178 TYR A C 1
ATOM 1420 O O . TYR A 1 178 ? -24.520 -2.435 21.262 1.00 97.62 178 TYR A O 1
ATOM 1428 N N . VAL A 1 179 ? -24.099 -4.320 20.109 1.00 97.00 179 VAL A N 1
ATOM 1429 C CA . VAL A 1 179 ? -25.130 -4.090 19.083 1.00 97.00 179 VAL A CA 1
ATOM 1430 C C . VAL A 1 179 ? -26.525 -4.043 19.713 1.00 97.00 179 VAL A C 1
ATOM 1432 O O . VAL A 1 179 ? -27.277 -3.087 19.501 1.00 97.00 179 VAL A O 1
ATOM 1435 N N . GLU A 1 180 ? -26.862 -5.034 20.540 1.00 97.69 180 GLU A N 1
ATOM 1436 C CA . GLU A 1 180 ? -28.161 -5.112 21.217 1.00 97.69 180 GLU A CA 1
ATOM 1437 C C . GLU A 1 180 ? -28.370 -3.957 22.206 1.00 97.69 180 GLU A C 1
ATOM 1439 O O . GLU A 1 180 ? -29.473 -3.407 22.293 1.00 97.69 180 GLU A O 1
ATOM 1444 N N . TYR A 1 181 ? -27.313 -3.532 22.904 1.00 98.12 181 TYR A N 1
ATOM 1445 C CA . TYR A 1 181 ? -27.330 -2.366 23.782 1.00 98.12 181 TYR A CA 1
ATOM 1446 C C . TYR A 1 181 ? -27.752 -1.106 23.024 1.00 98.12 181 TYR A C 1
ATOM 1448 O O . TYR A 1 181 ? -28.647 -0.389 23.484 1.00 98.12 181 TYR A O 1
ATOM 1456 N N . PHE A 1 182 ? -27.144 -0.825 21.868 1.00 98.25 182 PHE A N 1
ATOM 1457 C CA . PHE A 1 182 ? -27.495 0.368 21.100 1.00 98.25 182 PHE A CA 1
ATOM 1458 C C . PHE A 1 182 ? -28.908 0.280 20.527 1.00 98.25 182 PHE A C 1
ATOM 1460 O O . PHE A 1 182 ? -29.679 1.225 20.697 1.00 98.25 182 PHE A O 1
ATOM 1467 N N . ASN A 1 183 ? -29.291 -0.867 19.963 1.00 97.81 183 ASN A N 1
ATOM 1468 C CA . ASN A 1 183 ? -30.645 -1.084 19.447 1.00 97.81 183 ASN A CA 1
ATOM 1469 C C . ASN A 1 183 ? -31.712 -0.845 20.508 1.00 97.81 183 ASN A C 1
ATOM 1471 O O . ASN A 1 183 ? -32.667 -0.103 20.276 1.00 97.81 183 ASN A O 1
ATOM 1475 N N . LYS A 1 184 ? -31.509 -1.396 21.705 1.00 97.31 184 LYS A N 1
ATOM 1476 C CA . LYS A 1 184 ? -32.439 -1.240 22.821 1.00 97.31 184 LYS A CA 1
ATOM 1477 C C . LYS A 1 184 ? -32.511 0.197 23.335 1.00 97.31 184 LYS A C 1
ATOM 1479 O O . LYS A 1 184 ? -33.607 0.704 23.553 1.00 97.31 184 LYS A O 1
ATOM 1484 N N . ASN A 1 185 ? -31.369 0.842 23.575 1.00 97.50 185 ASN A N 1
ATOM 1485 C CA . ASN A 1 185 ? -31.336 2.135 24.272 1.00 97.50 185 ASN A CA 1
ATOM 1486 C C . ASN A 1 185 ? -31.531 3.341 23.347 1.00 97.50 185 ASN A C 1
ATOM 1488 O O . ASN A 1 185 ? -31.921 4.407 23.816 1.00 97.50 185 ASN A O 1
ATOM 1492 N N . TYR A 1 186 ? -31.282 3.178 22.048 1.00 97.62 186 TYR A N 1
ATOM 1493 C CA . TYR A 1 186 ? -31.375 4.251 21.058 1.00 97.62 186 TYR A CA 1
ATOM 1494 C C . TYR A 1 186 ? -32.401 3.981 19.957 1.00 97.62 186 TYR A C 1
ATOM 1496 O O . TYR A 1 186 ? -32.497 4.778 19.024 1.00 97.62 186 TYR A O 1
ATOM 1504 N N . ASN A 1 187 ? -33.181 2.899 20.067 1.00 96.31 187 ASN A N 1
ATOM 1505 C CA . ASN A 1 187 ? -34.194 2.511 19.086 1.00 96.31 187 ASN A CA 1
ATOM 1506 C C . ASN A 1 187 ? -33.613 2.408 17.659 1.00 96.31 187 ASN A C 1
ATOM 1508 O O . ASN A 1 187 ? -34.179 2.928 16.695 1.00 96.31 187 ASN A O 1
ATOM 1512 N N . THR A 1 188 ? -32.439 1.780 17.554 1.00 96.56 188 THR A N 1
ATOM 1513 C CA . THR A 1 188 ? -31.736 1.497 16.293 1.00 96.56 188 THR A CA 1
ATOM 1514 C C . THR A 1 188 ? -31.959 0.052 15.845 1.00 96.56 188 THR A C 1
ATOM 1516 O O . THR A 1 188 ? -32.452 -0.770 16.612 1.00 96.56 188 THR A O 1
ATOM 1519 N N . ASN A 1 189 ? -31.574 -0.261 14.603 1.00 94.88 189 ASN A N 1
ATOM 1520 C CA . ASN A 1 189 ? -31.713 -1.591 13.996 1.00 94.88 189 ASN A CA 1
ATOM 1521 C C . ASN A 1 189 ? -30.376 -2.098 13.426 1.00 94.88 189 ASN A C 1
ATOM 1523 O O . ASN A 1 189 ? -30.322 -2.594 12.304 1.00 94.88 189 ASN A O 1
ATOM 1527 N N . PHE A 1 190 ? -29.282 -1.910 14.163 1.00 94.12 190 PHE A N 1
ATOM 1528 C CA . PHE A 1 190 ? -27.968 -2.414 13.778 1.00 94.12 190 PHE A CA 1
ATOM 1529 C C . PHE A 1 190 ? -27.953 -3.941 13.803 1.00 94.12 190 PHE A C 1
ATOM 1531 O O . PHE A 1 190 ? -28.478 -4.563 14.727 1.00 94.12 190 PHE A O 1
ATOM 1538 N N . THR A 1 191 ? -27.341 -4.542 12.795 1.00 90.50 191 THR A N 1
ATOM 1539 C CA . THR A 1 191 ? -27.191 -5.996 12.659 1.00 90.50 191 THR A CA 1
ATOM 1540 C C . THR A 1 191 ? -25.744 -6.441 12.843 1.00 90.50 191 THR A C 1
ATOM 1542 O O . THR A 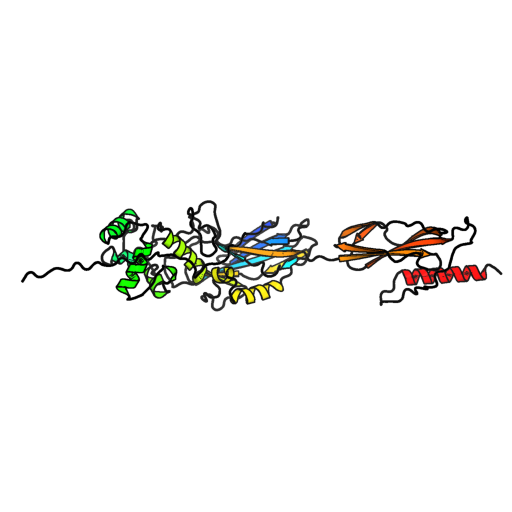1 191 ? -25.490 -7.601 13.155 1.00 90.50 191 THR A O 1
ATOM 1545 N N . SER A 1 192 ? -24.799 -5.508 12.717 1.00 90.94 192 SER A N 1
ATOM 1546 C CA . SER A 1 192 ? -23.372 -5.716 12.924 1.00 90.94 192 SER A CA 1
ATOM 1547 C C . SER A 1 192 ? -22.707 -4.529 13.628 1.00 90.94 192 SER A C 1
ATOM 1549 O O . SER A 1 192 ? -23.288 -3.448 13.748 1.00 90.94 192 SER A O 1
ATOM 1551 N N . LEU A 1 193 ? -21.451 -4.708 14.050 1.00 91.81 193 LEU A N 1
ATOM 1552 C CA . LEU A 1 193 ? -20.613 -3.598 14.515 1.00 91.81 193 LEU A CA 1
ATOM 1553 C C . LEU A 1 193 ? -20.321 -2.578 13.395 1.00 91.81 193 LEU A C 1
ATOM 1555 O O . LEU A 1 193 ? -20.235 -1.385 13.671 1.00 91.81 193 LEU A O 1
ATOM 1559 N N . GLU A 1 194 ? -20.218 -3.007 12.131 1.00 89.38 194 GLU A N 1
ATOM 1560 C CA . GLU A 1 194 ? -19.939 -2.118 10.986 1.00 89.38 194 GLU A CA 1
ATOM 1561 C C . GLU A 1 194 ? -21.125 -1.212 10.605 1.00 89.38 194 GLU A C 1
ATOM 1563 O O . GLU A 1 194 ? -20.946 -0.192 9.918 1.00 89.38 194 GLU A O 1
ATOM 1568 N N . ASP A 1 195 ? -22.330 -1.546 11.079 1.00 91.31 195 ASP A N 1
ATOM 1569 C CA . ASP A 1 195 ? -23.525 -0.713 10.918 1.00 91.31 195 ASP A CA 1
ATOM 1570 C C . ASP A 1 195 ? -23.508 0.509 11.849 1.00 91.31 195 ASP A C 1
ATOM 1572 O O . ASP A 1 195 ? -24.206 1.495 11.589 1.00 91.31 195 ASP A O 1
ATOM 1576 N N . LEU A 1 196 ? -22.709 0.468 12.923 1.00 91.06 196 LEU A N 1
ATOM 1577 C CA . LEU A 1 196 ? -22.590 1.572 13.866 1.00 91.06 196 LEU A CA 1
ATOM 1578 C C . LEU A 1 196 ? -22.075 2.822 13.144 1.00 91.06 196 LEU A C 1
ATOM 1580 O O . LEU A 1 196 ? -21.041 2.820 12.475 1.00 91.06 196 LEU A O 1
ATOM 1584 N N .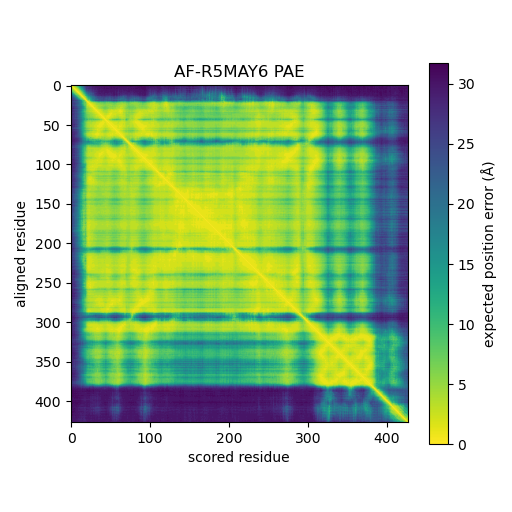 THR A 1 197 ? -22.790 3.932 13.306 1.00 89.69 197 THR A N 1
ATOM 1585 C CA . THR A 1 197 ? -22.346 5.234 12.797 1.00 89.69 197 THR A CA 1
ATOM 1586 C C . THR A 1 197 ? -21.414 5.918 13.799 1.00 89.69 197 THR A C 1
ATOM 1588 O O . THR A 1 197 ? -21.384 5.566 14.983 1.00 89.69 197 THR A O 1
ATOM 1591 N N . THR A 1 198 ? -20.668 6.934 13.352 1.00 85.69 198 THR A N 1
ATOM 1592 C CA . THR A 1 198 ? -19.699 7.675 14.182 1.00 85.69 198 THR A CA 1
ATOM 1593 C C . THR A 1 198 ? -20.241 8.091 15.561 1.00 85.69 198 THR A C 1
ATOM 1595 O O . THR A 1 198 ? -19.526 7.898 16.542 1.00 85.69 198 THR A O 1
ATOM 1598 N N . PRO A 1 199 ? -21.490 8.585 15.718 1.00 89.00 199 PRO A N 1
ATOM 1599 C CA . PRO A 1 199 ? -22.052 8.879 17.038 1.00 89.00 199 PRO A CA 1
ATOM 1600 C C . PRO A 1 199 ? -22.069 7.700 18.022 1.00 89.00 199 PRO A C 1
ATOM 1602 O O . PRO A 1 199 ? -21.813 7.916 19.203 1.00 89.00 199 PRO A O 1
ATOM 1605 N N . TYR A 1 200 ? -22.349 6.475 17.570 1.00 92.31 200 TYR A N 1
ATOM 1606 C CA . TYR A 1 200 ? -22.395 5.281 18.430 1.00 92.31 200 TYR A CA 1
ATOM 1607 C C . TYR A 1 200 ? -21.007 4.713 18.680 1.00 92.31 200 TYR A C 1
ATOM 1609 O O . TYR A 1 200 ? -20.668 4.332 19.797 1.00 92.31 200 TYR A O 1
ATOM 1617 N N . ILE A 1 201 ? -20.160 4.757 17.659 1.00 89.94 201 ILE A N 1
ATOM 1618 C CA . ILE A 1 201 ? -18.751 4.406 17.779 1.00 89.94 201 ILE A CA 1
ATOM 1619 C C . ILE A 1 201 ? -18.058 5.292 18.826 1.00 89.94 201 ILE A C 1
ATOM 1621 O O . ILE A 1 201 ? -17.367 4.790 19.712 1.00 89.94 201 ILE A O 1
ATOM 1625 N N . ASN A 1 202 ? -18.333 6.599 18.821 1.00 86.44 202 ASN A N 1
ATOM 1626 C CA . ASN A 1 202 ? -17.821 7.541 19.819 1.00 86.44 202 ASN A CA 1
ATOM 1627 C C . ASN A 1 202 ? -18.308 7.246 21.247 1.00 86.44 202 ASN A C 1
ATOM 1629 O O . ASN A 1 202 ? -17.704 7.739 22.197 1.00 86.44 202 ASN A O 1
ATOM 1633 N N . LYS A 1 203 ? -19.379 6.459 21.419 1.00 90.50 203 LYS A N 1
ATOM 1634 C CA . LYS A 1 203 ? -19.856 5.987 22.730 1.00 90.50 203 LYS A CA 1
ATOM 1635 C C . LYS A 1 203 ? -19.113 4.744 23.205 1.00 90.50 203 LYS A C 1
ATOM 1637 O O . LYS A 1 203 ? -18.962 4.560 24.409 1.00 90.50 203 LYS A O 1
ATOM 1642 N N . ILE A 1 204 ? -18.617 3.915 22.288 1.00 90.06 204 ILE A N 1
ATOM 1643 C CA . ILE A 1 204 ? -17.698 2.819 22.622 1.00 90.06 204 ILE A CA 1
ATOM 1644 C C . ILE A 1 204 ? -16.320 3.401 22.962 1.00 90.06 204 ILE A C 1
ATOM 1646 O O . ILE A 1 204 ? -15.728 3.051 23.985 1.00 90.06 204 ILE A O 1
ATOM 1650 N N . TRP A 1 205 ? -15.844 4.326 22.126 1.00 83.94 205 TRP A N 1
ATOM 1651 C CA . TRP A 1 205 ? -14.505 4.910 22.165 1.00 83.94 205 TRP A CA 1
ATOM 1652 C C . TRP A 1 205 ? -14.520 6.391 22.537 1.00 83.94 205 TRP A C 1
ATOM 1654 O O . TRP A 1 205 ? -14.079 7.260 21.784 1.00 83.94 205 TRP A O 1
ATOM 1664 N N . THR A 1 206 ? -15.070 6.684 23.710 1.00 78.00 206 THR A N 1
ATOM 1665 C CA . THR A 1 206 ? -15.183 8.059 24.207 1.00 78.00 206 THR A CA 1
ATOM 1666 C C . THR A 1 206 ? -13.816 8.696 24.480 1.00 78.00 206 THR A C 1
ATOM 1668 O O . THR A 1 206 ? -12.814 8.010 24.654 1.00 78.00 206 THR A O 1
ATOM 1671 N N . ASN A 1 207 ? -13.775 10.026 24.584 1.00 74.75 207 ASN A N 1
ATOM 1672 C CA . ASN A 1 207 ? -12.603 10.751 25.079 1.00 74.75 207 ASN A CA 1
ATOM 1673 C C . ASN A 1 207 ? -12.385 10.458 26.571 1.00 74.75 207 ASN A C 1
ATOM 1675 O O . ASN A 1 207 ? -13.344 10.512 27.347 1.00 74.75 207 ASN A O 1
ATOM 1679 N N . ILE A 1 208 ? -11.155 10.155 26.993 1.00 70.44 208 ILE A N 1
ATOM 1680 C CA . ILE A 1 208 ? -10.884 9.709 28.366 1.00 70.44 208 ILE A CA 1
ATOM 1681 C C . ILE A 1 208 ? -9.653 10.428 28.942 1.00 70.44 208 ILE A C 1
ATOM 1683 O O . ILE A 1 208 ? -8.683 10.690 28.251 1.00 70.44 208 ILE A O 1
ATOM 1687 N N . SER A 1 209 ? -9.629 10.747 30.234 1.00 67.62 209 SER A N 1
ATOM 1688 C CA . SER A 1 209 ? -8.493 11.467 30.840 1.00 67.62 209 SER A CA 1
ATOM 1689 C C . SER A 1 209 ? -7.337 10.561 31.295 1.00 67.62 209 SER A C 1
ATOM 1691 O O . SER A 1 209 ? -6.231 11.065 31.486 1.00 67.62 209 SER A O 1
ATOM 1693 N N . LYS A 1 210 ? -7.565 9.247 31.450 1.00 76.12 210 LYS A N 1
ATOM 1694 C CA . LYS A 1 210 ? -6.604 8.243 31.966 1.00 76.12 210 LYS A CA 1
ATOM 1695 C C . LYS A 1 210 ? -6.368 7.121 30.949 1.00 76.12 210 LYS A C 1
ATOM 1697 O O . LYS A 1 210 ? -7.334 6.613 30.408 1.00 76.12 210 LYS A O 1
ATOM 1702 N N . ALA A 1 211 ? -5.133 6.687 30.701 1.00 76.50 211 ALA A N 1
ATOM 1703 C CA . ALA A 1 211 ? -4.889 5.551 29.802 1.00 76.50 211 ALA A CA 1
ATOM 1704 C C . ALA A 1 211 ? -5.523 4.251 30.337 1.00 76.50 211 ALA A C 1
ATOM 1706 O O . ALA A 1 211 ? -5.438 3.971 31.535 1.00 76.50 211 ALA A O 1
ATOM 1707 N N . SER A 1 212 ? -6.141 3.468 29.448 1.00 81.31 212 SER A N 1
ATOM 1708 C CA . SER A 1 212 ? -6.566 2.104 29.771 1.00 81.31 212 SER A CA 1
ATOM 1709 C C . SER A 1 212 ? -5.394 1.134 29.644 1.00 81.31 212 SER A C 1
ATOM 1711 O O . SER A 1 212 ? -4.486 1.356 28.845 1.00 81.31 212 SER A O 1
ATOM 1713 N N . GLN A 1 213 ? -5.414 0.069 30.443 1.00 83.94 213 GLN A N 1
ATOM 1714 C CA . GLN A 1 213 ? -4.371 -0.961 30.469 1.00 83.94 213 GLN A CA 1
ATOM 1715 C C . GLN A 1 213 ? -4.872 -2.332 29.998 1.00 83.94 213 GLN A C 1
ATOM 1717 O O . GLN A 1 213 ? -4.068 -3.233 29.767 1.00 83.94 213 GLN A O 1
ATOM 1722 N N . THR A 1 214 ? -6.184 -2.490 29.810 1.00 89.69 214 THR A N 1
ATOM 1723 C CA . THR A 1 214 ? -6.793 -3.773 29.447 1.00 89.69 214 THR A CA 1
ATOM 1724 C C . THR A 1 214 ? -7.043 -3.830 27.946 1.00 89.69 214 THR A C 1
ATOM 1726 O O . THR A 1 214 ? -7.825 -3.042 27.411 1.00 89.69 214 THR A O 1
ATOM 1729 N N . ARG A 1 215 ? -6.355 -4.745 27.255 1.00 89.44 215 ARG A N 1
ATOM 1730 C CA . ARG A 1 215 ? -6.538 -4.985 25.815 1.00 89.44 215 ARG A CA 1
ATOM 1731 C C . ARG A 1 215 ? -7.868 -5.684 25.546 1.00 89.44 215 ARG A C 1
ATOM 1733 O O . ARG A 1 215 ? -8.348 -6.439 26.386 1.00 89.44 215 ARG A O 1
ATOM 1740 N N . GLU A 1 216 ? -8.444 -5.437 24.375 1.00 92.94 216 GLU A N 1
ATOM 1741 C CA . GLU A 1 216 ? -9.599 -6.204 23.909 1.00 92.94 216 GLU A CA 1
ATOM 1742 C C . GLU A 1 216 ? -9.217 -7.668 23.630 1.00 92.94 216 GLU A C 1
ATOM 1744 O O . GLU A 1 216 ? -8.116 -7.954 23.152 1.00 92.94 216 GLU A O 1
ATOM 1749 N N . THR A 1 217 ? -10.136 -8.585 23.928 1.00 94.69 217 THR A N 1
ATOM 1750 C CA . THR A 1 217 ? -9.985 -10.036 23.726 1.00 94.69 217 THR A CA 1
ATOM 1751 C C . THR A 1 217 ? -11.109 -10.638 22.883 1.00 94.69 217 THR A C 1
ATOM 1753 O O . THR A 1 217 ? -10.940 -11.727 22.340 1.00 94.69 217 THR A O 1
ATOM 1756 N N . ASN A 1 218 ? -12.238 -9.939 22.716 1.00 95.56 218 ASN A N 1
ATOM 1757 C CA . ASN A 1 218 ? -13.305 -10.376 21.824 1.00 95.56 218 ASN A CA 1
ATOM 1758 C C . ASN A 1 218 ? -12.866 -10.211 20.358 1.00 95.56 218 ASN A C 1
ATOM 1760 O O . ASN A 1 218 ? -12.591 -9.102 19.901 1.00 95.56 218 ASN A O 1
ATOM 1764 N N . ASN A 1 219 ? -12.822 -11.321 19.618 1.00 93.69 219 ASN A N 1
ATOM 1765 C CA . ASN A 1 219 ? -12.324 -11.363 18.240 1.00 93.69 219 ASN A CA 1
ATOM 1766 C C . ASN A 1 219 ? -13.064 -10.405 17.293 1.00 93.69 219 ASN A C 1
ATOM 1768 O O . ASN A 1 219 ? -12.414 -9.692 16.532 1.00 93.69 219 ASN A O 1
ATOM 1772 N N . ASN A 1 220 ? -14.397 -10.347 17.365 1.00 93.06 220 ASN A N 1
ATOM 1773 C CA . ASN A 1 220 ? -15.202 -9.497 16.482 1.00 93.06 220 ASN A CA 1
ATOM 1774 C C . ASN A 1 220 ? -14.969 -8.009 16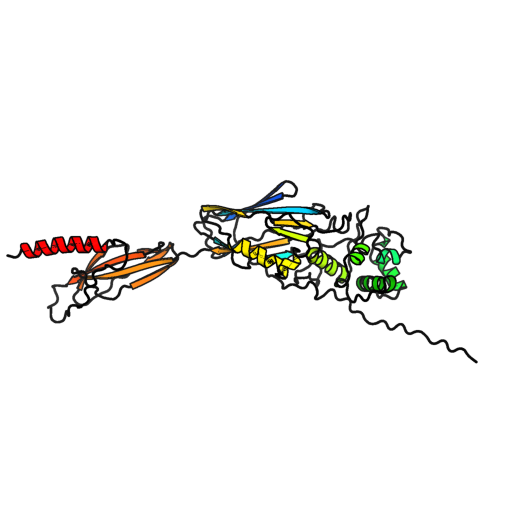.768 1.00 93.06 220 ASN A C 1
ATOM 1776 O O . ASN A 1 220 ? -14.922 -7.202 15.841 1.00 93.06 220 ASN A O 1
ATOM 1780 N N . LEU A 1 221 ? -14.764 -7.640 18.036 1.00 93.62 221 LEU A N 1
ATOM 1781 C CA . LEU A 1 221 ? -14.355 -6.286 18.398 1.00 93.62 221 LEU A CA 1
ATOM 1782 C C . LEU A 1 221 ? -12.930 -5.989 17.922 1.00 93.62 221 LEU A C 1
ATOM 1784 O O . LEU A 1 221 ? -12.718 -4.935 17.339 1.00 93.62 221 LEU A O 1
ATOM 1788 N N . ILE A 1 222 ? -11.968 -6.904 18.078 1.00 92.50 222 ILE A N 1
ATOM 1789 C CA . ILE A 1 222 ? -10.596 -6.718 17.561 1.00 92.50 222 ILE A CA 1
ATOM 1790 C C . ILE A 1 222 ? -10.602 -6.478 16.043 1.00 92.50 222 ILE A C 1
ATOM 1792 O O . ILE A 1 222 ? -9.950 -5.546 15.568 1.00 92.50 222 ILE A O 1
ATOM 1796 N N . GLU A 1 223 ? -11.347 -7.288 15.291 1.00 92.31 223 GLU A N 1
ATOM 1797 C CA . GLU A 1 223 ? -11.514 -7.140 13.841 1.00 92.31 223 GLU A CA 1
ATOM 1798 C C . GLU A 1 223 ? -12.173 -5.802 13.488 1.00 92.31 223 GLU A C 1
ATOM 1800 O O . GLU A 1 223 ? -11.622 -5.025 12.707 1.00 92.31 223 GLU A O 1
ATOM 1805 N N . PHE A 1 224 ? -13.292 -5.467 14.133 1.00 91.88 224 PHE A N 1
ATOM 1806 C CA . PHE A 1 224 ? -13.982 -4.194 13.927 1.00 91.88 224 PHE A CA 1
ATOM 1807 C C . PHE A 1 224 ? -13.085 -2.983 14.224 1.00 91.88 224 PHE A C 1
ATOM 1809 O O . PHE A 1 224 ? -13.065 -2.018 13.462 1.00 91.88 224 PHE A O 1
ATOM 1816 N N . HIS A 1 225 ? -12.310 -3.040 15.308 1.00 89.44 225 HIS A N 1
ATOM 1817 C CA . HIS A 1 225 ? -11.374 -1.995 15.715 1.00 89.44 225 HIS A CA 1
ATOM 1818 C C . HIS A 1 225 ? -10.321 -1.740 14.629 1.00 89.44 225 HIS A C 1
ATOM 1820 O O . HIS A 1 225 ? -10.060 -0.592 14.259 1.00 89.44 225 HIS A O 1
ATOM 1826 N N . GLN A 1 226 ? -9.748 -2.817 14.095 1.00 90.12 226 GLN A N 1
ATOM 1827 C CA . GLN A 1 226 ? -8.791 -2.764 12.996 1.00 90.12 226 GLN A CA 1
ATOM 1828 C C . GLN A 1 226 ? -9.403 -2.199 11.722 1.00 90.12 226 GLN A C 1
ATOM 1830 O O . GLN A 1 226 ? -8.840 -1.295 11.097 1.00 90.12 226 GLN A O 1
ATOM 1835 N N . ASN A 1 227 ? -10.578 -2.704 11.354 1.00 91.75 227 ASN A N 1
ATOM 1836 C CA . ASN A 1 227 ? -11.241 -2.297 10.130 1.00 91.75 227 ASN A CA 1
ATOM 1837 C C . ASN A 1 227 ? -11.616 -0.819 10.208 1.00 91.75 227 ASN A C 1
ATOM 1839 O O . ASN A 1 227 ? -11.259 -0.061 9.311 1.00 91.75 227 ASN A O 1
ATOM 1843 N N . TYR A 1 228 ? -12.231 -0.367 11.299 1.00 90.50 228 TYR A N 1
ATOM 1844 C CA . TYR A 1 228 ? -12.572 1.042 11.462 1.00 90.50 228 TYR A CA 1
ATOM 1845 C C . TYR A 1 228 ? -11.335 1.947 11.438 1.00 90.50 228 TYR A C 1
ATOM 1847 O O . TYR A 1 228 ? -11.361 3.006 10.810 1.00 90.50 228 TYR A O 1
ATOM 1855 N N . PHE A 1 229 ? -10.228 1.523 12.057 1.00 90.19 229 PHE A N 1
ATOM 1856 C CA . PHE A 1 229 ? -8.994 2.301 12.038 1.00 90.19 229 PHE A CA 1
ATOM 1857 C C . PHE A 1 229 ? -8.496 2.560 10.613 1.00 90.19 229 PHE A C 1
ATOM 1859 O O . PHE A 1 229 ? -8.341 3.715 10.224 1.00 90.19 229 PHE A O 1
ATOM 1866 N N . TYR A 1 230 ? -8.308 1.519 9.801 1.00 92.56 230 TYR A N 1
ATOM 1867 C CA . TYR A 1 230 ? -7.774 1.698 8.447 1.00 92.56 230 TYR A CA 1
ATOM 1868 C C . TYR A 1 230 ? -8.794 2.241 7.440 1.00 92.56 230 TYR A C 1
ATOM 1870 O O . TYR A 1 230 ? -8.392 2.837 6.442 1.00 92.56 230 TYR A O 1
ATOM 1878 N N . ASN A 1 231 ? -10.096 2.058 7.677 1.00 91.44 231 ASN A N 1
ATOM 1879 C CA . ASN A 1 231 ? -11.151 2.500 6.758 1.00 91.44 231 ASN A CA 1
ATOM 1880 C C . ASN A 1 231 ? -11.707 3.890 7.054 1.00 91.44 231 ASN A C 1
ATOM 1882 O O . ASN A 1 231 ? -12.379 4.467 6.202 1.00 91.44 231 ASN A O 1
ATOM 1886 N N . VAL A 1 232 ? -11.472 4.421 8.253 1.00 89.31 232 VAL A N 1
ATOM 1887 C CA . VAL A 1 232 ? -12.058 5.699 8.670 1.00 89.31 232 VAL A CA 1
ATOM 1888 C C . VAL A 1 232 ? -11.020 6.619 9.294 1.00 89.31 232 VAL A C 1
ATOM 1890 O O . VAL A 1 232 ? -10.991 7.804 8.963 1.00 89.31 232 VAL A O 1
ATOM 1893 N N . LEU A 1 233 ? -10.170 6.093 10.178 1.00 88.94 233 LEU A N 1
ATOM 1894 C CA . LEU A 1 233 ? -9.322 6.925 11.034 1.00 88.94 233 LEU A CA 1
ATOM 1895 C C . LEU A 1 233 ? -7.941 7.215 10.462 1.00 88.94 233 LEU A C 1
ATOM 1897 O O . LEU A 1 233 ? -7.373 8.252 10.765 1.00 88.94 233 LEU A O 1
ATOM 1901 N N . LEU A 1 234 ? -7.376 6.323 9.655 1.00 91.62 234 LEU A N 1
ATOM 1902 C CA . LEU A 1 234 ? -6.080 6.553 9.032 1.00 91.62 234 LEU A CA 1
ATOM 1903 C C . LEU A 1 234 ? -6.278 6.938 7.571 1.00 91.62 234 LEU A C 1
ATOM 1905 O O . LEU A 1 234 ? -6.555 6.086 6.723 1.00 91.62 234 LEU A O 1
ATOM 1909 N N . THR A 1 235 ? -6.116 8.224 7.283 1.00 93.38 235 THR A N 1
ATOM 1910 C CA . THR A 1 235 ? -6.099 8.750 5.919 1.00 93.38 235 THR A CA 1
ATOM 1911 C C . THR A 1 235 ? -4.671 8.891 5.423 1.00 93.38 235 THR A C 1
ATOM 1913 O O . THR A 1 235 ? -3.730 9.055 6.201 1.00 93.38 235 THR A O 1
ATOM 1916 N N . MET A 1 236 ? -4.496 8.792 4.111 1.00 93.50 236 MET A N 1
ATOM 1917 C CA . MET A 1 236 ? -3.233 9.063 3.441 1.00 93.50 236 MET A CA 1
ATOM 1918 C C . MET A 1 236 ? -3.494 10.039 2.302 1.00 93.50 236 MET A C 1
ATOM 1920 O O . MET A 1 236 ? -4.436 9.866 1.536 1.00 93.50 236 MET A O 1
ATOM 1924 N N . LYS A 1 237 ? -2.662 11.063 2.162 1.00 93.31 237 LYS A N 1
ATOM 1925 C CA . LYS A 1 237 ? -2.632 11.912 0.969 1.00 93.31 237 LYS A CA 1
ATOM 1926 C C . LYS A 1 237 ? -1.214 12.046 0.456 1.00 93.31 237 LYS A C 1
ATOM 1928 O O . LYS A 1 237 ? -0.274 12.023 1.237 1.00 93.31 237 LYS A O 1
ATOM 1933 N N . TYR A 1 238 ? -1.057 12.228 -0.846 1.00 93.31 238 TYR A N 1
ATOM 1934 C CA . TYR A 1 238 ? 0.244 12.468 -1.458 1.00 93.31 238 TYR A CA 1
ATOM 1935 C C . TYR A 1 238 ? 0.351 13.915 -1.918 1.00 93.31 238 TYR A C 1
ATOM 1937 O O . TYR A 1 238 ? -0.488 14.375 -2.692 1.00 93.31 238 TYR A O 1
ATOM 1945 N N . ASN A 1 239 ? 1.379 14.626 -1.454 1.00 92.25 239 ASN A N 1
ATOM 1946 C CA . ASN A 1 239 ? 1.636 16.028 -1.799 1.00 92.25 239 ASN A CA 1
ATOM 1947 C C . ASN A 1 239 ? 0.446 16.983 -1.588 1.00 92.25 239 ASN A C 1
ATOM 1949 O O . ASN A 1 239 ? 0.408 18.075 -2.153 1.00 92.25 239 ASN A O 1
ATOM 1953 N N . ASP A 1 240 ? -0.496 16.610 -0.723 1.00 89.38 240 ASP A N 1
ATOM 1954 C CA . ASP A 1 240 ? -1.651 17.417 -0.353 1.00 89.38 240 ASP A CA 1
ATOM 1955 C C . ASP A 1 240 ? -1.878 17.335 1.159 1.00 89.38 240 ASP A C 1
ATOM 1957 O O . ASP A 1 240 ? -1.996 16.255 1.733 1.00 89.38 240 ASP A O 1
ATOM 1961 N N . LYS A 1 241 ? -1.946 18.505 1.801 1.00 87.19 241 LYS A N 1
ATOM 1962 C CA . LYS A 1 241 ? -2.194 18.659 3.243 1.00 87.19 241 LYS A CA 1
ATOM 1963 C C . LYS A 1 241 ? -3.560 19.281 3.550 1.00 87.19 241 LYS A C 1
ATOM 1965 O O . LYS A 1 241 ? -3.818 19.662 4.689 1.00 87.19 241 LYS A O 1
ATOM 1970 N N . LYS A 1 242 ? -4.430 19.442 2.550 1.00 89.88 242 LYS A N 1
ATOM 1971 C CA . LYS A 1 242 ? -5.781 19.993 2.724 1.00 89.88 242 LYS A CA 1
ATOM 1972 C C . LYS A 1 242 ? -6.766 18.880 3.063 1.00 89.88 242 LYS A C 1
ATOM 1974 O O . LYS A 1 242 ? -6.645 17.779 2.538 1.00 89.88 242 LYS A O 1
ATOM 1979 N N . ASN A 1 243 ? -7.780 19.187 3.874 1.00 88.44 243 ASN A N 1
ATOM 1980 C CA . ASN A 1 243 ? -8.889 18.277 4.197 1.00 88.44 243 ASN A CA 1
ATOM 1981 C C . ASN A 1 243 ? -8.412 16.863 4.589 1.00 88.44 243 ASN A C 1
ATOM 1983 O O . ASN A 1 243 ? -8.861 15.874 4.017 1.00 88.44 243 ASN A O 1
ATOM 1987 N N . LEU A 1 244 ? -7.443 16.772 5.506 1.00 88.75 244 LEU A N 1
ATOM 1988 C CA . LEU A 1 244 ? -6.850 15.491 5.913 1.00 88.75 244 LEU A CA 1
ATOM 1989 C C . LEU A 1 244 ? -7.834 14.588 6.682 1.00 88.75 244 LEU A C 1
ATOM 1991 O O . LEU A 1 244 ? -7.660 13.373 6.688 1.00 88.75 244 LEU A O 1
ATOM 1995 N N . ASP A 1 245 ? -8.895 15.162 7.253 1.00 88.56 245 ASP A N 1
ATOM 1996 C CA . ASP A 1 245 ? -9.980 14.434 7.926 1.00 88.56 245 ASP A CA 1
ATOM 1997 C C . ASP A 1 245 ? -10.994 13.785 6.954 1.00 88.56 245 ASP A C 1
ATOM 1999 O O . ASP A 1 245 ? -11.983 13.189 7.385 1.00 88.56 245 ASP A O 1
ATOM 2003 N N . ASP A 1 246 ? -10.797 13.903 5.636 1.00 89.94 246 ASP A N 1
ATOM 2004 C CA . ASP A 1 246 ? -11.683 13.294 4.639 1.00 89.94 246 ASP A CA 1
ATOM 2005 C C . ASP A 1 246 ? -11.413 11.784 4.510 1.00 89.94 246 ASP A C 1
ATOM 2007 O O . ASP A 1 246 ? -10.398 11.345 3.959 1.00 89.94 246 ASP A O 1
ATOM 2011 N N . ASN A 1 247 ? -12.347 10.974 5.012 1.00 87.56 247 ASN A N 1
ATOM 2012 C CA . ASN A 1 247 ? -12.247 9.516 5.024 1.00 87.56 247 ASN A CA 1
ATOM 2013 C C . ASN A 1 247 ? -12.346 8.866 3.632 1.00 87.56 247 ASN A C 1
ATOM 2015 O O . ASN A 1 247 ? -12.005 7.686 3.510 1.00 87.56 247 ASN A O 1
ATOM 2019 N N . ASN A 1 248 ? -12.709 9.617 2.583 1.00 90.44 248 ASN A N 1
ATOM 2020 C CA . ASN A 1 248 ? -12.570 9.153 1.199 1.00 90.44 248 ASN A CA 1
ATOM 2021 C C . ASN A 1 248 ? -11.108 8.843 0.852 1.00 90.44 248 ASN A C 1
ATOM 2023 O O . ASN A 1 248 ? -10.857 8.090 -0.075 1.00 90.44 248 ASN A O 1
ATOM 2027 N N . TYR A 1 249 ? -10.141 9.389 1.596 1.00 92.50 249 TYR A N 1
ATOM 2028 C CA . TYR A 1 249 ? -8.707 9.129 1.439 1.00 92.50 249 TYR A CA 1
ATOM 2029 C C . TYR A 1 249 ? -8.171 8.171 2.516 1.00 92.50 249 TYR A C 1
ATOM 2031 O O . TYR A 1 249 ? -6.987 8.209 2.853 1.00 92.50 249 TYR A O 1
ATOM 2039 N N . SER A 1 250 ? -9.027 7.336 3.114 1.00 93.88 250 SER A N 1
ATOM 2040 C CA . SER A 1 250 ? -8.591 6.310 4.068 1.00 93.88 250 SER A CA 1
ATOM 2041 C C . SER A 1 250 ? -7.676 5.271 3.412 1.00 93.88 250 SER A C 1
ATOM 2043 O O . SER A 1 250 ? -7.793 4.983 2.220 1.00 93.88 250 SER A O 1
ATOM 2045 N N . VAL A 1 251 ? -6.785 4.6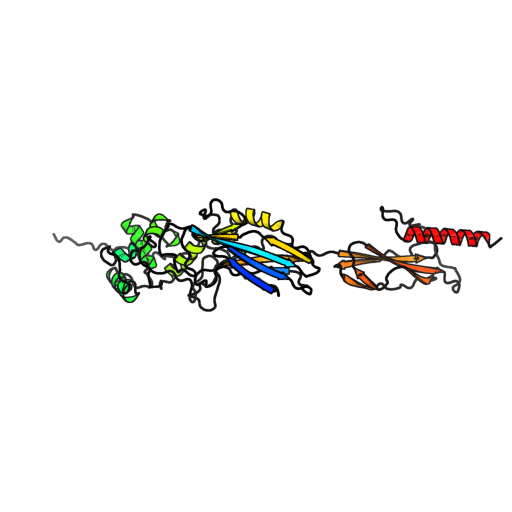52 4.192 1.00 94.38 251 VAL A N 1
ATOM 2046 C CA . VAL A 1 251 ? -5.957 3.524 3.719 1.00 94.38 251 VAL A CA 1
ATOM 2047 C C . VAL A 1 251 ? -6.833 2.425 3.107 1.00 94.38 251 VAL A C 1
ATOM 2049 O O . VAL A 1 251 ? -6.502 1.880 2.056 1.00 94.38 251 VAL A O 1
ATOM 2052 N N . GLY A 1 252 ? -7.988 2.151 3.712 1.00 93.62 252 GLY A N 1
ATOM 2053 C CA . GLY A 1 252 ? -8.958 1.197 3.192 1.00 93.62 252 GLY A CA 1
ATOM 2054 C C . GLY A 1 252 ? -9.602 1.602 1.863 1.00 93.62 252 GLY A C 1
ATOM 2055 O O . GLY A 1 252 ? -9.776 0.744 0.998 1.00 93.62 252 GLY A O 1
ATOM 2056 N N . ALA A 1 253 ? -9.892 2.890 1.652 1.00 92.31 253 ALA A N 1
ATOM 2057 C CA . ALA A 1 253 ? -10.388 3.396 0.367 1.00 92.31 253 ALA A CA 1
ATOM 2058 C C . ALA A 1 253 ? -9.375 3.167 -0.769 1.00 92.31 253 ALA A C 1
ATOM 2060 O O . ALA A 1 253 ? -9.751 2.726 -1.858 1.00 92.31 253 ALA A O 1
ATOM 2061 N N . TYR A 1 254 ? -8.078 3.365 -0.500 1.00 92.62 254 TYR A N 1
ATOM 2062 C CA . TYR A 1 254 ? -7.019 3.037 -1.462 1.00 92.62 254 TYR A CA 1
ATOM 2063 C C . TYR A 1 254 ? -6.926 1.535 -1.743 1.00 92.62 254 TYR A C 1
ATOM 2065 O O . TYR A 1 254 ? -6.813 1.144 -2.903 1.00 92.62 254 TYR A O 1
ATOM 2073 N N . SER A 1 255 ? -7.032 0.685 -0.718 1.00 92.62 255 SER A N 1
ATOM 2074 C CA . SER A 1 255 ? -7.062 -0.777 -0.884 1.00 92.62 255 SER A CA 1
ATOM 2075 C C . SER A 1 255 ? -8.240 -1.251 -1.743 1.00 92.62 255 SER A C 1
ATOM 2077 O O . SER A 1 255 ? -8.107 -2.212 -2.500 1.00 92.62 255 SER A O 1
ATOM 2079 N N . ARG A 1 256 ? -9.388 -0.564 -1.667 1.00 90.88 256 ARG A N 1
ATOM 2080 C CA . ARG A 1 256 ? -10.555 -0.799 -2.538 1.00 90.88 256 ARG A CA 1
ATOM 2081 C C . ARG A 1 256 ? -10.472 -0.096 -3.895 1.00 90.88 256 ARG A C 1
ATOM 2083 O O . ARG A 1 256 ? -11.358 -0.294 -4.723 1.00 90.88 256 ARG A O 1
ATOM 2090 N N . LYS A 1 257 ? -9.414 0.682 -4.148 1.00 90.56 257 LYS A N 1
ATOM 2091 C CA . LYS A 1 257 ? -9.208 1.472 -5.373 1.00 90.56 257 LYS A CA 1
ATOM 2092 C C . LYS A 1 257 ? -10.381 2.410 -5.688 1.00 90.56 257 LYS A C 1
ATOM 2094 O O . LYS A 1 257 ? -10.785 2.544 -6.845 1.00 90.56 257 LYS A O 1
ATOM 2099 N N . GLU A 1 258 ? -10.929 3.047 -4.656 1.00 90.25 258 GLU A N 1
ATOM 2100 C CA . GLU A 1 258 ? -12.016 4.026 -4.780 1.00 90.25 258 GLU A CA 1
ATOM 2101 C C . GLU A 1 258 ? -11.577 5.287 -5.557 1.00 90.25 258 GLU A C 1
ATOM 2103 O O . GLU A 1 258 ? -10.422 5.421 -5.956 1.00 90.25 258 GLU A O 1
ATOM 2108 N N . GLY A 1 259 ? -12.495 6.233 -5.798 1.00 85.06 259 GLY A N 1
ATOM 2109 C CA . GLY A 1 259 ? -12.255 7.387 -6.681 1.00 85.06 259 GLY A CA 1
ATOM 2110 C C . GLY A 1 259 ? -10.972 8.180 -6.380 1.00 85.06 259 GLY A C 1
ATOM 2111 O O . GLY A 1 259 ? -10.258 8.551 -7.308 1.00 85.06 259 GLY A O 1
ATOM 2112 N N . CYS A 1 260 ? -10.618 8.347 -5.101 1.00 81.44 260 CYS A N 1
ATOM 2113 C CA . CYS A 1 260 ? -9.388 9.018 -4.662 1.00 81.44 260 CYS A CA 1
ATOM 2114 C C . CYS A 1 260 ? -8.093 8.345 -5.162 1.00 81.44 260 CYS A C 1
ATOM 2116 O O . CYS A 1 260 ? -7.087 9.020 -5.388 1.00 81.44 260 CYS A O 1
ATOM 2118 N N . TYR A 1 261 ? -8.108 7.020 -5.347 1.00 87.81 261 TYR A N 1
ATOM 2119 C CA . TYR A 1 261 ? -6.965 6.242 -5.812 1.00 87.81 261 TYR A CA 1
ATOM 2120 C C . TYR A 1 261 ? -6.649 6.561 -7.270 1.00 87.81 261 TYR A C 1
ATOM 2122 O O . TYR A 1 261 ? -5.482 6.641 -7.638 1.00 87.81 261 TYR A O 1
ATOM 2130 N N . GLN A 1 262 ? -7.674 6.768 -8.101 1.00 88.19 262 GLN A N 1
ATOM 2131 C CA . GLN A 1 262 ? -7.492 7.033 -9.530 1.00 88.19 262 GLN A CA 1
ATOM 2132 C C . GLN A 1 262 ? -6.758 8.357 -9.763 1.00 88.19 262 GLN A C 1
ATOM 2134 O O . GLN A 1 262 ? -5.820 8.414 -10.561 1.00 88.19 262 GLN A O 1
ATOM 2139 N N . ASP A 1 263 ? -7.125 9.395 -9.008 1.00 86.44 263 ASP A N 1
ATOM 2140 C CA . ASP A 1 263 ? -6.449 10.694 -9.049 1.00 86.44 263 ASP A CA 1
ATOM 2141 C C . ASP A 1 263 ? -4.980 10.574 -8.626 1.00 86.44 263 ASP A C 1
ATOM 2143 O O . ASP A 1 263 ? -4.088 11.145 -9.257 1.00 86.44 263 ASP A O 1
ATOM 2147 N N . LEU A 1 264 ? -4.710 9.782 -7.585 1.00 88.94 264 LEU A N 1
ATOM 2148 C CA . LEU A 1 264 ? -3.354 9.537 -7.110 1.00 88.94 264 LEU A CA 1
ATOM 2149 C C . LEU A 1 264 ? -2.516 8.742 -8.120 1.00 88.94 264 LEU A C 1
ATOM 2151 O O . LEU A 1 264 ? -1.391 9.128 -8.432 1.00 88.94 264 LEU A O 1
ATOM 2155 N N . ASN A 1 265 ? -3.068 7.656 -8.660 1.00 91.75 265 ASN A N 1
ATOM 2156 C CA . ASN A 1 265 ? -2.386 6.807 -9.631 1.00 91.75 265 ASN A CA 1
ATOM 2157 C C . ASN A 1 265 ? -2.052 7.582 -10.916 1.00 91.75 265 ASN A C 1
ATOM 2159 O O . ASN A 1 265 ? -0.966 7.419 -11.469 1.00 91.75 265 ASN A O 1
ATOM 2163 N N . LYS A 1 266 ? -2.926 8.506 -11.339 1.00 91.19 266 LYS A N 1
ATOM 2164 C CA . LYS A 1 266 ? -2.637 9.427 -12.445 1.00 91.19 266 LYS A CA 1
ATOM 2165 C C . LYS A 1 266 ? -1.383 10.265 -12.184 1.00 91.19 266 LYS A C 1
ATOM 2167 O O . LYS A 1 266 ? -0.544 10.362 -13.072 1.00 91.19 266 LYS A O 1
ATOM 2172 N N . ASN A 1 267 ? -1.233 10.819 -10.981 1.00 90.25 267 ASN A N 1
ATOM 2173 C CA . ASN A 1 267 ? -0.033 11.577 -10.614 1.00 90.25 267 ASN A CA 1
ATOM 2174 C C . ASN A 1 267 ? 1.224 10.690 -10.613 1.00 90.25 267 ASN A C 1
ATOM 2176 O O . ASN A 1 267 ? 2.317 11.164 -10.907 1.00 90.25 267 ASN A O 1
ATOM 2180 N N . PHE A 1 268 ? 1.085 9.403 -10.280 1.00 93.94 268 PHE A N 1
ATOM 2181 C CA . PHE A 1 268 ? 2.226 8.486 -10.183 1.00 93.94 268 PHE A CA 1
ATOM 2182 C C . PHE A 1 268 ? 2.688 7.982 -11.549 1.00 93.94 268 PHE A C 1
ATOM 2184 O O . PHE A 1 268 ? 3.879 7.754 -11.738 1.00 93.94 268 PHE A O 1
ATOM 2191 N N . ASN A 1 269 ? 1.784 7.892 -12.526 1.00 95.00 269 ASN A N 1
ATOM 2192 C CA . ASN A 1 269 ? 2.102 7.499 -13.902 1.00 95.00 269 ASN A CA 1
ATOM 2193 C C . ASN A 1 269 ? 3.092 8.436 -14.612 1.00 95.00 269 ASN A C 1
ATOM 2195 O O . ASN A 1 269 ? 3.694 8.042 -15.609 1.00 95.00 269 ASN A O 1
ATOM 2199 N N . GLU A 1 270 ? 3.297 9.647 -14.096 1.00 93.62 270 GLU A N 1
ATOM 2200 C CA . GLU A 1 270 ? 4.293 10.595 -14.605 1.00 93.62 270 GLU A CA 1
ATOM 2201 C C . GLU A 1 270 ? 5.688 10.392 -13.984 1.00 93.62 270 GLU A C 1
ATOM 2203 O O . GLU A 1 270 ? 6.660 11.009 -14.423 1.00 93.62 270 GLU A O 1
ATOM 2208 N N . ILE A 1 271 ? 5.822 9.523 -12.975 1.00 96.06 271 ILE A N 1
ATOM 2209 C CA . ILE A 1 271 ? 7.080 9.325 -12.257 1.00 96.06 271 ILE A CA 1
ATOM 2210 C C . ILE A 1 271 ? 8.045 8.477 -13.089 1.00 96.06 271 ILE A C 1
ATOM 2212 O O . ILE A 1 271 ? 7.793 7.314 -13.421 1.00 96.06 271 ILE A O 1
ATOM 2216 N N . THR A 1 272 ? 9.219 9.052 -13.329 1.00 97.44 272 THR A N 1
ATOM 2217 C CA . THR A 1 272 ? 10.390 8.374 -13.887 1.00 97.44 272 THR A CA 1
ATOM 2218 C C . THR A 1 272 ? 11.558 8.471 -12.919 1.00 97.44 272 THR A C 1
ATOM 2220 O O . THR A 1 272 ? 11.722 9.497 -12.263 1.00 97.44 272 THR A O 1
ATOM 2223 N N . ILE A 1 273 ? 12.399 7.442 -12.888 1.00 98.12 273 ILE A N 1
ATOM 2224 C CA . ILE A 1 273 ? 13.663 7.401 -12.155 1.00 98.12 273 ILE A CA 1
ATOM 2225 C C . ILE A 1 273 ? 14.775 7.259 -13.202 1.00 98.12 273 ILE A C 1
ATOM 2227 O O . ILE A 1 273 ? 15.086 6.137 -13.621 1.00 98.12 273 ILE A O 1
ATOM 2231 N N . PRO A 1 274 ? 15.357 8.372 -13.679 1.00 97.75 274 PRO A N 1
ATOM 2232 C CA . PRO A 1 274 ? 16.425 8.321 -14.666 1.00 97.75 274 PRO A CA 1
ATOM 2233 C C . PRO A 1 274 ? 17.661 7.603 -14.119 1.00 97.75 274 PRO A C 1
ATOM 2235 O O . PRO A 1 274 ? 17.919 7.590 -12.909 1.00 97.75 274 PRO A O 1
ATOM 2238 N N . LYS A 1 275 ? 18.459 7.021 -15.003 1.00 95.56 275 LYS A N 1
ATOM 2239 C CA . LYS A 1 275 ? 19.756 6.432 -14.666 1.00 95.56 275 LYS A CA 1
ATOM 2240 C C . LYS A 1 275 ? 20.730 7.468 -14.114 1.00 95.56 275 LYS A C 1
ATOM 2242 O O . LYS A 1 275 ? 20.688 8.635 -14.508 1.00 95.56 275 LYS A O 1
ATOM 2247 N N . THR A 1 276 ? 21.643 7.039 -13.242 1.00 95.62 276 THR A N 1
ATOM 2248 C CA . THR A 1 276 ? 22.696 7.899 -12.659 1.00 95.62 276 THR A CA 1
ATOM 2249 C C . THR A 1 276 ? 22.156 9.234 -12.124 1.00 95.62 276 THR A C 1
ATOM 2251 O O . THR A 1 276 ? 22.720 10.295 -12.390 1.00 95.62 276 THR A O 1
ATOM 2254 N N . SER A 1 277 ? 21.011 9.195 -11.443 1.00 97.56 277 SER A N 1
ATOM 2255 C CA . SER A 1 277 ? 20.264 10.392 -11.049 1.00 97.56 277 SER A CA 1
ATOM 2256 C C . SER A 1 277 ? 19.701 10.290 -9.636 1.00 97.56 277 SER A C 1
ATOM 2258 O O . SER A 1 277 ? 19.735 9.236 -9.000 1.00 97.56 277 SER A O 1
ATOM 2260 N N . GLU A 1 278 ? 19.164 11.407 -9.158 1.00 98.00 278 GLU A N 1
ATOM 2261 C CA . GLU A 1 278 ? 18.372 11.474 -7.941 1.00 98.00 278 GLU A CA 1
ATOM 2262 C C . GLU A 1 278 ? 16.938 11.879 -8.296 1.00 98.00 278 GLU A C 1
ATOM 2264 O O . GLU A 1 278 ? 16.718 12.850 -9.019 1.00 98.00 278 GLU A O 1
ATOM 2269 N N . THR A 1 279 ? 15.960 11.141 -7.778 1.00 97.62 279 THR A N 1
ATOM 2270 C CA . THR A 1 279 ? 14.528 11.412 -7.940 1.00 97.62 279 THR A CA 1
ATOM 2271 C C . THR A 1 279 ? 13.886 11.530 -6.565 1.00 97.62 279 THR A C 1
ATOM 2273 O O . THR A 1 279 ? 13.988 10.617 -5.751 1.00 97.62 279 THR A O 1
ATOM 2276 N N . SER A 1 280 ? 13.213 12.645 -6.295 1.00 96.19 280 SER A N 1
ATOM 2277 C CA . SER A 1 280 ? 12.456 12.830 -5.053 1.00 96.19 280 SER A CA 1
ATOM 2278 C C . SER A 1 280 ? 10.969 12.638 -5.316 1.00 96.19 280 SER A C 1
ATOM 2280 O O . SER A 1 280 ? 10.398 13.322 -6.163 1.00 96.19 280 SER A O 1
ATOM 2282 N N . LEU A 1 281 ? 10.336 11.740 -4.567 1.00 95.12 281 LEU A N 1
ATOM 2283 C CA . LEU A 1 281 ? 8.886 11.671 -4.473 1.00 95.12 281 LEU A CA 1
ATOM 2284 C C . LEU A 1 281 ? 8.477 12.454 -3.236 1.00 95.12 281 LEU A C 1
ATOM 2286 O O . LEU A 1 281 ? 9.069 12.313 -2.164 1.00 95.12 281 LEU A O 1
ATOM 2290 N N . GLY A 1 282 ? 7.456 13.286 -3.401 1.00 91.12 282 GLY A N 1
ATOM 2291 C CA . GLY A 1 282 ? 6.975 14.094 -2.299 1.00 91.12 282 GLY A CA 1
ATOM 2292 C C . GLY A 1 282 ? 6.266 13.280 -1.211 1.00 91.12 282 GLY A C 1
ATOM 2293 O O . GLY A 1 282 ? 6.272 12.048 -1.210 1.00 91.12 282 GLY A O 1
ATOM 2294 N N . ALA A 1 283 ? 5.699 13.985 -0.240 1.00 93.56 283 ALA A N 1
ATOM 2295 C CA . ALA A 1 283 ? 5.279 13.375 1.010 1.00 93.56 283 ALA A CA 1
ATOM 2296 C C . ALA A 1 283 ? 3.960 12.605 0.874 1.00 93.56 283 ALA A C 1
ATOM 2298 O O . ALA A 1 283 ? 2.939 13.168 0.479 1.00 93.56 283 ALA A O 1
ATOM 2299 N N . PHE A 1 284 ? 3.969 11.355 1.325 1.00 94.00 284 PHE A N 1
ATOM 2300 C CA . PHE A 1 284 ? 2.797 10.650 1.819 1.00 94.00 284 PHE A CA 1
ATOM 2301 C C . PHE A 1 284 ? 2.486 11.171 3.230 1.00 94.00 284 PHE A C 1
ATOM 2303 O O . PHE A 1 284 ? 3.216 10.906 4.185 1.00 94.00 284 PHE A O 1
ATOM 2310 N N . SER A 1 285 ? 1.425 11.957 3.356 1.00 94.19 285 SER A N 1
ATOM 2311 C CA . SER A 1 285 ? 0.881 12.467 4.609 1.00 94.19 285 SER A CA 1
ATOM 2312 C C . SER A 1 285 ? -0.143 11.482 5.162 1.00 94.19 285 SER A C 1
ATOM 2314 O O . SER A 1 285 ? -1.283 11.448 4.706 1.00 94.19 285 SER A O 1
ATOM 2316 N N . PHE A 1 286 ? 0.264 10.693 6.152 1.00 93.06 286 PHE A N 1
ATOM 2317 C CA . PHE A 1 286 ? -0.612 9.821 6.927 1.00 93.06 286 PHE A CA 1
ATOM 2318 C C . PHE A 1 286 ? -1.197 10.602 8.098 1.00 93.06 286 PHE A C 1
ATOM 2320 O O . PHE A 1 286 ? -0.453 11.092 8.950 1.00 93.06 286 PHE A O 1
ATOM 2327 N N . HIS A 1 287 ? -2.515 10.743 8.138 1.00 91.88 287 HIS A N 1
ATOM 2328 C CA . HIS A 1 287 ? -3.212 11.554 9.123 1.00 91.88 287 HIS A CA 1
ATOM 2329 C C . HIS A 1 287 ? -4.185 10.711 9.942 1.00 91.88 287 HIS A C 1
ATOM 2331 O O . HIS A 1 287 ? -4.944 9.907 9.403 1.00 91.88 287 HIS A O 1
ATOM 2337 N N . LEU A 1 288 ? -4.155 10.908 11.260 1.00 89.44 288 LEU A N 1
ATOM 2338 C CA . LEU A 1 288 ? -5.109 10.301 12.177 1.00 89.44 288 LEU A CA 1
ATOM 2339 C C . LEU A 1 288 ? -6.359 11.168 12.285 1.00 89.44 288 LEU A C 1
ATOM 2341 O O . LEU A 1 288 ? -6.470 12.017 13.170 1.00 89.44 288 LEU A O 1
ATOM 2345 N N . ASN A 1 289 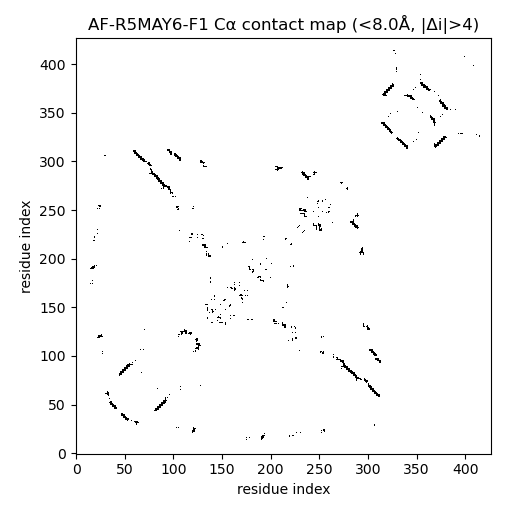? -7.300 10.892 11.391 1.00 80.75 289 ASN A N 1
ATOM 2346 C CA . ASN A 1 289 ? -8.671 11.354 11.457 1.00 80.75 289 ASN A CA 1
ATOM 2347 C C . ASN A 1 289 ? -9.324 10.767 12.711 1.00 80.75 289 ASN A C 1
ATOM 2349 O O . ASN A 1 289 ? -9.376 9.554 12.904 1.00 80.75 289 ASN A O 1
ATOM 2353 N N . GLY A 1 290 ? -9.809 11.613 13.605 1.00 68.62 290 GLY A N 1
ATOM 2354 C CA . GLY A 1 290 ? -10.531 11.141 14.772 1.00 68.62 290 GLY A CA 1
ATOM 2355 C C . GLY A 1 290 ? -10.995 12.289 15.651 1.00 68.62 290 GLY A C 1
ATOM 2356 O O . GLY A 1 290 ? -10.352 13.340 15.695 1.00 68.62 290 GLY A O 1
ATOM 2357 N N . PRO A 1 291 ? -12.097 12.111 16.398 1.00 61.22 291 PRO A N 1
ATOM 2358 C CA . PRO A 1 291 ? -12.427 13.048 17.462 1.00 61.22 291 PRO A CA 1
ATOM 2359 C C . PRO A 1 291 ? -11.222 13.163 18.402 1.00 61.22 291 PRO A C 1
ATOM 2361 O O . PRO A 1 291 ? -10.515 12.178 18.598 1.00 61.22 291 PRO A O 1
ATOM 2364 N N . LEU A 1 292 ? -10.984 14.343 18.989 1.00 57.81 292 LEU A N 1
ATOM 2365 C CA . LEU A 1 292 ? -9.931 14.567 19.990 1.00 57.81 292 LEU A CA 1
ATOM 2366 C C . LEU A 1 292 ? -10.199 13.719 21.246 1.00 57.81 292 LEU A C 1
ATOM 2368 O O . LEU A 1 292 ? -10.645 14.220 22.276 1.00 57.81 292 LEU A O 1
ATOM 2372 N N . THR A 1 293 ? -9.958 12.417 21.150 1.00 56.38 293 THR A N 1
ATOM 2373 C CA . THR A 1 293 ? -10.117 11.427 22.200 1.00 56.38 293 THR A CA 1
ATOM 2374 C C . THR A 1 293 ? -8.733 11.098 22.706 1.00 56.38 293 THR A C 1
ATOM 2376 O O . THR A 1 293 ? -7.933 10.452 22.027 1.00 56.38 293 THR A O 1
ATOM 2379 N N . ARG A 1 294 ? -8.441 11.537 23.922 1.00 53.75 294 ARG A N 1
ATOM 2380 C CA . ARG A 1 294 ? -7.349 10.970 24.687 1.00 53.75 294 ARG A CA 1
ATOM 2381 C C . ARG A 1 294 ? -7.684 9.470 24.858 1.00 53.75 294 ARG A C 1
ATOM 2383 O O . ARG A 1 294 ? -8.720 9.145 25.422 1.00 53.75 294 ARG A O 1
ATOM 2390 N N . ASN A 1 295 ? -6.848 8.586 24.304 1.00 56.34 295 ASN A N 1
ATOM 2391 C CA . ASN A 1 295 ? -6.666 7.147 24.607 1.00 56.34 295 ASN A CA 1
ATOM 2392 C C . ASN A 1 295 ? -7.334 5.989 23.840 1.00 56.34 295 ASN A C 1
ATOM 2394 O O . ASN A 1 295 ? -6.762 4.909 23.936 1.00 56.34 295 ASN A O 1
ATOM 2398 N N . SER A 1 296 ? -8.412 6.097 23.058 1.00 55.66 296 SER A N 1
ATOM 2399 C CA . SER A 1 296 ? -8.855 4.922 22.254 1.00 55.66 296 SER A CA 1
ATOM 2400 C C . SER A 1 296 ? -7.786 4.493 21.240 1.00 55.66 296 SER A C 1
ATOM 2402 O O . SER A 1 296 ? -7.571 3.306 21.006 1.00 55.66 296 SER A O 1
ATOM 2404 N N . TYR A 1 297 ? -7.076 5.485 20.696 1.00 59.41 297 TYR A N 1
ATOM 2405 C CA . TYR A 1 297 ? -6.029 5.313 19.687 1.00 59.41 297 TYR A CA 1
ATOM 2406 C C . TYR A 1 297 ? -4.622 5.619 20.222 1.00 59.41 297 TYR A C 1
ATOM 2408 O O . TYR A 1 297 ? -3.629 5.247 19.601 1.00 59.41 297 TYR A O 1
ATOM 2416 N N . MET A 1 298 ? -4.503 6.271 21.389 1.00 57.56 298 MET A N 1
ATOM 2417 C CA . MET A 1 298 ? -3.193 6.571 21.978 1.00 57.56 298 MET A CA 1
ATOM 2418 C C . MET A 1 298 ? -2.592 5.284 22.544 1.00 57.56 298 MET A C 1
ATOM 2420 O O . MET A 1 298 ? -3.059 4.763 23.552 1.00 57.56 298 MET A O 1
ATOM 2424 N N . GLY A 1 299 ? -1.564 4.768 21.874 1.00 61.94 299 GLY A N 1
ATOM 2425 C CA . GLY A 1 299 ? -0.949 3.479 22.199 1.00 61.94 299 GLY A CA 1
ATOM 2426 C C . GLY A 1 299 ? -1.471 2.310 21.361 1.00 61.94 299 GLY A C 1
ATOM 2427 O O . GLY A 1 299 ? -0.991 1.191 21.536 1.00 61.94 299 GLY A O 1
ATOM 2428 N N . PHE A 1 300 ? -2.399 2.557 20.428 1.00 74.44 300 PHE A N 1
ATOM 2429 C CA . PHE A 1 300 ? -2.639 1.633 19.326 1.00 74.44 300 PHE A CA 1
ATOM 2430 C C . PHE A 1 300 ? -1.401 1.649 18.428 1.00 74.44 300 PHE A C 1
ATOM 2432 O O . PHE A 1 300 ? -1.090 2.658 17.798 1.00 74.44 300 PHE A O 1
ATOM 2439 N N . SER A 1 301 ? -0.651 0.552 18.436 1.00 81.12 301 SER A N 1
ATOM 2440 C CA . SER A 1 301 ? 0.465 0.357 17.515 1.00 81.12 301 SER A CA 1
ATOM 2441 C C . SER A 1 301 ? -0.097 -0.099 16.172 1.00 81.12 301 SER A C 1
ATOM 2443 O O . SER A 1 301 ? -0.846 -1.071 16.116 1.00 81.12 301 SER A O 1
ATOM 2445 N N . TYR A 1 302 ? 0.250 0.603 15.101 1.00 86.19 302 TYR A N 1
ATOM 2446 C CA . TYR A 1 302 ? -0.219 0.327 13.744 1.00 86.19 302 TYR A CA 1
ATOM 2447 C C . TYR A 1 302 ? 0.931 0.478 12.764 1.00 86.19 302 TYR A C 1
ATOM 2449 O O . TYR A 1 302 ? 1.967 1.020 13.115 1.00 86.19 302 TYR A O 1
ATOM 2457 N N . GLY A 1 303 ? 0.756 0.011 11.537 1.00 89.12 303 GLY A N 1
ATOM 2458 C CA . GLY A 1 303 ? 1.753 0.195 10.496 1.00 89.12 303 GLY A CA 1
ATOM 2459 C C . GLY A 1 303 ? 1.117 0.033 9.133 1.00 89.12 303 GLY A C 1
ATOM 2460 O O . GLY A 1 303 ? 0.158 -0.725 8.980 1.00 89.12 303 GLY A O 1
ATOM 2461 N N . VAL A 1 304 ? 1.661 0.732 8.146 1.00 92.12 304 VAL A N 1
ATOM 2462 C CA . VAL A 1 304 ? 1.239 0.603 6.752 1.00 92.12 304 VAL A CA 1
ATOM 2463 C C . VAL A 1 304 ? 2.434 0.156 5.928 1.00 92.12 304 VAL A C 1
ATOM 2465 O O . VAL A 1 304 ? 3.470 0.817 5.915 1.00 92.12 304 VAL A O 1
ATOM 2468 N N . GLU A 1 305 ? 2.282 -0.968 5.240 1.00 93.31 305 GLU A N 1
ATOM 2469 C CA . GLU A 1 305 ? 3.160 -1.330 4.138 1.00 93.31 305 GLU A CA 1
ATOM 2470 C C . GLU A 1 305 ? 2.686 -0.559 2.906 1.00 93.31 305 GLU A C 1
ATOM 2472 O O . GLU A 1 305 ? 1.525 -0.675 2.498 1.00 93.31 305 GLU A O 1
ATOM 2477 N N . VAL A 1 306 ? 3.582 0.241 2.335 1.00 93.44 306 VAL A N 1
ATOM 2478 C CA . VAL A 1 306 ? 3.373 0.910 1.052 1.00 93.44 306 VAL A CA 1
ATOM 2479 C C . VAL A 1 306 ? 4.216 0.174 0.031 1.00 93.44 306 VAL A C 1
ATOM 2481 O O . VAL A 1 306 ? 5.401 -0.038 0.265 1.00 93.44 306 VAL A O 1
ATOM 2484 N N . GLY A 1 307 ? 3.630 -0.211 -1.096 1.00 93.75 307 GLY A N 1
ATOM 2485 C CA . GLY A 1 307 ? 4.385 -0.794 -2.198 1.00 93.75 307 GLY A CA 1
ATOM 2486 C C . GLY A 1 307 ? 4.272 0.032 -3.462 1.00 93.75 307 GLY A C 1
ATOM 2487 O O . GLY A 1 307 ? 3.197 0.534 -3.783 1.00 93.75 307 GLY A O 1
ATOM 2488 N N . LEU A 1 308 ? 5.392 0.160 -4.166 1.00 95.44 308 LEU A N 1
ATOM 2489 C CA . LEU A 1 308 ? 5.513 0.807 -5.467 1.00 95.44 308 LEU A CA 1
ATOM 2490 C C . LEU A 1 308 ? 6.363 -0.088 -6.364 1.00 95.44 308 LEU A C 1
ATOM 2492 O O . LEU A 1 308 ? 7.406 -0.578 -5.923 1.00 95.44 308 LEU A O 1
ATOM 2496 N N . THR A 1 309 ? 5.968 -0.256 -7.621 1.00 97.44 309 THR A N 1
ATOM 2497 C CA . THR A 1 309 ? 6.801 -0.944 -8.610 1.00 97.44 309 THR A CA 1
ATOM 2498 C C . THR A 1 309 ? 7.080 -0.023 -9.785 1.00 97.44 309 THR A C 1
ATOM 2500 O O . THR A 1 309 ? 6.234 0.764 -10.204 1.00 97.44 309 THR A O 1
ATOM 2503 N N . PHE A 1 310 ? 8.295 -0.116 -10.309 1.00 98.00 310 PHE A N 1
ATOM 2504 C CA . PHE A 1 310 ? 8.747 0.621 -11.471 1.00 98.00 310 PHE A CA 1
ATOM 2505 C C . PHE A 1 310 ? 9.311 -0.363 -12.494 1.00 98.00 310 PHE A C 1
ATOM 2507 O O . PHE A 1 310 ? 10.153 -1.198 -12.166 1.00 98.00 310 PHE A O 1
ATOM 2514 N N . ASP A 1 311 ? 8.872 -0.246 -13.739 1.00 97.69 311 ASP A N 1
ATOM 2515 C CA . ASP A 1 311 ? 9.381 -1.040 -14.847 1.00 97.69 311 ASP A CA 1
ATOM 2516 C C . ASP A 1 311 ? 10.647 -0.394 -15.404 1.00 97.69 311 ASP A C 1
ATOM 2518 O O . ASP A 1 311 ? 10.689 0.814 -15.669 1.00 97.69 311 ASP A O 1
ATOM 2522 N N . LYS A 1 312 ? 11.673 -1.207 -15.652 1.00 96.25 312 LYS A N 1
ATOM 2523 C CA . LYS A 1 312 ? 12.840 -0.788 -16.424 1.00 96.25 312 LYS A CA 1
ATOM 2524 C C . LYS A 1 312 ? 12.387 -0.329 -17.810 1.00 96.25 312 LYS A C 1
ATOM 2526 O O . LYS A 1 312 ? 11.702 -1.052 -18.537 1.00 96.25 312 LYS A O 1
ATOM 2531 N N . VAL A 1 313 ? 12.829 0.854 -18.219 1.00 95.31 313 VAL A N 1
ATOM 2532 C CA . VAL A 1 313 ? 12.612 1.355 -19.575 1.00 95.31 313 VAL A CA 1
ATOM 2533 C C . VAL A 1 313 ? 13.537 0.592 -20.520 1.00 95.31 313 VAL A C 1
ATOM 2535 O O . VAL A 1 313 ? 14.756 0.766 -20.515 1.00 95.31 313 VAL A O 1
ATOM 2538 N N . LEU A 1 314 ? 12.954 -0.290 -21.330 1.00 91.81 314 LEU A N 1
ATOM 2539 C CA . LEU A 1 314 ? 13.695 -1.040 -22.338 1.00 91.81 314 LEU A CA 1
ATOM 2540 C C . LEU A 1 314 ? 13.939 -0.168 -23.569 1.00 91.81 314 LEU A C 1
ATOM 2542 O O . LEU A 1 314 ? 13.007 0.369 -24.168 1.00 91.81 314 LEU A O 1
ATOM 2546 N N . LYS A 1 315 ? 15.208 -0.076 -23.959 1.00 90.56 315 LYS A N 1
ATOM 2547 C CA . LYS A 1 315 ? 15.650 0.535 -25.212 1.00 90.56 315 LYS A CA 1
ATOM 2548 C C . LYS A 1 315 ? 16.093 -0.556 -26.174 1.00 90.56 315 LYS A C 1
ATOM 2550 O O . LYS A 1 315 ? 16.675 -1.550 -25.743 1.00 90.56 315 LYS A O 1
ATOM 2555 N N . TYR A 1 316 ? 15.854 -0.349 -27.463 1.00 94.06 316 TYR A N 1
ATOM 2556 C CA . TYR A 1 316 ? 16.197 -1.302 -28.516 1.00 94.06 316 TYR A CA 1
ATOM 2557 C C . TYR A 1 316 ? 17.108 -0.659 -29.558 1.00 94.06 316 TYR A C 1
ATOM 2559 O O . TYR A 1 316 ? 16.969 0.526 -29.862 1.00 94.06 316 TYR A O 1
ATOM 2567 N N . GLY A 1 317 ? 18.010 -1.471 -30.098 1.00 96.25 317 GLY A N 1
ATOM 2568 C CA . GLY A 1 317 ? 18.856 -1.141 -31.238 1.00 96.25 317 GLY A CA 1
ATOM 2569 C C . GLY A 1 317 ? 18.616 -2.099 -32.392 1.00 96.25 317 GLY A C 1
ATOM 2570 O O . GLY A 1 317 ? 18.211 -3.245 -32.173 1.00 96.25 317 GLY A O 1
ATOM 2571 N N . ASP A 1 318 ? 18.916 -1.644 -33.603 1.00 97.50 318 ASP A N 1
ATOM 2572 C CA . ASP A 1 318 ? 18.909 -2.470 -34.804 1.00 97.50 318 ASP A CA 1
ATOM 2573 C C . ASP A 1 318 ? 20.329 -2.594 -35.378 1.00 97.50 318 ASP A C 1
ATOM 2575 O O . ASP A 1 318 ? 21.092 -1.629 -35.413 1.00 97.50 318 ASP A O 1
ATOM 2579 N N . VAL A 1 319 ? 20.681 -3.783 -35.864 1.00 97.88 319 VAL A N 1
ATOM 2580 C CA . VAL A 1 319 ? 21.889 -4.034 -36.659 1.00 97.88 319 VAL A CA 1
ATOM 2581 C C . VAL A 1 319 ? 21.447 -4.494 -38.040 1.00 97.88 319 VAL A C 1
ATOM 2583 O O . VAL A 1 319 ? 20.741 -5.499 -38.166 1.00 97.88 319 VAL A O 1
ATOM 2586 N N . TYR A 1 320 ? 21.847 -3.761 -39.073 1.00 97.44 320 TYR A N 1
ATOM 2587 C CA . TYR A 1 320 ? 21.594 -4.101 -40.469 1.00 97.44 320 TYR A CA 1
ATOM 2588 C C . TYR A 1 320 ? 22.856 -4.673 -41.100 1.00 97.44 320 TYR A C 1
ATOM 2590 O O . TYR A 1 320 ? 23.917 -4.050 -41.067 1.00 97.44 320 TYR A O 1
ATOM 2598 N N . VAL A 1 321 ? 22.735 -5.864 -41.682 1.00 97.31 321 VAL A N 1
ATOM 2599 C CA . VAL A 1 321 ? 23.826 -6.532 -42.390 1.00 97.31 321 VAL A CA 1
ATOM 2600 C C . VAL A 1 321 ? 23.519 -6.552 -43.874 1.00 97.31 321 VAL A C 1
ATOM 2602 O O . VAL A 1 321 ? 22.514 -7.123 -44.304 1.00 97.31 321 VAL A O 1
ATOM 2605 N N . TYR A 1 322 ? 24.410 -5.952 -44.647 1.00 95.12 322 TYR A N 1
ATOM 2606 C CA . TYR A 1 322 ? 24.340 -5.888 -46.095 1.00 95.12 322 TYR A CA 1
ATOM 2607 C C . TYR A 1 322 ? 25.430 -6.765 -46.705 1.00 95.12 322 TYR A C 1
ATOM 2609 O O . TYR A 1 322 ? 26.561 -6.808 -46.218 1.00 95.12 322 TYR A O 1
ATOM 2617 N N . TYR A 1 323 ? 25.091 -7.440 -47.797 1.00 95.00 323 TYR A N 1
ATOM 2618 C CA . TYR A 1 323 ? 26.025 -8.217 -48.603 1.00 95.00 323 TYR A CA 1
ATOM 2619 C C . TYR A 1 323 ? 26.007 -7.610 -49.998 1.00 95.00 323 TYR A C 1
ATOM 2621 O O . TYR A 1 323 ? 25.000 -7.718 -50.696 1.00 95.00 323 TYR A O 1
ATOM 2629 N N . ILE A 1 324 ? 27.077 -6.908 -50.355 1.00 89.75 324 ILE A N 1
ATOM 2630 C CA . ILE A 1 324 ? 27.137 -6.091 -51.568 1.00 89.75 324 ILE A CA 1
ATOM 2631 C C . ILE A 1 324 ? 28.341 -6.460 -52.421 1.00 89.75 324 ILE A C 1
ATOM 2633 O O . ILE A 1 324 ? 29.383 -6.845 -51.888 1.00 89.75 324 ILE A O 1
ATOM 2637 N N . ASP A 1 325 ? 28.210 -6.345 -53.738 1.00 86.75 325 ASP A N 1
ATOM 2638 C CA . ASP A 1 325 ? 29.348 -6.471 -54.644 1.00 86.75 325 ASP A CA 1
ATOM 2639 C C . ASP A 1 325 ? 30.140 -5.155 -54.786 1.00 86.75 325 ASP A C 1
ATOM 2641 O O . ASP A 1 325 ? 29.723 -4.090 -54.323 1.00 86.75 325 ASP A O 1
ATOM 2645 N N . THR A 1 326 ? 31.294 -5.213 -55.460 1.00 81.38 326 THR A N 1
ATOM 2646 C CA . THR A 1 326 ? 32.162 -4.052 -55.734 1.00 81.38 326 THR A CA 1
ATOM 2647 C C . THR A 1 326 ? 31.508 -2.963 -56.589 1.00 81.38 326 THR A C 1
ATOM 2649 O O . THR A 1 326 ? 32.049 -1.857 -56.663 1.00 81.38 326 THR A O 1
ATOM 2652 N N . LEU A 1 327 ? 30.361 -3.242 -57.214 1.00 78.75 327 LEU A N 1
ATOM 2653 C CA . LEU A 1 327 ? 29.557 -2.285 -57.977 1.00 78.75 327 LEU A CA 1
ATOM 2654 C C . LEU A 1 327 ? 28.441 -1.654 -57.127 1.00 78.75 327 LEU A C 1
ATOM 2656 O O . LEU A 1 327 ? 27.817 -0.692 -57.570 1.00 78.75 327 LEU A O 1
ATOM 2660 N N . GLY A 1 328 ? 28.238 -2.140 -55.900 1.00 73.69 328 GLY A N 1
ATOM 2661 C CA . GLY A 1 328 ? 27.234 -1.658 -54.958 1.00 73.69 328 GLY A CA 1
ATOM 2662 C C . GLY A 1 328 ? 25.900 -2.404 -55.020 1.00 73.69 328 GLY A C 1
ATOM 2663 O O . GLY A 1 328 ? 24.969 -1.986 -54.330 1.00 73.69 328 GLY A O 1
ATOM 2664 N N . ASN A 1 329 ? 25.798 -3.490 -55.793 1.00 82.56 329 ASN A N 1
ATOM 2665 C CA . ASN A 1 329 ? 24.572 -4.282 -55.902 1.00 82.56 329 ASN A CA 1
ATOM 2666 C C . ASN A 1 329 ? 24.410 -5.190 -54.682 1.00 82.56 329 ASN A C 1
ATOM 2668 O O . ASN A 1 329 ? 25.375 -5.807 -54.226 1.00 82.56 329 ASN A O 1
ATOM 2672 N N . LEU A 1 330 ? 23.181 -5.317 -54.180 1.00 86.88 330 LEU A N 1
ATOM 2673 C CA . LEU A 1 330 ? 22.854 -6.280 -53.131 1.00 86.88 330 LEU A CA 1
ATOM 2674 C C . LEU A 1 330 ? 22.871 -7.703 -53.698 1.00 86.88 330 LEU A C 1
ATOM 2676 O O . LEU A 1 330 ? 22.203 -7.999 -54.684 1.00 86.88 330 LEU A O 1
ATOM 2680 N N . LEU A 1 331 ? 23.605 -8.594 -53.033 1.00 90.75 331 LEU A N 1
ATOM 2681 C CA . LEU A 1 331 ? 23.645 -10.026 -53.355 1.00 90.75 331 LEU A CA 1
ATOM 2682 C C . LEU A 1 331 ? 22.507 -10.812 -52.685 1.00 90.75 331 LEU A C 1
ATOM 2684 O O . LEU A 1 331 ? 22.240 -11.959 -53.031 1.00 90.75 331 LEU A O 1
ATOM 2688 N N . THR A 1 332 ? 21.862 -10.213 -51.685 1.00 92.44 332 THR A N 1
ATOM 2689 C CA . THR A 1 332 ? 20.702 -10.738 -50.957 1.00 92.44 332 THR A CA 1
ATOM 2690 C C . THR A 1 332 ? 20.034 -9.592 -50.203 1.00 92.44 332 THR A C 1
ATOM 2692 O O . THR A 1 332 ? 20.668 -8.568 -49.932 1.00 92.44 332 THR A O 1
ATOM 2695 N N . ASP A 1 333 ? 18.792 -9.809 -49.771 1.00 92.31 333 ASP A N 1
ATOM 2696 C CA . ASP A 1 333 ? 18.114 -8.925 -48.824 1.00 92.31 333 ASP A CA 1
ATOM 2697 C C . ASP A 1 333 ? 18.954 -8.675 -47.565 1.00 92.31 333 ASP A C 1
ATOM 2699 O O . ASP A 1 333 ? 19.654 -9.569 -47.063 1.00 92.31 333 ASP A O 1
ATOM 2703 N N . LYS A 1 334 ? 18.850 -7.450 -47.032 1.00 92.75 334 LYS A N 1
ATOM 2704 C CA . LYS A 1 334 ? 19.516 -7.076 -45.782 1.00 92.75 334 LYS A CA 1
ATOM 2705 C C . LYS A 1 334 ? 19.027 -7.956 -44.632 1.00 92.75 334 LYS A C 1
ATOM 2707 O O . LYS A 1 334 ? 17.834 -8.225 -44.499 1.00 92.75 334 LYS A O 1
ATOM 2712 N N . VAL A 1 335 ? 19.939 -8.348 -43.750 1.00 96.25 335 VAL A N 1
ATOM 2713 C CA . VAL A 1 335 ? 19.576 -9.031 -42.503 1.00 96.25 335 VAL A CA 1
ATOM 2714 C C . VAL A 1 335 ? 19.370 -7.977 -41.423 1.00 96.25 335 VAL A C 1
ATOM 2716 O O . VAL A 1 335 ? 20.267 -7.179 -41.160 1.00 96.25 335 VAL A O 1
ATOM 2719 N N . THR A 1 336 ? 18.202 -7.979 -40.784 1.00 97.12 336 THR A N 1
ATOM 2720 C CA . THR A 1 336 ? 17.902 -7.108 -39.644 1.00 97.12 336 THR A CA 1
ATOM 2721 C C . THR A 1 336 ? 17.945 -7.911 -38.352 1.00 97.12 336 THR A C 1
ATOM 2723 O O . THR A 1 336 ? 17.194 -8.867 -38.177 1.00 97.12 336 THR A O 1
ATOM 2726 N N . MET A 1 337 ? 18.805 -7.495 -37.429 1.00 97.75 337 MET A N 1
ATOM 2727 C CA . MET A 1 337 ? 18.830 -7.988 -36.056 1.00 97.75 337 MET A CA 1
ATOM 2728 C C . MET A 1 337 ? 18.313 -6.876 -35.149 1.00 97.75 337 MET A C 1
ATOM 2730 O O . MET A 1 337 ? 18.753 -5.740 -35.284 1.00 97.75 337 MET A O 1
ATOM 2734 N N . ARG A 1 338 ? 17.415 -7.192 -34.215 1.00 96.69 338 ARG A N 1
ATOM 2735 C CA . ARG A 1 338 ? 16.913 -6.244 -33.213 1.00 96.69 338 ARG A CA 1
ATOM 2736 C C . ARG A 1 338 ? 17.019 -6.859 -31.833 1.00 96.69 338 ARG A C 1
ATOM 2738 O O . ARG A 1 338 ? 16.582 -7.993 -31.635 1.00 96.69 338 ARG A O 1
ATOM 2745 N N . ASN A 1 339 ? 17.565 -6.121 -30.875 1.00 96.62 339 ASN A N 1
ATOM 2746 C CA . ASN A 1 339 ? 17.585 -6.555 -29.480 1.00 96.62 339 ASN A CA 1
ATOM 2747 C C . ASN A 1 339 ? 17.646 -5.361 -28.521 1.00 96.62 339 ASN A C 1
ATOM 2749 O O . ASN A 1 339 ? 17.769 -4.210 -28.947 1.00 96.62 339 ASN A O 1
ATOM 2753 N N . GLU A 1 340 ? 17.524 -5.643 -27.224 1.00 92.94 340 GLU A N 1
ATOM 2754 C CA . GLU A 1 340 ? 17.748 -4.658 -26.167 1.00 92.94 340 GLU A CA 1
ATOM 2755 C C . GLU A 1 340 ? 19.171 -4.079 -26.282 1.00 92.94 340 GLU A C 1
ATOM 2757 O O . GLU A 1 340 ? 20.126 -4.803 -26.581 1.00 92.94 340 GLU A O 1
ATOM 2762 N N . VAL A 1 341 ? 19.313 -2.779 -26.020 1.00 91.06 341 VAL A N 1
ATOM 2763 C CA . VAL A 1 341 ? 20.620 -2.108 -25.931 1.00 91.06 341 VAL A CA 1
ATOM 2764 C C . VAL A 1 341 ? 21.533 -2.849 -24.941 1.00 91.06 341 VAL A C 1
ATOM 2766 O O . VAL A 1 341 ? 21.067 -3.455 -23.975 1.00 91.06 341 VAL A O 1
ATOM 2769 N N . ASP A 1 342 ? 22.837 -2.839 -25.218 1.00 89.44 342 ASP A N 1
ATOM 2770 C CA . ASP A 1 342 ? 23.913 -3.548 -24.511 1.00 89.44 342 ASP A CA 1
ATOM 2771 C C . ASP A 1 342 ? 23.948 -5.078 -24.699 1.00 89.44 342 ASP A C 1
ATOM 2773 O O . ASP A 1 342 ? 24.956 -5.711 -24.359 1.00 89.44 342 ASP A O 1
ATOM 2777 N N . LYS A 1 343 ? 22.923 -5.702 -25.303 1.00 93.75 343 LYS A N 1
ATOM 2778 C CA . LYS A 1 343 ? 22.987 -7.127 -25.679 1.00 93.75 343 LYS A CA 1
ATOM 2779 C C . LYS A 1 343 ? 24.012 -7.345 -26.780 1.00 93.75 343 LYS A C 1
ATOM 2781 O O . LYS A 1 343 ? 24.127 -6.536 -27.692 1.00 93.75 343 LYS A O 1
ATOM 2786 N N . ALA A 1 344 ? 24.739 -8.455 -26.711 1.00 97.06 344 ALA A N 1
ATOM 2787 C CA . ALA A 1 344 ? 25.725 -8.788 -27.726 1.00 97.06 344 ALA A CA 1
ATOM 2788 C C . ALA A 1 344 ? 25.058 -9.212 -29.046 1.00 97.06 344 ALA A C 1
ATOM 2790 O O . ALA A 1 344 ? 24.016 -9.871 -29.042 1.00 97.06 344 ALA A O 1
ATOM 2791 N N . TYR A 1 345 ? 25.704 -8.897 -30.164 1.00 97.75 345 TYR A N 1
ATOM 2792 C CA . TYR A 1 345 ? 25.409 -9.458 -31.476 1.00 97.75 345 TYR A CA 1
ATOM 2793 C C . TYR A 1 345 ? 26.678 -9.976 -32.145 1.00 97.75 345 TYR A C 1
ATOM 2795 O O . TYR A 1 345 ? 27.801 -9.547 -31.858 1.00 97.75 345 TYR A O 1
ATOM 2803 N N . ILE A 1 346 ? 26.468 -10.890 -33.083 1.00 97.81 346 ILE A N 1
ATOM 2804 C CA . ILE A 1 346 ? 27.464 -11.367 -34.028 1.00 97.81 346 ILE A CA 1
ATOM 2805 C C . ILE A 1 346 ? 26.796 -11.459 -35.397 1.00 97.81 346 ILE A C 1
ATOM 2807 O O . ILE A 1 346 ? 25.637 -11.850 -35.503 1.00 97.81 346 ILE A O 1
ATOM 2811 N N . THR A 1 347 ? 27.523 -11.059 -36.430 1.00 97.50 347 THR A N 1
ATOM 2812 C CA . THR A 1 347 ? 27.104 -11.161 -37.828 1.00 97.50 347 THR A CA 1
ATOM 2813 C C . THR A 1 347 ? 27.965 -12.204 -38.523 1.00 97.50 347 THR A C 1
ATOM 2815 O O . THR A 1 347 ? 29.150 -12.355 -38.205 1.00 97.50 347 THR A O 1
ATOM 2818 N N . GLU A 1 348 ? 27.371 -12.913 -39.474 1.00 95.81 348 GLU A N 1
ATOM 2819 C CA . GLU A 1 348 ? 28.024 -14.010 -40.178 1.00 95.81 348 GLU A CA 1
ATOM 2820 C C . GLU A 1 348 ? 28.273 -13.654 -41.643 1.00 95.81 348 GLU A C 1
ATOM 2822 O O . GLU A 1 348 ? 27.477 -12.977 -42.299 1.00 95.81 348 GLU A O 1
ATOM 2827 N N . GLU A 1 349 ? 29.407 -14.121 -42.154 1.00 96.00 349 GLU A N 1
ATOM 2828 C CA . GLU A 1 349 ? 29.697 -14.101 -43.582 1.00 96.00 349 GLU A CA 1
ATOM 2829 C C . GLU A 1 349 ? 28.788 -15.096 -44.311 1.00 96.00 349 GLU A C 1
ATOM 2831 O O . GLU A 1 349 ? 28.462 -16.152 -43.771 1.00 96.00 349 GLU A O 1
ATOM 2836 N N . LYS A 1 350 ? 28.400 -14.772 -45.547 1.00 95.38 350 LYS A N 1
ATOM 2837 C CA . LYS A 1 350 ? 27.654 -15.675 -46.426 1.00 95.38 350 LYS A CA 1
ATOM 2838 C C . LYS A 1 350 ? 28.509 -16.027 -47.634 1.00 95.38 350 LYS A C 1
ATOM 2840 O O . LYS A 1 350 ? 29.269 -15.202 -48.128 1.00 95.38 350 LYS A O 1
ATOM 2845 N N . SER A 1 351 ? 28.355 -17.244 -48.136 1.00 93.81 351 SER A N 1
ATOM 2846 C CA . SER A 1 351 ? 28.950 -17.639 -49.412 1.00 93.81 351 SER A CA 1
ATOM 2847 C C . SER A 1 351 ? 27.973 -17.358 -50.550 1.00 93.81 351 SER A C 1
ATOM 2849 O O . SER A 1 351 ? 26.796 -17.700 -50.451 1.00 93.81 351 SER A O 1
ATOM 2851 N N . PHE A 1 352 ? 28.475 -16.763 -51.630 1.00 91.38 352 PHE A N 1
ATOM 2852 C CA . PHE A 1 352 ? 27.726 -16.512 -52.859 1.00 91.38 352 PHE A CA 1
ATOM 2853 C C . PHE A 1 352 ? 28.492 -17.113 -54.036 1.00 91.38 352 PHE A C 1
ATOM 2855 O O . PHE A 1 352 ? 29.706 -16.929 -54.157 1.00 91.38 352 PHE A O 1
ATOM 2862 N N . ASP A 1 353 ? 27.800 -17.846 -54.905 1.00 89.94 353 ASP A N 1
ATOM 2863 C CA . ASP A 1 353 ? 28.438 -18.471 -56.059 1.00 89.94 353 ASP A CA 1
ATOM 2864 C C . ASP A 1 353 ? 28.990 -17.425 -57.031 1.00 89.94 353 ASP A C 1
ATOM 2866 O O . ASP A 1 353 ? 28.293 -16.504 -57.441 1.00 89.94 353 ASP A O 1
ATOM 2870 N N . GLY A 1 354 ? 30.263 -17.574 -57.407 1.00 88.19 354 GLY A N 1
ATOM 2871 C CA . GLY A 1 354 ? 30.940 -16.646 -58.321 1.00 88.19 354 GLY A CA 1
ATOM 2872 C C . GLY A 1 354 ? 31.507 -15.398 -57.645 1.00 88.19 354 GLY A C 1
ATOM 2873 O O . GLY A 1 354 ? 32.090 -14.563 -58.330 1.00 88.19 354 GLY A O 1
ATOM 2874 N N . TYR A 1 355 ? 31.402 -15.294 -56.320 1.00 90.31 355 TYR A N 1
ATOM 2875 C CA . TYR A 1 355 ? 31.883 -14.158 -55.546 1.00 90.31 355 TYR A CA 1
ATOM 2876 C C . TYR A 1 355 ? 32.851 -14.599 -54.445 1.00 90.31 355 TYR A C 1
ATOM 2878 O O . TYR A 1 355 ? 32.711 -15.669 -53.853 1.00 90.31 355 TYR A O 1
ATOM 2886 N N . LYS A 1 356 ? 33.821 -13.740 -54.130 1.00 92.31 356 LYS A N 1
ATOM 2887 C CA . LYS A 1 356 ? 34.738 -13.894 -52.992 1.00 92.31 356 LYS A CA 1
ATOM 2888 C C . LYS A 1 356 ? 34.644 -12.683 -52.071 1.00 92.31 356 LYS A C 1
ATOM 2890 O O . LYS A 1 356 ? 34.573 -11.551 -52.553 1.00 92.31 356 LYS A O 1
ATOM 2895 N N . LEU A 1 357 ? 34.663 -12.906 -50.756 1.00 94.12 357 LEU A N 1
ATOM 2896 C CA . LEU A 1 357 ? 34.690 -11.810 -49.789 1.00 94.12 357 LEU A CA 1
ATOM 2897 C C . LEU A 1 357 ? 35.999 -11.022 -49.939 1.00 94.12 357 LEU A C 1
ATOM 2899 O O . LEU A 1 357 ? 37.091 -11.590 -49.937 1.00 94.12 357 LEU A O 1
ATOM 2903 N N . VAL A 1 358 ? 35.884 -9.702 -50.043 1.00 92.44 358 VAL A N 1
ATOM 2904 C CA . VAL A 1 358 ? 37.020 -8.776 -50.135 1.00 92.44 358 VAL A CA 1
ATOM 2905 C C . VAL A 1 358 ? 37.301 -8.126 -48.792 1.00 92.44 358 VAL A C 1
ATOM 2907 O O . VAL A 1 358 ? 38.451 -8.070 -48.358 1.00 92.44 358 VAL A O 1
ATOM 2910 N N . ARG A 1 359 ? 36.262 -7.590 -48.145 1.00 90.12 359 ARG A N 1
ATOM 2911 C CA . ARG A 1 359 ? 36.377 -6.905 -46.854 1.00 90.12 359 ARG A CA 1
ATOM 2912 C C . ARG A 1 359 ? 35.041 -6.849 -46.126 1.00 90.12 359 ARG A C 1
ATOM 2914 O O . ARG A 1 359 ? 33.989 -7.032 -46.734 1.00 90.12 359 ARG A O 1
ATOM 2921 N N . VAL A 1 360 ? 35.107 -6.543 -44.834 1.00 93.25 360 VAL A N 1
ATOM 2922 C CA . VAL A 1 360 ? 33.935 -6.240 -44.013 1.00 93.25 360 VAL A CA 1
ATOM 2923 C C . VAL A 1 360 ? 34.093 -4.844 -43.431 1.00 93.25 360 VAL A C 1
ATOM 2925 O O . VAL A 1 360 ? 35.069 -4.589 -42.726 1.00 93.25 360 VAL A O 1
ATOM 2928 N N . ASP A 1 361 ? 33.139 -3.965 -43.722 1.00 90.69 361 ASP A N 1
ATOM 2929 C CA . ASP A 1 361 ? 33.090 -2.602 -43.201 1.00 90.69 361 ASP A CA 1
ATOM 2930 C C . ASP A 1 361 ? 32.045 -2.548 -42.072 1.00 90.69 361 ASP A C 1
ATOM 2932 O O . ASP A 1 361 ? 30.885 -2.912 -42.262 1.00 90.69 361 ASP A O 1
ATOM 2936 N N . GLY A 1 362 ? 32.459 -2.121 -40.878 1.00 92.62 362 GLY A N 1
ATOM 2937 C CA . GLY A 1 362 ? 31.623 -2.112 -39.673 1.00 92.62 362 GLY A CA 1
ATOM 2938 C C . GLY A 1 362 ? 31.919 -3.258 -38.685 1.00 92.62 362 GLY A C 1
ATOM 2939 O O . GLY A 1 362 ? 32.681 -4.185 -38.977 1.00 92.62 362 GLY A O 1
ATOM 2940 N N . PRO A 1 363 ? 31.371 -3.186 -37.461 1.00 92.69 363 PRO A N 1
ATOM 2941 C CA . PRO A 1 363 ? 31.651 -4.146 -36.393 1.00 92.69 363 PRO A CA 1
ATOM 2942 C C . PRO A 1 363 ? 30.950 -5.496 -36.617 1.00 92.69 363 PRO A C 1
ATOM 2944 O O . PRO A 1 363 ? 29.747 -5.621 -36.429 1.00 92.69 363 PRO A O 1
ATOM 2947 N N . LYS A 1 364 ? 31.705 -6.561 -36.927 1.00 95.81 364 LYS A N 1
ATOM 2948 C CA . LYS A 1 364 ? 31.144 -7.927 -37.069 1.00 95.81 364 LYS A CA 1
ATOM 2949 C C . LYS A 1 364 ? 30.510 -8.474 -35.789 1.00 95.81 364 LYS A C 1
ATOM 2951 O O . LYS A 1 364 ? 29.662 -9.359 -35.856 1.00 95.81 364 LYS A O 1
ATOM 2956 N N . LYS A 1 365 ? 30.977 -7.996 -34.638 1.00 97.38 365 LYS A N 1
ATOM 2957 C CA . LYS A 1 365 ? 30.492 -8.333 -33.302 1.00 97.38 365 LYS A CA 1
ATOM 2958 C C . LYS A 1 365 ? 30.535 -7.087 -32.432 1.00 97.38 365 LYS A C 1
ATOM 2960 O O . LYS A 1 365 ? 31.447 -6.272 -32.575 1.00 97.38 365 LYS A O 1
ATOM 2965 N N . GLY A 1 366 ? 29.595 -6.974 -31.511 1.00 96.31 366 GLY A N 1
ATOM 2966 C CA . GLY A 1 366 ? 29.499 -5.834 -30.610 1.00 96.31 366 GLY A CA 1
ATOM 2967 C C . GLY A 1 366 ? 28.285 -5.964 -29.710 1.00 96.31 366 GLY A C 1
ATOM 2968 O O . GLY A 1 366 ? 27.756 -7.062 -29.556 1.00 96.31 366 GLY A O 1
ATOM 2969 N N . SER A 1 367 ? 27.845 -4.842 -29.152 1.00 96.50 367 SER A N 1
ATOM 2970 C CA . SER A 1 367 ? 26.558 -4.742 -28.472 1.00 96.50 367 SER A CA 1
ATOM 2971 C C . SER A 1 367 ? 25.626 -3.801 -29.222 1.00 96.50 367 SER A C 1
ATOM 2973 O O . SER A 1 367 ? 26.097 -2.846 -29.846 1.00 96.50 367 SER A O 1
ATOM 2975 N N . PHE A 1 368 ? 24.321 -4.073 -29.155 1.00 96.00 368 PHE A N 1
ATOM 2976 C CA . PHE A 1 368 ? 23.291 -3.180 -29.681 1.00 96.00 368 PHE A CA 1
ATOM 2977 C C . PHE A 1 368 ? 23.383 -1.816 -28.992 1.00 96.00 368 PHE A C 1
ATOM 2979 O O . PHE A 1 368 ? 23.470 -1.745 -27.766 1.00 96.00 368 PHE A O 1
ATOM 2986 N N . ILE A 1 369 ? 23.332 -0.741 -29.774 1.00 93.88 369 ILE A N 1
ATOM 2987 C CA . ILE A 1 369 ? 23.195 0.639 -29.287 1.00 93.88 369 ILE A CA 1
ATOM 2988 C C . ILE A 1 369 ? 21.839 1.201 -29.710 1.00 93.88 369 ILE A C 1
ATOM 2990 O O . ILE A 1 369 ? 21.209 0.677 -30.622 1.00 93.88 369 ILE A O 1
ATOM 2994 N N . GLU A 1 370 ? 21.380 2.270 -29.063 1.00 92.50 370 GLU A N 1
ATOM 2995 C CA . GLU A 1 370 ? 20.156 2.953 -29.487 1.00 92.50 370 GLU A CA 1
ATOM 2996 C C . GLU A 1 370 ? 20.320 3.501 -30.917 1.00 92.50 370 GLU A C 1
ATOM 2998 O O . GLU A 1 370 ? 21.313 4.161 -31.226 1.00 92.50 370 GLU A O 1
ATOM 3003 N N . GLY A 1 371 ? 19.353 3.207 -31.790 1.00 92.81 371 GLY A N 1
ATOM 3004 C CA . GLY A 1 371 ? 19.419 3.531 -33.217 1.00 92.81 371 GLY A CA 1
ATOM 3005 C C . GLY A 1 371 ? 19.858 2.348 -34.085 1.00 92.81 371 GLY A C 1
ATOM 3006 O O . GLY A 1 371 ? 19.594 1.192 -33.754 1.00 92.81 371 GLY A O 1
ATOM 3007 N N . VAL A 1 372 ? 20.486 2.651 -35.225 1.00 95.38 372 VAL A N 1
ATOM 3008 C CA . VAL A 1 372 ? 20.866 1.664 -36.248 1.00 95.38 372 VAL A CA 1
ATOM 3009 C C . VAL A 1 372 ? 22.388 1.572 -36.361 1.00 95.38 372 VAL A C 1
ATOM 3011 O O . VAL A 1 372 ? 23.071 2.583 -36.523 1.00 95.38 372 VAL A O 1
ATOM 3014 N N . GLN A 1 373 ? 22.914 0.349 -36.320 1.00 95.69 373 GLN A N 1
ATOM 3015 C CA . GLN A 1 373 ? 24.290 0.006 -36.687 1.00 95.69 373 GLN A CA 1
ATOM 3016 C C . GLN A 1 373 ? 24.291 -0.734 -38.027 1.00 95.69 373 GLN A C 1
ATOM 3018 O O . GLN A 1 373 ? 23.412 -1.552 -38.283 1.00 95.69 373 GLN A O 1
ATOM 3023 N N . GLU A 1 374 ? 25.296 -0.496 -38.868 1.00 95.44 374 GLU A N 1
ATOM 3024 C CA . GLU A 1 374 ? 25.402 -1.135 -40.184 1.00 95.44 374 GLU A CA 1
ATOM 3025 C C . GLU A 1 374 ? 26.699 -1.945 -40.309 1.00 95.44 374 GLU A C 1
ATOM 3027 O O . GLU A 1 374 ? 27.763 -1.517 -39.851 1.00 95.44 374 GLU A O 1
ATOM 3032 N N . VAL A 1 375 ? 26.603 -3.116 -40.943 1.00 96.44 375 VAL A N 1
ATOM 3033 C CA . VAL A 1 375 ? 27.728 -3.995 -41.283 1.00 96.44 375 VAL A CA 1
ATOM 3034 C C . VAL A 1 375 ? 27.624 -4.368 -42.758 1.00 96.44 375 VAL A C 1
ATOM 3036 O O . VAL A 1 375 ? 26.599 -4.878 -43.200 1.00 96.44 375 VAL A O 1
ATOM 3039 N N . TYR A 1 376 ? 28.693 -4.150 -43.515 1.00 95.00 376 TYR A N 1
ATOM 3040 C CA . TYR A 1 376 ? 28.750 -4.421 -44.948 1.00 95.00 376 TYR A CA 1
ATOM 3041 C C . TYR A 1 376 ? 29.787 -5.500 -45.234 1.00 95.00 376 TYR A C 1
ATOM 3043 O O . TYR A 1 376 ? 30.977 -5.299 -45.010 1.00 95.00 376 TYR A O 1
ATOM 3051 N N . TYR A 1 377 ? 29.348 -6.632 -45.770 1.00 95.69 377 TYR A N 1
ATOM 3052 C CA . TYR A 1 377 ? 30.222 -7.637 -46.361 1.00 95.69 377 TYR A CA 1
ATOM 3053 C C . TYR A 1 377 ? 30.351 -7.332 -47.856 1.00 95.69 377 TYR A C 1
ATOM 3055 O O . TYR A 1 377 ? 29.362 -7.399 -48.586 1.00 95.69 377 TYR A O 1
ATOM 3063 N N . MET A 1 378 ? 31.555 -6.962 -48.295 1.00 93.38 378 MET A N 1
ATOM 3064 C CA . MET A 1 378 ? 31.845 -6.551 -49.669 1.00 93.38 378 MET A CA 1
ATOM 3065 C C . MET A 1 378 ? 32.481 -7.700 -50.450 1.00 93.38 378 MET A C 1
ATOM 3067 O O . MET A 1 378 ? 33.513 -8.228 -50.025 1.00 93.38 378 MET A O 1
ATOM 3071 N N . TYR A 1 379 ? 31.922 -8.035 -51.608 1.00 91.25 379 TYR A N 1
ATOM 3072 C CA . TYR A 1 379 ? 32.350 -9.149 -52.450 1.00 91.25 379 TYR A CA 1
ATOM 3073 C C . TYR A 1 379 ? 32.812 -8.674 -53.827 1.00 91.25 379 TYR A C 1
ATOM 3075 O O . TYR A 1 379 ? 32.296 -7.702 -54.364 1.00 91.25 379 TYR A O 1
ATOM 3083 N N . ASP A 1 380 ? 33.763 -9.383 -54.422 1.00 89.00 380 ASP A N 1
ATOM 3084 C CA . ASP A 1 380 ? 34.176 -9.182 -55.814 1.00 89.00 380 ASP A CA 1
ATOM 3085 C C . ASP A 1 380 ? 33.984 -10.473 -56.601 1.00 89.00 380 ASP A C 1
ATOM 3087 O O . ASP A 1 380 ? 33.949 -11.561 -56.018 1.00 89.00 380 ASP A O 1
ATOM 3091 N N . ILE A 1 381 ? 33.874 -10.351 -57.921 1.00 85.38 381 ILE A N 1
ATOM 3092 C CA . ILE A 1 381 ? 33.724 -11.505 -58.803 1.00 85.38 381 ILE A CA 1
ATOM 3093 C C . ILE A 1 381 ? 34.978 -12.377 -58.692 1.00 85.38 381 ILE A C 1
ATOM 3095 O O . ILE A 1 381 ? 36.125 -11.917 -58.777 1.00 85.38 381 ILE A O 1
ATOM 3099 N N . ASP A 1 382 ? 34.765 -13.671 -58.495 1.00 81.88 382 ASP A N 1
ATOM 3100 C CA . ASP A 1 382 ? 35.832 -14.652 -58.491 1.00 81.88 382 ASP A CA 1
ATOM 3101 C C . ASP A 1 382 ? 36.257 -14.976 -59.932 1.00 81.88 382 ASP A C 1
ATOM 3103 O O . ASP A 1 382 ? 35.727 -15.876 -60.583 1.00 81.88 382 ASP A O 1
ATOM 3107 N N . ASN A 1 383 ? 37.261 -14.242 -60.424 1.00 67.56 383 ASN A N 1
ATOM 3108 C CA . ASN A 1 383 ? 37.838 -14.385 -61.770 1.00 67.56 383 ASN A CA 1
ATOM 3109 C C . ASN A 1 383 ? 38.523 -15.745 -62.039 1.00 67.56 383 ASN A C 1
ATOM 3111 O O . ASN A 1 383 ? 39.151 -15.917 -63.084 1.00 67.56 383 ASN A O 1
ATOM 3115 N N . THR A 1 384 ? 38.440 -16.701 -61.108 1.00 59.50 384 THR A N 1
ATOM 3116 C CA . THR A 1 384 ? 38.891 -18.087 -61.300 1.00 59.50 384 THR A CA 1
ATOM 3117 C C . THR A 1 384 ? 37.777 -19.031 -61.773 1.00 59.50 384 THR A C 1
ATOM 3119 O O . THR A 1 384 ? 38.073 -20.156 -62.178 1.00 59.50 384 THR A O 1
ATOM 3122 N N . LYS A 1 385 ? 36.514 -18.574 -61.807 1.00 52.38 385 LYS A N 1
ATOM 3123 C CA . LYS A 1 385 ? 35.376 -19.288 -62.410 1.00 52.38 385 LYS A CA 1
ATOM 3124 C C . LYS A 1 385 ? 35.049 -18.701 -63.792 1.00 52.38 385 LYS A C 1
ATOM 3126 O O . LYS A 1 385 ? 34.985 -17.486 -63.961 1.00 52.38 385 LYS A O 1
ATOM 3131 N N . THR A 1 386 ? 34.847 -19.547 -64.804 1.00 44.88 386 THR A N 1
ATOM 3132 C CA . THR A 1 386 ? 34.402 -19.104 -66.137 1.00 44.88 386 THR A CA 1
ATOM 3133 C C . THR A 1 386 ? 32.986 -18.534 -66.058 1.00 44.88 386 THR A C 1
ATOM 3135 O O . THR A 1 386 ? 32.057 -19.222 -65.646 1.00 44.88 386 THR A O 1
ATOM 3138 N N . VAL A 1 387 ? 32.852 -17.267 -66.450 1.00 48.69 387 VAL A N 1
ATOM 3139 C CA . VAL A 1 387 ? 31.617 -16.475 -66.456 1.00 48.69 387 VAL A CA 1
ATOM 3140 C C . VAL A 1 387 ? 30.642 -17.036 -67.498 1.00 48.69 387 VAL A C 1
ATOM 3142 O O . VAL A 1 387 ? 30.716 -16.661 -68.666 1.00 48.69 387 VAL A O 1
ATOM 3145 N N . SER A 1 388 ? 29.742 -17.939 -67.105 1.00 47.44 388 SER A N 1
ATOM 3146 C CA . SER A 1 388 ? 28.573 -18.290 -67.929 1.00 47.44 388 SER A CA 1
ATOM 3147 C C . SER A 1 388 ? 27.216 -18.123 -67.247 1.00 47.44 388 SER A C 1
ATOM 3149 O O . SER A 1 388 ? 26.229 -18.156 -67.966 1.00 47.44 388 SER A O 1
ATOM 3151 N N . ASP A 1 389 ? 27.129 -17.851 -65.937 1.00 45.91 389 ASP A N 1
ATOM 3152 C CA . ASP A 1 389 ? 25.824 -17.849 -65.238 1.00 45.91 389 ASP A CA 1
ATOM 3153 C C . ASP A 1 389 ? 25.584 -16.675 -64.259 1.00 45.91 389 ASP A C 1
ATOM 3155 O O . ASP A 1 389 ? 24.732 -16.767 -63.380 1.00 45.91 389 ASP A O 1
ATOM 3159 N N . ILE A 1 390 ? 26.284 -15.540 -64.394 1.00 48.25 390 ILE A N 1
ATOM 3160 C CA . ILE A 1 390 ? 25.985 -14.341 -63.580 1.00 48.25 390 ILE A CA 1
ATOM 3161 C C . ILE A 1 390 ? 24.944 -13.486 -64.316 1.00 48.25 390 ILE A C 1
ATOM 3163 O O . ILE A 1 390 ? 25.280 -12.783 -65.270 1.00 48.25 390 ILE A O 1
ATOM 3167 N N . VAL A 1 391 ? 23.683 -13.548 -63.883 1.00 45.31 391 VAL A N 1
ATOM 3168 C CA . VAL A 1 391 ? 22.629 -12.609 -64.303 1.00 45.31 391 VAL A CA 1
ATOM 3169 C C . VAL A 1 391 ? 22.762 -11.340 -63.450 1.00 45.31 391 VAL A C 1
ATOM 3171 O O . VAL A 1 391 ? 22.665 -11.442 -62.226 1.00 45.31 391 VAL A O 1
ATOM 3174 N N . PRO A 1 392 ? 23.001 -10.154 -64.041 1.00 44.16 392 PRO A N 1
ATOM 3175 C CA . PRO A 1 392 ? 22.956 -8.897 -63.303 1.00 44.16 392 PRO A CA 1
ATOM 3176 C C . PRO A 1 392 ? 21.564 -8.707 -62.693 1.00 44.16 392 PRO A C 1
ATOM 3178 O O . PRO A 1 392 ? 20.560 -8.840 -63.387 1.00 44.16 392 PRO A O 1
ATOM 3181 N N . SER A 1 393 ? 21.505 -8.409 -61.397 1.00 43.84 393 SER A N 1
ATOM 3182 C CA . SER A 1 393 ? 20.286 -7.900 -60.770 1.00 43.84 393 SER A CA 1
ATOM 3183 C C . SER A 1 393 ? 20.024 -6.487 -61.304 1.00 43.84 393 SER A C 1
ATOM 3185 O O . SER A 1 393 ? 20.889 -5.622 -61.178 1.00 43.84 393 SER A O 1
ATOM 3187 N N . ASP A 1 394 ? 18.855 -6.258 -61.908 1.00 38.16 394 ASP A N 1
ATOM 3188 C CA . ASP A 1 394 ? 18.440 -4.946 -62.435 1.00 38.16 394 ASP A CA 1
ATOM 3189 C C . ASP A 1 394 ? 18.021 -3.950 -61.326 1.00 38.16 394 ASP A C 1
ATOM 3191 O O . ASP A 1 394 ? 17.718 -2.788 -61.610 1.00 38.16 394 ASP A O 1
ATOM 3195 N N . ASP A 1 395 ? 18.049 -4.357 -60.052 1.00 39.94 395 ASP A N 1
ATOM 3196 C CA . ASP A 1 395 ? 17.716 -3.493 -58.917 1.00 39.94 395 ASP A CA 1
ATOM 3197 C C . ASP A 1 395 ? 18.932 -2.669 -58.462 1.00 39.94 395 ASP A C 1
ATOM 3199 O O . ASP A 1 395 ? 19.640 -2.994 -57.504 1.00 39.94 395 ASP A O 1
ATOM 3203 N N . ILE A 1 396 ? 19.160 -1.540 -59.139 1.00 39.25 396 ILE A N 1
ATOM 3204 C CA . ILE A 1 396 ? 20.088 -0.500 -58.675 1.00 39.25 396 ILE A CA 1
ATOM 3205 C C . ILE A 1 396 ? 19.465 0.198 -57.456 1.00 39.25 396 ILE A C 1
ATOM 3207 O O . ILE A 1 396 ? 18.693 1.150 -57.583 1.00 39.25 396 ILE A O 1
ATOM 3211 N N . TYR A 1 397 ? 19.820 -0.250 -56.252 1.00 40.78 397 TYR A N 1
ATOM 3212 C CA . TYR A 1 397 ? 19.452 0.434 -55.014 1.00 40.78 397 TYR A CA 1
ATOM 3213 C C . TYR A 1 397 ? 20.380 1.640 -54.788 1.00 40.78 397 TYR A C 1
ATOM 3215 O O . TYR A 1 397 ? 21.503 1.498 -54.315 1.00 40.78 397 TYR A O 1
ATOM 3223 N N . THR A 1 398 ? 19.926 2.856 -55.108 1.00 43.97 398 THR A N 1
ATOM 3224 C CA . THR A 1 398 ? 20.736 4.088 -54.972 1.00 43.97 398 THR A CA 1
ATOM 3225 C C . THR A 1 398 ? 20.916 4.572 -53.528 1.00 43.97 398 THR A C 1
ATOM 3227 O O . THR A 1 398 ? 21.496 5.634 -53.315 1.00 43.97 398 THR A O 1
ATOM 3230 N N . GLY A 1 399 ? 20.424 3.836 -52.526 1.00 43.69 399 GLY A N 1
ATOM 3231 C CA . GLY A 1 399 ? 20.717 4.089 -51.111 1.00 43.69 399 GLY A CA 1
ATOM 3232 C C . GLY A 1 399 ? 20.217 5.420 -50.535 1.00 43.69 399 GLY A C 1
ATOM 3233 O O . GLY A 1 399 ? 20.656 5.792 -49.452 1.00 43.69 399 GLY A O 1
ATOM 3234 N N . ILE A 1 400 ? 19.317 6.145 -51.211 1.00 39.31 400 ILE A N 1
ATOM 3235 C CA . ILE A 1 400 ? 18.733 7.390 -50.688 1.00 39.31 400 ILE A CA 1
ATOM 3236 C C . ILE A 1 400 ? 17.257 7.159 -50.377 1.00 39.31 400 ILE A C 1
ATOM 3238 O O . ILE A 1 400 ? 16.379 7.453 -51.183 1.00 39.31 400 ILE A O 1
ATOM 3242 N N . THR A 1 401 ? 16.996 6.660 -49.176 1.00 41.16 401 THR A N 1
ATOM 3243 C CA . THR A 1 401 ? 15.724 6.863 -48.482 1.00 41.16 401 THR A CA 1
ATOM 3244 C C . THR A 1 401 ? 16.072 7.157 -47.027 1.00 41.16 401 THR A C 1
ATOM 3246 O O . THR A 1 401 ? 16.560 6.275 -46.328 1.00 41.16 401 THR A O 1
ATOM 3249 N N . ASP A 1 402 ? 15.846 8.405 -46.624 1.00 37.44 402 ASP A N 1
ATOM 3250 C CA . ASP A 1 402 ? 16.029 8.999 -45.292 1.00 37.44 402 ASP A CA 1
ATOM 3251 C C . ASP A 1 402 ? 17.348 9.733 -44.998 1.00 37.44 402 ASP A C 1
ATOM 3253 O O . ASP A 1 402 ? 18.452 9.330 -45.353 1.00 37.44 402 ASP A O 1
ATOM 3257 N N . ASN A 1 403 ? 17.176 10.881 -44.331 1.00 37.81 403 ASN A N 1
ATOM 3258 C CA . ASN A 1 403 ? 18.109 11.996 -44.111 1.00 37.81 403 ASN A CA 1
ATOM 3259 C C . ASN A 1 403 ? 19.353 11.692 -43.245 1.00 37.81 403 ASN A C 1
ATOM 3261 O O . ASN A 1 403 ? 19.937 12.609 -42.665 1.00 37.81 403 ASN A O 1
ATOM 3265 N N . HIS A 1 404 ? 19.806 10.445 -43.162 1.00 41.72 404 HIS A N 1
ATOM 3266 C CA . HIS A 1 404 ? 21.102 10.120 -42.574 1.00 41.72 404 HIS A CA 1
ATOM 3267 C C . HIS A 1 404 ? 22.112 9.860 -43.692 1.00 41.72 404 HIS A C 1
ATOM 3269 O O . HIS A 1 404 ? 22.027 8.873 -44.413 1.00 41.72 404 HIS A O 1
ATOM 3275 N N . PHE A 1 405 ? 23.086 10.764 -43.833 1.00 43.75 405 PHE A N 1
ATOM 3276 C CA . PHE A 1 405 ? 24.247 10.596 -44.710 1.00 43.75 405 PHE A CA 1
ATOM 3277 C C . PHE A 1 405 ? 25.039 9.353 -44.253 1.00 43.75 405 PHE A C 1
ATOM 3279 O O . PHE A 1 405 ? 25.907 9.436 -43.385 1.00 43.75 405 PHE A O 1
ATOM 3286 N N . SER A 1 406 ? 24.680 8.177 -44.776 1.00 46.78 406 SER A N 1
ATOM 3287 C CA . SER A 1 406 ? 25.321 6.903 -44.441 1.00 46.78 406 SER A CA 1
ATOM 3288 C C . SER A 1 406 ? 26.758 6.874 -44.972 1.00 46.78 406 SER A C 1
ATOM 3290 O O . SER A 1 406 ? 27.059 7.421 -46.038 1.00 46.78 406 SER A O 1
ATOM 3292 N N . LEU A 1 407 ? 27.647 6.179 -44.254 1.00 48.34 407 LEU A N 1
ATOM 3293 C CA . LEU A 1 407 ? 29.000 5.824 -44.703 1.00 48.34 407 LEU A CA 1
ATOM 3294 C C . LEU A 1 407 ? 28.979 5.190 -46.114 1.00 48.34 407 LEU A C 1
ATOM 3296 O O . LEU A 1 407 ? 29.934 5.342 -46.875 1.00 48.34 407 LEU A O 1
ATOM 3300 N N . TYR A 1 408 ? 27.855 4.570 -46.493 1.00 52.53 408 TYR A N 1
ATOM 3301 C CA . TYR A 1 408 ? 27.548 4.065 -47.830 1.00 52.53 408 TYR A CA 1
ATOM 3302 C C . TYR A 1 408 ? 27.701 5.123 -48.936 1.00 52.53 408 TYR A C 1
ATOM 3304 O O . TYR A 1 408 ? 28.360 4.862 -49.941 1.00 52.53 408 TYR A O 1
ATOM 3312 N N . ALA A 1 409 ? 27.200 6.350 -48.738 1.00 51.84 409 ALA A N 1
ATOM 3313 C CA . ALA A 1 409 ? 27.339 7.427 -49.722 1.00 51.84 409 ALA A CA 1
ATOM 3314 C C . ALA A 1 409 ? 28.815 7.807 -49.943 1.00 51.84 409 ALA A C 1
ATOM 3316 O O . ALA A 1 409 ? 29.231 8.075 -51.072 1.00 51.84 409 ALA A O 1
ATOM 3317 N N . LEU A 1 410 ? 29.639 7.765 -48.890 1.00 51.28 410 LEU A N 1
ATOM 3318 C CA . LEU A 1 410 ? 31.085 8.003 -48.979 1.00 51.28 410 LEU A CA 1
ATOM 3319 C C . LEU A 1 410 ? 31.824 6.849 -49.672 1.00 51.28 410 LEU A C 1
ATOM 3321 O O . LEU A 1 410 ? 32.707 7.101 -50.493 1.00 51.28 410 LEU A O 1
ATOM 3325 N N . ILE A 1 411 ? 31.448 5.597 -49.394 1.00 52.56 411 ILE A N 1
ATOM 3326 C CA . ILE A 1 411 ? 32.058 4.406 -50.007 1.00 52.56 411 ILE A CA 1
ATOM 3327 C C . ILE A 1 411 ? 31.751 4.352 -51.509 1.00 52.56 411 ILE A C 1
ATOM 3329 O O . ILE A 1 411 ? 32.673 4.188 -52.310 1.00 52.56 411 ILE A O 1
ATOM 3333 N N . VAL A 1 412 ? 30.495 4.572 -51.909 1.00 51.69 412 VAL A N 1
ATOM 3334 C CA . VAL A 1 412 ? 30.096 4.624 -53.326 1.00 51.69 412 VAL A CA 1
ATOM 3335 C C . VAL A 1 412 ? 30.810 5.775 -54.047 1.00 51.69 412 VAL A C 1
ATOM 3337 O O . VAL A 1 412 ? 31.344 5.579 -55.139 1.00 51.69 412 VAL A O 1
ATOM 3340 N N . SER A 1 413 ? 30.947 6.943 -53.409 1.00 51.69 413 SER A N 1
ATOM 3341 C CA . SER A 1 413 ? 31.706 8.078 -53.964 1.00 51.69 413 SER A CA 1
ATOM 3342 C C . SER A 1 413 ? 33.181 7.736 -54.223 1.00 51.69 413 SER A C 1
ATOM 3344 O O . SER A 1 413 ? 33.736 8.098 -55.263 1.00 51.69 413 SER A O 1
ATOM 3346 N N . PHE A 1 414 ? 33.825 7.011 -53.302 1.00 49.50 414 PHE A N 1
ATOM 3347 C CA . PHE A 1 414 ? 35.231 6.615 -53.433 1.00 49.50 414 PHE A CA 1
ATOM 3348 C C . PHE A 1 414 ? 35.434 5.521 -54.497 1.00 49.50 414 PHE A C 1
ATOM 3350 O O . PHE A 1 414 ? 36.433 5.536 -55.219 1.00 49.50 414 PHE A O 1
ATOM 3357 N N . ILE A 1 415 ? 34.473 4.603 -54.647 1.00 49.91 415 ILE A N 1
ATOM 3358 C CA . ILE A 1 415 ? 34.506 3.542 -55.665 1.00 49.91 415 ILE A CA 1
ATOM 3359 C C . ILE A 1 415 ? 34.259 4.113 -57.068 1.00 49.91 415 ILE A C 1
ATOM 3361 O O . ILE A 1 415 ? 34.980 3.742 -57.996 1.00 49.91 415 ILE A O 1
ATOM 3365 N N . ILE A 1 416 ? 33.347 5.081 -57.233 1.00 47.41 416 ILE A N 1
ATOM 3366 C CA . ILE A 1 416 ? 33.161 5.793 -58.511 1.00 47.41 416 ILE A CA 1
ATOM 3367 C C . ILE A 1 416 ? 34.466 6.500 -58.924 1.00 47.41 416 ILE A C 1
ATOM 3369 O O . ILE A 1 416 ? 34.875 6.418 -60.083 1.00 47.41 416 ILE A O 1
ATOM 3373 N N . LEU A 1 417 ? 35.188 7.111 -57.978 1.00 39.38 417 LEU A N 1
ATOM 3374 C CA . LEU A 1 417 ? 36.496 7.738 -58.227 1.00 39.38 417 LEU A CA 1
ATOM 3375 C C . LEU A 1 417 ? 37.577 6.743 -58.699 1.00 39.38 417 LEU A C 1
ATOM 3377 O O . LEU A 1 417 ? 38.400 7.089 -59.552 1.00 39.38 417 LEU A O 1
ATOM 3381 N N . ILE A 1 418 ? 37.579 5.505 -58.195 1.00 44.28 418 ILE A N 1
ATOM 3382 C CA . ILE A 1 418 ? 38.536 4.459 -58.602 1.00 44.28 418 ILE A CA 1
ATOM 3383 C C . ILE A 1 418 ? 38.118 3.806 -59.932 1.00 44.28 418 ILE A C 1
ATOM 3385 O O . ILE A 1 418 ? 38.961 3.617 -60.812 1.00 44.28 418 ILE A O 1
ATOM 3389 N N . GLY A 1 419 ? 36.826 3.530 -60.132 1.00 39.34 419 GLY A N 1
ATOM 3390 C CA . GLY A 1 419 ? 36.284 2.968 -61.374 1.00 39.34 419 GLY A CA 1
ATOM 3391 C C . GLY A 1 419 ? 36.485 3.887 -62.584 1.00 39.34 419 GLY A C 1
ATOM 3392 O O . GLY A 1 419 ? 36.855 3.421 -63.666 1.00 39.34 419 GLY A O 1
ATOM 3393 N N . VAL A 1 420 ? 36.357 5.206 -62.396 1.00 37.50 420 VAL A N 1
ATOM 3394 C CA . VAL A 1 420 ? 36.684 6.201 -63.433 1.00 37.50 420 VAL A CA 1
ATOM 3395 C C . VAL A 1 420 ? 38.183 6.188 -63.764 1.00 37.50 420 VAL A C 1
ATOM 3397 O O . VAL A 1 420 ? 38.544 6.273 -64.937 1.00 37.50 420 VAL A O 1
ATOM 3400 N N . LYS A 1 421 ? 39.072 5.986 -62.779 1.00 33.03 421 LYS A N 1
ATOM 3401 C CA . LYS A 1 421 ? 40.522 5.850 -63.025 1.00 33.03 421 LYS A CA 1
ATOM 3402 C C . LYS A 1 421 ? 40.888 4.580 -63.802 1.00 33.03 421 LYS A C 1
ATOM 3404 O O . LYS A 1 421 ? 41.752 4.644 -64.674 1.00 33.03 421 LYS A O 1
ATOM 3409 N N . ILE A 1 422 ? 40.226 3.450 -63.548 1.00 38.62 422 ILE A N 1
ATOM 3410 C CA . ILE A 1 422 ? 40.500 2.183 -64.256 1.00 38.62 422 ILE A CA 1
ATOM 3411 C C . ILE A 1 422 ? 40.028 2.251 -65.719 1.00 38.62 422 ILE A C 1
ATOM 3413 O O . ILE A 1 422 ? 40.708 1.736 -66.608 1.00 38.62 422 ILE A O 1
ATOM 3417 N N . LYS A 1 423 ? 38.926 2.960 -66.002 1.00 34.03 423 LYS A N 1
ATOM 3418 C CA . LYS A 1 423 ? 38.423 3.149 -67.374 1.00 34.03 423 LYS A CA 1
ATOM 3419 C C . LYS A 1 423 ? 39.323 4.050 -68.239 1.00 34.03 423 LYS A C 1
ATOM 3421 O O . LYS A 1 423 ? 39.302 3.911 -69.456 1.00 34.03 423 LYS A O 1
ATOM 3426 N N . TYR A 1 424 ? 40.136 4.921 -67.632 1.00 37.50 424 TYR A N 1
ATOM 3427 C CA . TYR A 1 424 ? 41.107 5.772 -68.340 1.00 37.50 424 TYR A CA 1
ATOM 3428 C C . TYR A 1 424 ? 42.510 5.156 -68.485 1.00 37.50 424 TYR A C 1
ATOM 3430 O O . TYR A 1 424 ? 43.289 5.641 -69.300 1.00 37.50 424 TYR A O 1
ATOM 3438 N N . ALA A 1 425 ? 42.838 4.088 -67.747 1.00 34.16 425 ALA A N 1
ATOM 3439 C CA . ALA A 1 425 ? 44.136 3.405 -67.839 1.00 34.16 425 ALA A CA 1
ATOM 3440 C C . ALA A 1 425 ? 44.169 2.249 -68.864 1.00 34.16 425 ALA A C 1
ATOM 3442 O O . ALA A 1 425 ? 45.243 1.749 -69.188 1.00 34.16 425 ALA A O 1
ATOM 3443 N N . ARG A 1 426 ? 43.011 1.826 -69.392 1.00 36.84 426 ARG A N 1
ATOM 3444 C CA . ARG A 1 426 ? 42.907 0.945 -70.568 1.00 36.84 426 ARG A CA 1
ATOM 3445 C C . ARG A 1 426 ? 42.523 1.774 -71.795 1.00 36.84 426 ARG A C 1
ATOM 3447 O O . ARG A 1 426 ? 41.352 1.815 -72.173 1.00 36.84 426 ARG A O 1
ATOM 3454 N N . LYS A 1 427 ? 43.502 2.435 -72.405 1.00 37.19 427 LYS A N 1
ATOM 3455 C CA . LYS A 1 427 ? 43.422 2.891 -73.792 1.00 37.19 427 LYS A CA 1
ATOM 3456 C C . LYS A 1 427 ? 44.774 2.748 -74.465 1.00 37.19 427 LYS A C 1
ATOM 3458 O O . LYS A 1 427 ? 45.776 3.058 -73.785 1.00 37.19 427 LYS A O 1
#